Protein 5CFL (pdb70)

GO terms:
  GO:0061507 2',3'-cyclic GMP-AMP binding (F, IDA)
  GO:0035438 cyclic-di-GMP binding (F, IDA)
  GO:0016239 positive regulation of macroautophagy (P, IDA)

Organism: Nematostella vectensis (NCBI:txid45351)

Nearest PDB structures (foldseek):
  5cfl-assembly1_A  TM=1.005E+00  e=2.309E-37  Nematostella vectensis
  5cfp-assembly1_B  TM=9.878E-01  e=6.152E-33  Nematostella vectensis
  5cfr-assembly1_B  TM=9.444E-01  e=1.349E-27  Nematostella vectensis
  7shp-assembly1_B  TM=8.966E-01  e=2.056E-15  Homo sapiens
  6uku-assembly1_A-2  TM=8.909E-01  e=1.123E-14  Saccharomyces cerevisiae S288C

Radius of gyration: 22.63 Å; Cα contacts (8 Å, |Δi|>4): 635; chains: 2; bounding box: 58×49×66 Å

Foldseek 3Di:
DLLVLLVLLVCLCVVPVVPCLLCQVVQQCVDPVSVPDWQEQRAEEEEQALQLDFDPDDQCGLLAVVRQKAWDDKTDWDWDDDVVPGIDIDIWTWIWGDDPPDHTHIYTYDYSVSSVVLNCCCVVPVVSADSVNSSVSSVVNVVSNCVVQVVDPSNPLRYDYHYDYSNHRVSVSVVVVSVVRPDDTVD/DLLCLLVLLVCLCVVPVVPCLLCQVVQQCVDPVSVPDWQEQRAEEAEQALQLDFDPDDQCGLLAVVRQKAWDDKTDWDWDDDVVPGIDIDIWTWMWGDDDPDHTHIYTYDYSVSSVVLNCCCVVPVVSADSVNSSVSSVVNVVSNCVVQVVDPSNPLRYDYHYDYSNHRVSVSVVVVSVVRPDDTVD

Sequence (374 aa):
GSNVADGLAWSYYFGYLKFVLPELEKQIEKTSKFRSKEKFVKKMFILIPSNCFWDDKIPGSDYDPQNRITFEGNTEPLEKTRGGVFLRHYKHSVYEIKDGENEPWFCIMEYATPLLTLYDMSVAQPGELSREERDAQVVVFLRKLQDILEGDRACQGKYELVTFSPDRDLADVMLRKLKDSELEIGGGSNVADGLAWSYYFGYLKFVLPELEKQIEKTSKFRSKEKFVKKMFILIPSNCFWDDKIPGSDYDPQNRITFEGNTEPLEKTRGGVFLRHYKHSVYEIKDGENEPWFCIMEYATPLLTLYDMSVAQPGELSREERDAQVVVFLRKLQDILEGDRACQGKYELVTFSPDRDLADVMLRKLKDSELEIGG

CATH classification: 1.20.5.5200 (+1 more: 3.40.50.12100)

B-factor: mean 38.81, std 14.1, range [19.46, 110.3]

Secondary structure (DSSP, 8-state):
---HHHHHHHHHIIIIIHHHTTTHHHHHTTSHHHHH-SSEEEEEEEEEETTS---S--TTSTT-TT--EEEEEEPPPEEEEETTTEEEEE--EEEEE--TTSPPEEEEEEE-TTHHHHHHHHHH-TTTS-HHHHHHHHHHHHHHHHHHHHT-GGGTTSEEEEEE-TTS-HHHHHHHHHHTSS--TT-/---HHHHHHHHHIIIIIHHHTTTHHHHHTTSHHHHH-SSEEEEEEEEEETTS---S--TTSTT-TT--EEEEEEPPPEEEEETTTEEEEE--EEEEE--TTSPPEEEEEEE-TTHHHHHHHHHH-TTTS-HHHHHHHHHHHHHHHHHHHHT-GGGTTSEEEEEE-TTS-HHHHHHHHHHTSS--TT-

Structure (mmCIF, N/CA/C/O backbone):
data_5CFL
#
_entry.id   5CFL
#
_cell.length_a   81.109
_cell.length_b   81.109
_cell.length_c   97.067
_cell.angle_alpha   90.00
_cell.angle_beta   90.00
_cell.angle_gamma   120.00
#
_symmetry.space_group_name_H-M   'P 31'
#
loop_
_entity.id
_entity.type
_entity.pdbx_description
1 polymer 'Stimulator of Interferon Genes'
2 non-polymer "9,9'-[(2R,3R,3aS,5S,7aR,9R,10R,10aS,12S,14aR)-3,5,10,12-tetrahydroxy-5,12-dioxidooctahydro-2H,7H-difuro[3,2-d:3',2'-j][1,3,7,9,2,8]tetraoxadiphosphacyclododecine-2,9-diyl]bis(2-amino-1,9-dihydro-6H-purin-6-one)"
3 non-polymer 'CITRATE ANION'
4 water water
#
loop_
_atom_site.group_PDB
_atom_site.id
_atom_site.type_symbol
_atom_site.label_atom_id
_atom_site.label_alt_id
_atom_site.label_comp_id
_atom_site.label_asym_id
_atom_site.label_entity_id
_atom_site.label_seq_id
_atom_site.pdbx_PDB_ins_code
_atom_site.Cartn_x
_atom_site.Cartn_y
_atom_site.Cartn_z
_atom_site.occupancy
_atom_site.B_iso_or_equiv
_atom_site.auth_seq_id
_atom_site.auth_comp_id
_atom_site.auth_asym_id
_atom_site.auth_atom_id
_atom_site.pdbx_PDB_model_num
ATOM 1 N N . GLY A 1 1 ? 7.000 13.053 -1.065 1.00 80.78 191 GLY A N 1
ATOM 2 C CA . GLY A 1 1 ? 7.869 12.233 -1.887 1.00 86.54 191 GLY A CA 1
ATOM 3 C C . GLY A 1 1 ? 9.331 12.601 -1.724 1.00 87.12 191 GLY A C 1
ATOM 4 O O . GLY A 1 1 ? 9.668 13.530 -0.990 1.00 85.79 191 GLY A O 1
ATOM 5 N N . SER A 1 2 ? 10.203 11.869 -2.410 1.00 87.44 192 SER A N 1
ATOM 6 C CA . SER A 1 2 ? 11.639 12.102 -2.312 1.00 82.59 192 SER A CA 1
ATOM 7 C C . SER A 1 2 ? 12.248 12.492 -3.658 1.00 69.03 192 SER A C 1
ATOM 8 O O . SER A 1 2 ? 13.466 12.640 -3.778 1.00 52.51 192 SER A O 1
ATOM 11 N N . ASN A 1 3 ? 11.398 12.659 -4.668 1.00 67.48 193 ASN A N 1
ATOM 12 C CA . ASN A 1 3 ? 11.867 13.010 -6.005 1.00 58.36 193 ASN A CA 1
ATOM 13 C C . ASN A 1 3 ? 12.106 14.511 -6.141 1.00 47.75 193 ASN A C 1
ATOM 14 O O . ASN A 1 3 ? 11.377 15.214 -6.844 1.00 50.42 193 ASN A O 1
ATOM 19 N N . VAL A 1 4 ? 13.142 14.985 -5.460 1.00 31.53 194 VAL A N 1
ATOM 20 C CA . VAL A 1 4 ? 13.494 16.400 -5.426 1.00 26.37 194 VAL A CA 1
ATOM 21 C C . VAL A 1 4 ? 13.918 16.954 -6.797 1.00 29.36 194 VAL A C 1
ATOM 22 O O . VAL A 1 4 ? 13.737 18.141 -7.077 1.00 27.41 194 VAL A O 1
ATOM 26 N N . ALA A 1 5 ? 14.445 16.087 -7.659 1.00 26.78 195 ALA A N 1
ATOM 27 C CA . ALA A 1 5 ? 15.004 16.509 -8.949 1.00 26.14 195 ALA A CA 1
ATOM 28 C C . ALA A 1 5 ? 14.004 17.216 -9.872 1.00 27.16 195 ALA A C 1
ATOM 29 O O . ALA A 1 5 ? 14.384 18.114 -10.623 1.00 26.41 195 ALA A O 1
ATOM 31 N N . ASP A 1 6 ? 12.741 16.801 -9.836 1.00 31.75 196 ASP A N 1
ATOM 32 C CA . ASP A 1 6 ? 11.717 17.417 -10.680 1.00 35.32 196 ASP A CA 1
ATOM 33 C C . ASP A 1 6 ? 11.574 18.910 -10.396 1.00 34.68 196 ASP A C 1
ATOM 34 O O . ASP A 1 6 ? 11.598 19.732 -11.314 1.00 30.22 196 ASP A O 1
ATOM 39 N N . GLY A 1 7 ? 11.426 19.252 -9.120 1.00 28.51 197 GLY A N 1
ATOM 40 C CA . GLY A 1 7 ? 11.324 20.639 -8.705 1.00 29.44 197 GLY A CA 1
ATOM 41 C C . GLY A 1 7 ? 12.579 21.435 -9.006 1.00 26.17 197 GLY A C 1
ATOM 42 O O . GLY A 1 7 ? 12.509 22.602 -9.389 1.00 25.95 197 GLY A O 1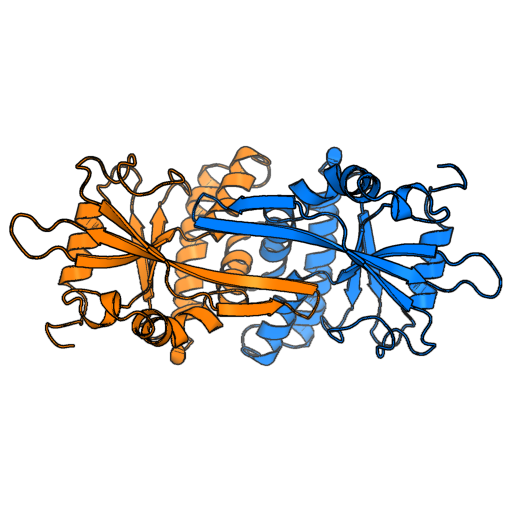
ATOM 43 N N . LEU A 1 8 ? 13.733 20.797 -8.832 1.00 22.87 198 LEU A N 1
ATOM 44 C CA . LEU A 1 8 ? 15.013 21.439 -9.104 1.00 21.62 198 LEU A CA 1
ATOM 45 C C . LEU A 1 8 ? 15.133 21.832 -10.574 1.00 24.19 198 LEU A C 1
ATOM 46 O O . LEU A 1 8 ? 15.645 22.902 -10.898 1.00 22.89 198 LEU A O 1
ATOM 51 N N . ALA A 1 9 ? 14.655 20.965 -11.460 1.00 26.22 199 ALA A N 1
ATOM 52 C CA . ALA A 1 9 ? 14.753 21.216 -12.894 1.00 22.52 199 ALA A CA 1
ATOM 53 C C . ALA A 1 9 ? 13.813 22.333 -13.344 1.00 23.63 199 ALA A C 1
ATOM 54 O O . ALA A 1 9 ? 14.206 23.204 -14.121 1.00 23.47 199 ALA A O 1
ATOM 56 N N . TRP A 1 10 ? 12.572 22.304 -12.865 1.00 24.16 200 TRP A N 1
ATOM 57 C CA . TRP A 1 10 ? 11.588 23.316 -13.243 1.00 24.72 200 TRP A CA 1
ATOM 58 C C . TRP A 1 10 ? 11.965 24.716 -12.752 1.00 23.53 200 TRP A C 1
ATOM 59 O O . TRP A 1 10 ? 11.756 25.700 -13.462 1.00 24.00 200 TRP A O 1
ATOM 70 N N . SER A 1 11 ? 12.516 24.811 -11.546 1.00 24.69 201 SER A N 1
ATOM 71 C CA . SER A 1 11 ? 12.898 26.114 -11.007 1.00 22.37 201 SER A CA 1
ATOM 72 C C . SER A 1 11 ? 14.182 26.621 -11.663 1.00 23.70 201 SER A C 1
ATOM 73 O O . SER A 1 11 ? 14.356 27.824 -11.853 1.00 25.18 201 SER A O 1
ATOM 76 N N . TYR A 1 12 ? 15.071 25.695 -12.012 1.00 23.27 202 TYR A N 1
ATOM 77 C CA . TYR A 1 12 ? 16.285 26.018 -12.761 1.00 20.08 202 TYR A CA 1
ATOM 78 C C . TYR A 1 12 ? 15.914 26.677 -14.084 1.00 23.89 202 TYR A C 1
ATOM 79 O O . TYR A 1 12 ? 16.584 27.599 -14.549 1.00 21.17 202 TYR A O 1
ATOM 88 N N . TYR A 1 13 ? 14.821 26.204 -14.672 1.00 21.30 203 TYR A N 1
ATOM 89 C CA . TYR A 1 13 ? 14.318 26.741 -15.928 1.00 21.96 203 TYR A CA 1
ATOM 90 C C . TYR A 1 13 ? 13.623 28.087 -15.732 1.00 22.21 203 TYR A C 1
ATOM 91 O O . TYR A 1 13 ? 14.075 29.105 -16.250 1.00 24.81 203 TYR A O 1
ATOM 100 N N . PHE A 1 14 ? 12.528 28.094 -14.977 1.00 22.91 204 PHE A N 1
ATOM 101 C CA . PHE A 1 14 ? 11.725 29.305 -14.828 1.00 28.34 204 PHE A CA 1
ATOM 102 C C . PHE A 1 14 ? 12.451 30.415 -14.072 1.00 25.28 204 PHE A C 1
ATOM 103 O O . PHE A 1 14 ? 12.191 31.596 -14.296 1.00 27.01 204 PHE A O 1
ATOM 111 N N . GLY A 1 15 ? 13.373 30.039 -13.194 1.00 21.64 205 GLY A N 1
ATOM 112 C CA . GLY A 1 15 ? 14.094 31.019 -12.403 1.00 24.01 205 GLY A CA 1
ATOM 113 C C . GLY A 1 15 ? 15.426 31.452 -12.986 1.00 22.89 205 GLY A C 1
ATOM 114 O O . GLY A 1 15 ? 16.110 32.294 -12.401 1.00 25.30 205 GLY A O 1
ATOM 115 N N . TYR A 1 16 ? 15.801 30.898 -14.136 1.00 19.46 206 TYR A N 1
ATOM 116 C CA . TYR A 1 16 ? 17.118 31.187 -14.703 1.00 20.00 206 TYR A CA 1
ATOM 117 C C . TYR A 1 16 ? 17.201 30.944 -16.212 1.00 24.48 206 TYR A C 1
ATOM 118 O O . TYR A 1 16 ? 17.210 31.894 -16.996 1.00 23.02 206 TYR A O 1
ATOM 127 N N . LEU A 1 17 ? 17.261 29.677 -16.611 1.00 21.59 207 LEU A N 1
ATOM 128 C CA . LEU A 1 17 ? 17.513 29.320 -18.010 1.00 24.11 207 LEU A CA 1
ATOM 129 C C . LEU A 1 17 ? 16.504 29.905 -18.999 1.00 26.70 207 LEU A C 1
ATOM 130 O O . LEU A 1 17 ? 16.878 30.288 -20.109 1.00 24.79 207 LEU A O 1
ATOM 135 N N . LYS A 1 18 ? 15.233 29.964 -18.609 1.00 26.00 208 LYS A N 1
ATOM 136 C CA . LYS A 1 18 ? 14.190 30.419 -19.527 1.00 24.48 208 LYS A CA 1
ATOM 137 C C . LYS A 1 18 ? 14.466 31.812 -20.086 1.00 33.05 208 LYS A C 1
ATOM 138 O O . LYS A 1 18 ? 14.176 32.081 -21.252 1.00 31.19 208 LYS A O 1
ATOM 144 N N . PHE A 1 19 ? 15.031 32.699 -19.272 1.00 28.23 209 PHE A N 1
ATOM 145 C CA . PHE A 1 19 ? 15.281 34.052 -19.757 1.00 38.99 209 PHE A CA 1
ATOM 146 C C . PHE A 1 19 ? 16.748 34.363 -20.077 1.00 32.66 209 PHE A C 1
ATOM 147 O O . PHE A 1 19 ? 17.017 35.321 -20.796 1.00 32.62 209 PHE A O 1
ATOM 155 N N . VAL A 1 20 ? 17.697 33.576 -19.572 1.00 23.70 210 VAL A N 1
ATOM 156 C CA . VAL A 1 20 ? 19.097 33.839 -19.919 1.00 23.54 210 VAL A CA 1
ATOM 157 C C . VAL A 1 20 ? 19.511 33.192 -21.247 1.00 27.73 210 VAL A C 1
ATOM 158 O O . VAL A 1 20 ? 20.300 33.768 -21.994 1.00 26.84 210 VAL A O 1
ATOM 162 N N . LEU A 1 21 ? 18.978 32.010 -21.547 1.00 23.43 211 LEU A N 1
ATOM 163 C CA . LEU A 1 21 ? 19.382 31.279 -22.752 1.00 26.24 211 LEU A CA 1
ATOM 164 C C . LEU A 1 21 ? 19.012 31.973 -24.074 1.00 27.72 211 LEU A C 1
ATOM 165 O O . LEU A 1 21 ? 19.846 32.037 -24.978 1.00 28.66 211 LEU A O 1
ATOM 170 N N . PRO A 1 22 ? 17.771 32.484 -24.208 1.00 27.28 212 PRO A N 1
ATOM 171 C CA . PRO A 1 22 ? 17.466 33.135 -25.490 1.00 29.93 212 PRO A CA 1
ATOM 172 C C . PRO A 1 22 ? 18.281 34.409 -25.733 1.00 28.92 212 PRO A C 1
ATOM 173 O O . PRO A 1 22 ? 18.480 34.801 -26.883 1.00 35.23 212 PRO A O 1
ATOM 177 N N . GLU A 1 23 ? 18.748 35.036 -24.657 1.00 32.41 213 GLU A N 1
ATOM 178 C CA . GLU A 1 23 ? 19.441 36.318 -24.747 1.00 37.84 213 GLU A CA 1
ATOM 179 C C . GLU A 1 23 ? 20.964 36.201 -24.731 1.00 32.79 213 GLU A C 1
ATOM 180 O O . GLU A 1 23 ? 21.664 37.193 -24.933 1.00 32.14 213 GLU A O 1
ATOM 186 N N . LEU A 1 24 ? 21.464 34.994 -24.481 1.00 29.18 214 LEU A N 1
ATOM 187 C CA . LEU A 1 24 ? 22.893 34.765 -24.267 1.00 27.56 214 LEU A CA 1
ATOM 188 C C . LEU A 1 24 ? 23.782 35.294 -25.394 1.00 27.70 214 LEU A C 1
ATOM 189 O O . LEU A 1 24 ? 24.719 36.052 -25.142 1.00 27.54 214 LEU A O 1
ATOM 194 N N . GLU A 1 25 ? 23.495 34.889 -26.627 1.00 29.41 215 GLU A N 1
ATOM 195 C CA . GLU A 1 25 ? 24.295 35.319 -27.772 1.00 31.42 215 GLU A CA 1
ATOM 196 C C . GLU A 1 25 ? 24.348 36.843 -27.890 1.00 31.32 215 GLU A C 1
ATOM 197 O O . GLU A 1 25 ? 25.416 37.418 -28.095 1.00 29.25 215 GLU A O 1
ATOM 203 N N . LYS A 1 26 ? 23.193 37.486 -27.749 1.00 31.00 216 LYS A N 1
ATOM 204 C CA . LYS A 1 26 ? 23.105 38.943 -27.799 1.00 38.06 216 LYS A CA 1
ATOM 205 C C . LYS A 1 26 ? 23.920 39.592 -26.677 1.00 34.32 216 LYS A C 1
ATOM 206 O O . LYS A 1 26 ? 24.582 40.607 -26.892 1.00 32.98 216 LYS A O 1
ATOM 212 N N . GLN A 1 27 ? 23.856 39.015 -25.478 1.00 29.29 217 GLN A N 1
ATOM 213 C CA . GLN A 1 27 ? 24.628 39.522 -24.343 1.00 30.66 217 GLN A CA 1
ATOM 214 C C . GLN A 1 27 ? 26.130 39.443 -24.611 1.00 31.38 217 GLN A C 1
ATOM 215 O O . GLN A 1 27 ? 26.868 40.391 -24.342 1.00 32.22 217 GLN A O 1
ATOM 221 N N . ILE A 1 28 ? 26.571 38.303 -25.135 1.00 29.18 218 ILE A N 1
ATOM 222 C CA . ILE A 1 28 ? 27.974 38.095 -25.481 1.00 26.87 218 ILE A CA 1
ATOM 223 C C . ILE A 1 28 ? 28.445 39.133 -26.497 1.00 31.76 218 ILE A C 1
ATOM 224 O O . ILE A 1 28 ? 29.527 39.705 -26.358 1.00 32.32 218 ILE A O 1
ATOM 229 N N . GLU A 1 29 ? 27.614 39.385 -27.504 1.00 28.78 219 GLU A N 1
ATOM 230 C CA . GLU A 1 29 ? 27.953 40.301 -28.594 1.00 33.24 219 GLU A CA 1
ATOM 231 C C . GLU A 1 29 ? 28.092 41.758 -28.148 1.00 34.17 219 GLU A C 1
ATOM 232 O O . GLU A 1 29 ? 28.535 42.605 -28.919 1.00 36.30 219 GLU A O 1
ATOM 238 N N . LYS A 1 30 ? 27.712 42.054 -26.911 1.00 32.39 220 LYS A N 1
ATOM 239 C CA . LYS A 1 30 ? 27.817 43.416 -26.401 1.00 34.92 220 LYS A CA 1
ATOM 240 C C . LYS A 1 30 ? 29.264 43.778 -26.064 1.00 37.06 220 LYS A C 1
ATOM 241 O O . LYS A 1 30 ? 29.586 44.945 -25.844 1.00 38.84 220 LYS A O 1
ATOM 247 N N . THR A 1 31 ? 30.131 42.770 -26.032 1.00 29.94 221 THR A N 1
ATOM 248 C CA . THR A 1 31 ? 31.550 42.978 -25.755 1.00 29.97 221 THR A CA 1
ATOM 249 C C . THR A 1 31 ? 32.371 42.830 -27.036 1.00 30.16 221 THR A C 1
ATOM 250 O O . THR A 1 31 ? 32.346 41.778 -27.675 1.00 29.10 221 THR A O 1
ATOM 254 N N . SER A 1 32 ? 33.088 43.890 -27.404 1.00 30.02 222 SER A N 1
ATOM 255 C CA . SER A 1 32 ? 33.869 43.919 -28.641 1.00 32.90 222 SER A CA 1
ATOM 256 C C . SER A 1 32 ? 34.859 42.764 -28.742 1.00 32.52 222 SER A C 1
ATOM 257 O O . SER A 1 32 ? 34.990 42.137 -29.795 1.00 28.01 222 SER A O 1
ATOM 260 N N . LYS A 1 33 ? 35.561 42.503 -27.644 1.00 27.04 223 LYS A N 1
ATOM 261 C CA . LYS A 1 33 ? 36.495 41.386 -27.556 1.00 28.94 223 LYS A CA 1
ATOM 262 C C . LYS A 1 33 ? 35.831 40.069 -27.958 1.00 31.78 223 LYS A C 1
ATOM 263 O O . LYS A 1 33 ? 36.447 39.226 -28.610 1.00 28.26 223 LYS A O 1
ATOM 269 N N . PHE A 1 34 ? 34.567 39.908 -27.578 1.00 29.69 224 PHE A N 1
ATOM 270 C CA . PHE A 1 34 ? 33.829 38.683 -27.869 1.00 25.86 224 PHE A CA 1
ATOM 271 C C . PHE A 1 34 ? 33.299 38.670 -29.303 1.00 29.59 224 PHE A C 1
ATOM 272 O O . PHE A 1 34 ? 33.163 37.606 -29.908 1.00 34.85 224 PHE A O 1
ATOM 280 N N . ARG A 1 35 ? 32.993 39.848 -29.840 1.00 31.69 225 ARG A N 1
ATOM 281 C CA . ARG A 1 35 ? 32.602 39.966 -31.244 1.00 34.32 225 ARG A CA 1
ATOM 282 C C . ARG A 1 35 ? 33.769 39.646 -32.168 1.00 32.60 225 ARG A C 1
ATOM 283 O O . ARG A 1 35 ? 33.588 39.077 -33.245 1.00 35.53 225 ARG A O 1
ATOM 291 N N . SER A 1 36 ? 34.968 40.023 -31.738 1.00 30.90 226 SER A N 1
ATOM 292 C CA . SER A 1 36 ? 36.164 39.874 -32.558 1.00 27.90 226 SER A CA 1
ATOM 293 C C . SER A 1 36 ? 36.675 38.440 -32.575 1.00 28.92 226 SER A C 1
ATOM 294 O O . SER A 1 36 ? 37.326 38.014 -33.530 1.00 30.06 226 SER A O 1
ATOM 297 N N . LYS A 1 37 ? 36.379 37.702 -31.512 1.00 27.90 227 LYS A N 1
ATOM 298 C CA . LYS A 1 37 ? 36.907 36.355 -31.344 1.00 30.47 227 LYS A CA 1
ATOM 299 C C . LYS A 1 37 ? 36.228 35.337 -32.258 1.00 30.72 227 LYS A C 1
ATOM 300 O O . LYS A 1 37 ? 35.001 35.260 -32.319 1.00 31.20 227 LYS A O 1
ATOM 306 N N . GLU A 1 38 ? 37.039 34.558 -32.967 1.00 29.34 228 GLU A N 1
ATOM 307 C CA . GLU A 1 38 ? 36.545 33.413 -33.722 1.00 33.86 228 GLU A CA 1
ATOM 308 C C . GLU A 1 38 ? 36.680 32.158 -32.867 1.00 32.64 228 GLU A C 1
ATOM 309 O O . GLU A 1 38 ? 37.380 32.171 -31.854 1.00 30.33 228 GLU A O 1
ATOM 315 N N . LYS A 1 39 ? 36.011 31.083 -33.279 1.00 33.70 229 LYS A N 1
ATOM 316 C CA . LYS A 1 39 ? 35.980 29.833 -32.517 1.00 32.68 229 LYS A CA 1
ATOM 317 C C . LYS A 1 39 ? 35.387 30.063 -31.128 1.00 31.03 229 LYS A C 1
ATOM 318 O O . LYS A 1 39 ? 35.812 29.451 -30.149 1.00 36.18 229 LYS A O 1
ATOM 324 N N . PHE A 1 40 ? 34.406 30.958 -31.057 1.00 26.91 230 PHE A N 1
ATOM 325 C CA . PHE A 1 40 ? 33.681 31.236 -29.820 1.00 28.43 230 PHE A CA 1
ATOM 326 C C . PHE A 1 40 ? 32.266 30.683 -29.967 1.00 29.86 230 PHE A C 1
ATOM 327 O O . PHE A 1 40 ? 31.384 31.351 -30.503 1.00 30.62 230 PHE A O 1
ATOM 335 N N . VAL A 1 41 ? 32.057 29.458 -29.495 1.00 26.22 231 VAL A N 1
ATOM 336 C CA . VAL A 1 41 ? 30.727 28.863 -29.494 1.00 27.36 231 VAL A CA 1
ATOM 337 C C . VAL A 1 41 ? 29.857 29.591 -28.473 1.00 26.19 231 VAL A C 1
ATOM 338 O O . VAL A 1 41 ? 30.274 29.809 -27.336 1.00 25.28 231 VAL A O 1
ATOM 342 N N . LYS A 1 42 ? 28.652 29.975 -28.885 1.00 28.03 232 LYS A N 1
ATOM 343 C CA . LYS A 1 42 ? 27.815 30.852 -28.072 1.00 26.82 232 LYS A CA 1
ATOM 344 C C . LYS A 1 42 ? 26.798 30.103 -27.209 1.00 30.85 232 LYS A C 1
ATOM 345 O O . LYS A 1 42 ? 26.024 30.723 -26.480 1.00 32.49 232 LYS A O 1
ATOM 351 N N . LYS A 1 43 ? 26.795 28.776 -27.292 1.00 30.93 233 LYS A N 1
ATOM 352 C CA . LYS A 1 43 ? 25.902 27.971 -26.4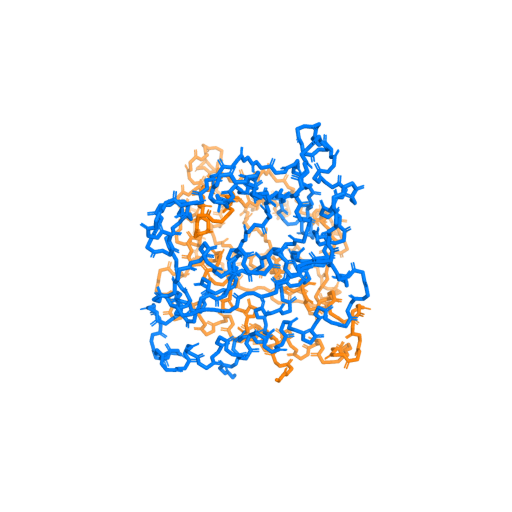62 1.00 30.05 233 LYS A CA 1
ATOM 353 C C . LYS A 1 43 ? 26.356 27.980 -25.006 1.00 27.19 233 LYS A C 1
ATOM 354 O O . LYS A 1 43 ? 27.550 28.088 -24.726 1.00 27.09 233 LYS A O 1
ATOM 360 N N . MET A 1 44 ? 25.414 27.855 -24.076 1.00 25.60 234 MET A N 1
ATOM 361 C CA . MET A 1 44 ? 25.798 27.623 -22.690 1.00 22.27 234 MET A CA 1
ATOM 362 C C . MET A 1 44 ? 26.037 26.137 -22.486 1.00 23.50 234 MET A C 1
ATOM 363 O O . MET A 1 44 ? 25.125 25.325 -22.645 1.00 24.97 234 MET A O 1
ATOM 368 N N . PHE A 1 45 ? 27.269 25.780 -22.144 1.00 21.55 235 PHE A N 1
ATOM 369 C CA . PHE A 1 45 ? 27.569 24.402 -21.792 1.00 24.72 235 PHE A CA 1
ATOM 370 C C . PHE A 1 45 ? 27.288 24.190 -20.311 1.00 27.92 235 PHE A C 1
ATOM 371 O O . PHE A 1 45 ? 28.001 24.705 -19.449 1.00 25.00 235 PHE A O 1
ATOM 379 N N . ILE A 1 46 ? 26.225 23.446 -20.027 1.00 22.62 236 ILE A N 1
ATOM 380 C CA . ILE A 1 46 ? 25.809 23.182 -18.657 1.00 23.02 236 ILE A CA 1
ATOM 381 C C . ILE A 1 46 ? 26.449 21.888 -18.167 1.00 27.62 236 ILE A C 1
ATOM 382 O O . ILE A 1 46 ? 26.160 20.809 -18.682 1.00 26.63 236 ILE A O 1
ATOM 387 N N . LEU A 1 47 ? 27.327 22.009 -17.176 1.00 26.16 237 LEU A N 1
ATOM 388 C CA . LEU A 1 47 ? 28.135 20.882 -16.722 1.00 26.00 237 LEU A CA 1
ATOM 389 C C . LEU A 1 47 ? 27.435 20.091 -15.624 1.00 27.39 237 LEU A C 1
ATOM 390 O O . LEU A 1 47 ? 27.013 20.651 -14.612 1.00 24.58 237 LEU A O 1
ATOM 395 N N . ILE A 1 48 ? 27.310 18.784 -15.833 1.00 26.68 238 ILE A N 1
ATOM 396 C CA . ILE A 1 48 ? 26.622 17.921 -14.883 1.00 25.64 238 ILE A CA 1
ATOM 397 C C . ILE A 1 48 ? 27.514 16.752 -14.470 1.00 30.56 238 ILE A C 1
ATOM 398 O O . ILE A 1 48 ? 27.405 15.654 -15.017 1.00 29.11 238 ILE A O 1
ATOM 403 N N . PRO A 1 49 ? 28.416 16.993 -13.506 1.00 29.88 239 PRO A N 1
ATOM 404 C CA . PRO A 1 49 ? 29.258 15.917 -12.975 1.00 29.11 239 PRO A CA 1
ATOM 405 C C . PRO A 1 49 ? 28.419 14.902 -12.207 1.00 29.64 239 PRO A C 1
ATOM 406 O O . PRO A 1 49 ? 27.545 15.293 -11.435 1.00 28.71 239 PRO A O 1
ATOM 410 N N . SER A 1 50 ? 28.680 13.617 -12.425 1.00 27.41 240 SER A N 1
ATOM 411 C CA . SER A 1 50 ? 27.862 12.554 -11.849 1.00 29.39 240 SER A CA 1
ATOM 412 C C . SER A 1 50 ? 27.873 12.542 -10.318 1.00 30.36 240 SER A C 1
ATOM 413 O O . SER A 1 50 ? 26.972 11.983 -9.696 1.00 34.30 240 SER A O 1
ATOM 416 N N . ASN A 1 51 ? 28.885 13.163 -9.718 1.00 30.73 241 ASN A N 1
ATOM 417 C CA . ASN A 1 51 ? 29.015 13.191 -8.262 1.00 33.63 241 ASN A CA 1
ATOM 418 C C . ASN A 1 51 ? 28.443 14.451 -7.602 1.00 34.19 241 ASN A C 1
ATOM 419 O O . ASN A 1 51 ? 28.620 14.653 -6.399 1.00 32.53 241 ASN A O 1
ATOM 424 N N . CYS A 1 52 ? 27.775 15.292 -8.392 1.00 27.63 242 CYS A N 1
ATOM 425 C CA . CYS A 1 52 ? 27.153 16.527 -7.898 1.00 28.17 242 CYS A CA 1
ATOM 426 C C . CYS A 1 52 ? 28.138 17.496 -7.259 1.00 29.30 242 CYS A C 1
ATOM 427 O O . CYS A 1 52 ? 27.751 18.303 -6.413 1.00 34.31 242 CYS A O 1
ATOM 430 N N . PHE A 1 53 ? 29.404 17.429 -7.652 1.00 27.36 243 PHE A N 1
ATOM 431 C CA . PHE A 1 53 ? 30.420 18.221 -6.970 1.00 29.79 243 PHE A CA 1
ATOM 432 C C . PHE A 1 53 ? 31.492 18.735 -7.919 1.00 30.19 243 PHE A C 1
ATOM 433 O O . PHE A 1 53 ? 31.760 18.133 -8.958 1.00 31.42 243 PHE A O 1
ATOM 441 N N . TRP A 1 54 ? 32.098 19.859 -7.547 1.00 29.29 244 TRP A N 1
ATOM 442 C CA . TRP A 1 54 ? 33.163 20.464 -8.333 1.00 35.41 244 TRP A CA 1
ATOM 443 C C . TRP A 1 54 ? 33.998 21.435 -7.503 1.00 38.52 244 TRP A C 1
ATOM 444 O O . TRP A 1 54 ? 33.535 21.950 -6.486 1.00 35.40 244 TRP A O 1
ATOM 455 N N . ASP A 1 55 ? 35.233 21.673 -7.938 1.00 41.72 245 ASP A N 1
ATOM 456 C CA . ASP A 1 55 ? 36.029 22.768 -7.399 1.00 45.57 245 ASP A CA 1
ATOM 457 C C . ASP A 1 55 ? 35.380 24.083 -7.811 1.00 44.15 245 ASP A C 1
ATOM 458 O O . ASP A 1 55 ? 34.918 24.214 -8.946 1.00 41.34 245 ASP A O 1
ATOM 463 N N . ASP A 1 56 ? 35.336 25.043 -6.892 1.00 41.55 246 ASP A N 1
ATOM 464 C CA . ASP A 1 56 ? 34.748 26.354 -7.165 1.00 46.63 246 ASP A CA 1
ATOM 465 C C . ASP A 1 56 ? 35.316 26.985 -8.437 1.00 41.26 246 ASP A C 1
ATOM 466 O O . ASP A 1 56 ? 34.595 27.627 -9.202 1.00 45.67 246 ASP A O 1
ATOM 471 N N . LYS A 1 57 ? 36.612 26.794 -8.653 1.00 38.29 247 LYS A N 1
ATOM 472 C CA . LYS A 1 57 ? 37.290 27.331 -9.827 1.00 40.98 247 LYS A CA 1
ATOM 473 C C . LYS A 1 57 ? 37.580 26.221 -10.838 1.00 37.44 247 LYS A C 1
ATOM 474 O O . LYS A 1 57 ? 38.213 25.222 -10.504 1.00 39.76 247 LYS A O 1
ATOM 480 N N . ILE A 1 58 ? 37.112 26.395 -12.072 1.00 34.98 248 ILE A N 1
ATOM 481 C CA . ILE A 1 58 ? 37.316 25.384 -13.111 1.00 26.22 248 ILE A CA 1
ATOM 482 C C . ILE A 1 58 ? 38.765 25.324 -13.631 1.00 33.63 248 ILE A C 1
ATOM 483 O O . ILE A 1 58 ? 39.318 24.230 -13.749 1.00 32.79 248 ILE A O 1
ATOM 488 N N . PRO A 1 59 ? 39.386 26.483 -13.947 1.00 33.65 249 PRO A N 1
ATOM 489 C CA . PRO A 1 59 ? 40.777 26.399 -14.415 1.00 35.40 249 PRO A CA 1
ATOM 490 C C . PRO A 1 59 ? 41.734 25.752 -13.415 1.00 37.16 249 PRO A C 1
ATOM 491 O O . PRO A 1 59 ? 41.784 26.158 -12.254 1.00 41.78 249 PRO A O 1
ATOM 495 N N . GLY A 1 60 ? 42.481 24.750 -13.869 1.00 43.00 250 GLY A N 1
ATOM 496 C CA . GLY A 1 60 ? 43.479 24.097 -13.040 1.00 40.40 250 GLY A CA 1
ATOM 497 C C . GLY A 1 60 ? 42.907 23.130 -12.020 1.00 41.19 250 GLY A C 1
ATOM 498 O O . GLY A 1 60 ? 43.647 22.539 -11.233 1.00 43.67 250 GLY A O 1
ATOM 499 N N . SER A 1 61 ? 41.589 22.968 -12.036 1.00 36.72 251 SER A N 1
ATOM 500 C CA . SER A 1 61 ? 40.906 22.073 -11.106 1.00 42.95 251 SER A CA 1
ATOM 501 C C . SER A 1 61 ? 41.224 20.608 -11.389 1.00 40.54 251 SER A C 1
ATOM 502 O O . SER A 1 61 ? 41.916 20.291 -12.356 1.00 40.46 251 SER A O 1
ATOM 505 N N . ASP A 1 62 ? 40.729 19.720 -10.531 1.00 37.31 252 ASP A N 1
ATOM 506 C CA . ASP A 1 62 ? 40.887 18.281 -10.734 1.00 41.57 252 ASP A CA 1
ATOM 507 C C . ASP A 1 62 ? 40.257 17.812 -12.048 1.00 36.72 252 ASP A C 1
ATOM 508 O O . ASP A 1 62 ? 40.618 16.759 -12.574 1.00 37.02 252 ASP A O 1
ATOM 513 N N . TYR A 1 63 ? 39.319 18.594 -12.574 1.00 35.66 253 TYR A N 1
ATOM 514 C CA . TYR A 1 63 ? 38.676 18.269 -13.843 1.00 36.28 253 TYR A CA 1
ATOM 515 C C . TYR A 1 63 ? 39.483 18.826 -15.012 1.00 35.20 253 TYR A C 1
ATOM 516 O O . TYR A 1 63 ? 39.182 18.551 -16.173 1.00 35.79 253 TYR A O 1
ATOM 525 N N . ASP A 1 64 ? 40.507 19.611 -14.694 1.00 35.23 254 ASP A N 1
ATOM 526 C CA . ASP A 1 64 ? 41.393 20.188 -15.702 1.00 36.99 254 ASP A CA 1
ATOM 527 C C . ASP A 1 64 ? 42.850 19.849 -15.384 1.00 39.15 254 ASP A C 1
ATOM 528 O O . ASP A 1 64 ? 43.637 20.733 -15.045 1.00 37.86 254 ASP A O 1
ATOM 533 N N . PRO A 1 65 ? 43.211 18.558 -15.488 1.00 41.32 255 PRO A N 1
ATOM 534 C CA . PRO A 1 65 ? 44.534 18.085 -15.062 1.00 44.78 255 PRO A CA 1
ATOM 535 C C . PRO A 1 65 ? 45.683 18.646 -15.896 1.00 47.83 255 PRO A C 1
ATOM 536 O O . PRO A 1 65 ? 46.799 18.761 -15.391 1.00 48.59 255 PRO A O 1
ATOM 540 N N . GLN A 1 66 ? 45.416 18.986 -17.153 1.00 43.15 256 GLN A N 1
ATOM 541 C CA . GLN A 1 66 ? 46.461 19.490 -18.036 1.00 47.21 256 GLN A CA 1
ATOM 542 C C . GLN A 1 66 ? 46.515 21.015 -18.057 1.00 43.65 256 GLN A C 1
ATOM 543 O O . GLN A 1 66 ? 47.311 21.599 -18.794 1.00 42.43 256 GLN A O 1
ATOM 549 N N . ASN A 1 67 ? 45.670 21.645 -17.243 1.00 39.38 257 ASN A N 1
ATOM 550 C CA . ASN A 1 67 ? 45.595 23.102 -17.157 1.00 45.65 257 ASN A CA 1
ATOM 551 C C . ASN A 1 67 ? 45.388 23.760 -18.517 1.00 43.53 257 ASN A C 1
ATOM 552 O O . ASN A 1 67 ? 46.122 24.673 -18.893 1.00 42.36 257 ASN A O 1
ATOM 557 N N . ARG A 1 68 ? 44.385 23.288 -19.249 1.00 37.98 258 ARG A N 1
ATOM 558 C CA . ARG A 1 68 ? 44.103 23.798 -20.586 1.00 39.15 258 ARG A CA 1
ATOM 559 C C . ARG A 1 68 ? 42.909 24.745 -20.597 1.00 38.20 258 ARG A C 1
ATOM 560 O O . ARG A 1 68 ? 42.539 25.274 -21.645 1.00 36.33 258 ARG A O 1
ATOM 568 N N . ILE A 1 69 ? 42.310 24.957 -19.429 1.00 33.29 259 ILE A N 1
ATOM 569 C CA . ILE A 1 69 ? 41.163 25.850 -19.311 1.00 31.38 259 ILE A CA 1
ATOM 570 C C . ILE A 1 69 ? 41.552 27.118 -18.555 1.00 35.37 259 ILE A C 1
ATOM 571 O O . ILE A 1 69 ? 42.181 27.052 -17.502 1.00 38.40 259 ILE A O 1
ATOM 576 N N . THR A 1 70 ? 41.180 28.270 -19.103 1.00 33.15 260 THR A N 1
ATOM 577 C CA . THR A 1 70 ? 41.514 29.551 -18.490 1.00 34.62 260 THR A CA 1
ATOM 578 C C . THR A 1 70 ? 40.308 30.484 -18.469 1.00 31.59 260 THR A C 1
ATOM 579 O O . THR A 1 70 ? 39.597 30.607 -19.465 1.00 33.49 260 THR A O 1
ATOM 583 N N . PHE A 1 71 ? 40.080 31.137 -17.333 1.00 30.47 261 PHE A N 1
ATOM 584 C CA . PHE A 1 71 ? 39.007 32.121 -17.223 1.00 32.61 261 PHE A CA 1
ATOM 585 C C . PHE A 1 71 ? 39.340 33.367 -18.032 1.00 35.04 261 PHE A C 1
ATOM 586 O O . PHE A 1 71 ? 40.407 33.957 -17.870 1.00 38.20 261 PHE A O 1
ATOM 594 N N . GLU A 1 72 ? 38.420 33.765 -18.903 1.00 32.11 262 GLU A N 1
ATOM 595 C CA . GLU A 1 72 ? 38.661 34.896 -19.791 1.00 38.99 262 GLU A CA 1
ATOM 596 C C . GLU A 1 72 ? 37.972 36.170 -19.315 1.00 40.92 262 GLU A C 1
ATOM 597 O O . GLU A 1 72 ? 38.544 37.257 -19.379 1.00 44.41 262 GLU A O 1
ATOM 603 N N . GLY A 1 73 ? 36.740 36.029 -18.839 1.00 36.59 263 GLY A N 1
ATOM 604 C CA . GLY A 1 73 ? 35.972 37.167 -18.373 1.00 34.18 263 GLY A CA 1
ATOM 605 C C . GLY A 1 73 ? 34.495 36.846 -18.281 1.00 30.28 263 GLY A C 1
ATOM 606 O O . GLY A 1 73 ? 34.073 35.732 -18.592 1.00 31.23 263 GLY A O 1
ATOM 607 N N . ASN A 1 74 ? 33.707 37.827 -17.855 1.00 30.75 264 ASN A N 1
ATOM 608 C CA . ASN A 1 74 ? 32.268 37.647 -17.722 1.00 29.64 264 ASN A CA 1
ATOM 609 C C . ASN A 1 74 ? 31.491 38.397 -18.795 1.00 29.76 264 ASN A C 1
ATOM 610 O O . ASN A 1 74 ? 31.968 39.392 -19.340 1.00 31.48 264 ASN A O 1
ATOM 615 N N . THR A 1 75 ? 30.291 37.911 -19.095 1.00 26.59 265 THR A N 1
ATOM 616 C CA . THR A 1 75 ? 29.394 38.606 -20.007 1.00 27.81 265 THR A CA 1
ATOM 617 C C . THR A 1 75 ? 28.760 39.795 -19.296 1.00 30.56 265 THR A C 1
ATOM 618 O O . THR A 1 75 ? 28.748 39.852 -18.065 1.00 32.52 265 THR A O 1
ATOM 622 N N . GLU A 1 76 ? 28.241 40.742 -20.070 1.00 31.23 266 GLU A N 1
ATOM 623 C CA . GLU A 1 76 ? 27.542 41.890 -19.504 1.00 34.33 266 GLU A CA 1
ATOM 624 C C . GLU A 1 76 ? 26.298 41.430 -18.749 1.00 33.47 266 GLU A C 1
ATOM 625 O O . GLU A 1 76 ? 25.506 40.646 -19.271 1.00 31.05 266 GLU A O 1
ATOM 631 N N . PRO A 1 77 ? 26.129 41.918 -17.511 1.00 38.36 267 PRO A N 1
ATOM 632 C CA . PRO A 1 77 ? 25.074 41.450 -16.603 1.00 37.16 267 PRO A CA 1
ATOM 633 C C . PRO A 1 77 ? 23.656 41.759 -17.074 1.00 37.36 267 PRO A C 1
ATOM 634 O O . PRO A 1 77 ? 23.399 42.808 -17.665 1.00 35.31 267 PRO A O 1
ATOM 638 N N . LEU A 1 78 ? 22.746 40.832 -16.797 1.00 37.42 268 LEU A N 1
ATOM 639 C CA . LEU A 1 78 ? 21.323 41.022 -17.042 1.00 41.70 268 LEU A CA 1
ATOM 640 C C . LEU A 1 78 ? 20.644 41.283 -15.702 1.00 36.33 268 LEU A C 1
ATOM 641 O O . LEU A 1 78 ? 20.865 40.544 -14.745 1.00 36.20 268 LEU A O 1
ATOM 646 N N . GLU A 1 79 ? 19.830 42.331 -15.625 1.00 38.36 269 GLU A N 1
ATOM 647 C CA . GLU A 1 79 ? 19.166 42.679 -14.370 1.00 40.51 269 GLU A CA 1
ATOM 648 C C . GLU A 1 79 ? 17.699 42.259 -14.362 1.00 44.14 269 GLU A C 1
ATOM 649 O O . GLU A 1 79 ? 16.976 42.466 -15.337 1.00 45.81 269 GLU A O 1
ATOM 655 N N . LYS A 1 80 ? 17.266 41.675 -13.249 1.00 36.20 270 LYS A N 1
ATOM 656 C CA . LYS A 1 80 ? 15.894 41.204 -13.106 1.00 38.90 270 LYS A CA 1
ATOM 657 C C . LYS A 1 80 ? 15.477 41.120 -11.642 1.00 38.30 270 LYS A C 1
ATOM 658 O O . LYS A 1 80 ? 16.200 40.572 -10.811 1.00 36.85 270 LYS A O 1
ATOM 664 N N . THR A 1 81 ? 14.307 41.664 -11.329 1.00 35.90 271 THR A N 1
ATOM 665 C CA . THR A 1 81 ? 13.759 41.547 -9.986 1.00 44.44 271 THR A CA 1
ATOM 666 C C . THR A 1 81 ? 12.805 40.356 -9.954 1.00 49.26 271 THR A C 1
ATOM 667 O O . THR A 1 81 ? 12.013 40.166 -10.878 1.00 49.23 271 THR A O 1
ATOM 671 N N . ARG A 1 82 ? 12.893 39.551 -8.900 1.00 37.17 272 ARG A N 1
ATOM 672 C CA . ARG A 1 82 ? 12.071 38.353 -8.784 1.00 35.60 272 ARG A CA 1
ATOM 673 C C . ARG A 1 82 ? 10.826 38.607 -7.938 1.00 36.98 272 ARG A C 1
ATOM 674 O O . ARG A 1 82 ? 10.885 38.573 -6.708 1.00 36.72 272 ARG A O 1
ATOM 682 N N . GLY A 1 83 ? 9.703 38.858 -8.606 1.00 33.38 273 GLY A N 1
ATOM 683 C CA . GLY A 1 83 ? 8.436 39.104 -7.937 1.00 34.48 273 GLY A CA 1
ATOM 684 C C . GLY A 1 83 ? 8.471 40.250 -6.944 1.00 38.26 273 GLY A C 1
ATOM 685 O O . GLY A 1 83 ? 7.729 40.255 -5.962 1.00 39.32 273 GLY A O 1
ATOM 686 N N . GLY A 1 84 ? 9.342 41.223 -7.195 1.00 39.09 274 GLY A N 1
ATOM 687 C CA . GLY A 1 84 ? 9.477 42.367 -6.313 1.00 40.39 274 GLY A CA 1
ATOM 688 C C . GLY A 1 84 ? 10.099 42.025 -4.973 1.00 40.45 274 GLY A C 1
ATOM 689 O O . GLY A 1 84 ? 10.189 42.878 -4.091 1.00 42.93 274 GLY A O 1
ATOM 690 N N . VAL A 1 85 ? 10.534 40.778 -4.818 1.00 31.72 275 VAL A N 1
ATOM 691 C CA . VAL A 1 85 ? 11.062 40.310 -3.542 1.00 32.22 275 VAL A CA 1
ATOM 692 C C . VAL A 1 85 ? 12.557 40.587 -3.414 1.00 35.55 275 VAL A C 1
ATOM 693 O O . VAL A 1 85 ? 13.002 41.171 -2.427 1.00 34.20 275 VAL A O 1
ATOM 697 N N . PHE A 1 86 ? 13.331 40.171 -4.411 1.00 31.15 276 PHE A N 1
ATOM 698 C CA . PHE A 1 86 ? 14.767 40.430 -4.399 1.00 33.16 276 PHE A CA 1
ATOM 699 C C . PHE A 1 86 ? 15.301 40.695 -5.801 1.00 36.38 276 PHE A C 1
ATOM 700 O O . PHE A 1 86 ? 14.771 40.190 -6.789 1.00 32.30 276 PHE A O 1
ATOM 708 N N . LEU A 1 87 ? 16.353 41.504 -5.872 1.00 34.62 277 LEU A N 1
ATOM 709 C CA . LEU A 1 87 ? 16.945 41.889 -7.145 1.00 34.66 277 LEU A CA 1
ATOM 710 C C . LEU A 1 87 ? 18.067 40.936 -7.531 1.00 34.12 277 LEU A C 1
ATOM 711 O O . LEU A 1 87 ? 18.873 40.538 -6.691 1.00 34.54 277 LEU A O 1
ATOM 716 N N . ARG A 1 88 ? 18.110 40.564 -8.806 1.00 30.12 278 ARG A N 1
ATOM 717 C CA . ARG A 1 88 ? 19.150 39.670 -9.293 1.00 27.44 278 ARG A CA 1
ATOM 718 C C . ARG A 1 88 ? 19.896 40.244 -10.487 1.00 33.55 278 ARG A C 1
ATOM 719 O O . ARG A 1 88 ? 19.332 40.977 -11.300 1.00 32.12 278 ARG A O 1
ATOM 727 N N . HIS A 1 89 ? 21.176 39.902 -10.574 1.00 28.21 279 HIS A N 1
ATOM 728 C CA . HIS A 1 89 ? 21.973 40.188 -11.754 1.00 29.47 279 HIS A CA 1
ATOM 729 C C . HIS A 1 89 ? 22.530 38.877 -12.284 1.00 35.16 279 HIS A C 1
ATOM 730 O O . HIS A 1 89 ? 23.097 38.085 -11.531 1.00 36.26 279 HIS A O 1
ATOM 737 N N . TYR A 1 90 ? 22.352 38.644 -13.579 1.00 25.45 280 TYR A N 1
ATOM 738 C CA . TYR A 1 90 ? 22.787 37.397 -14.192 1.00 23.36 280 TYR A CA 1
ATOM 739 C C . TYR A 1 90 ? 23.915 37.644 -15.184 1.00 28.02 280 TYR A C 1
ATOM 740 O O . TYR A 1 90 ? 23.790 38.472 -16.084 1.00 29.10 280 TYR A O 1
ATOM 749 N N . LYS A 1 91 ? 25.016 36.922 -15.012 1.00 25.59 281 LYS A N 1
ATOM 750 C CA . LYS A 1 91 ? 26.131 36.993 -15.947 1.00 29.43 281 LYS A CA 1
ATOM 751 C C . LYS A 1 91 ? 26.798 35.630 -16.041 1.00 30.41 281 LYS A C 1
ATOM 752 O O . LYS A 1 91 ? 26.590 34.764 -15.189 1.00 28.57 281 LYS A O 1
ATOM 758 N N . HIS A 1 92 ? 27.594 35.438 -17.086 1.00 24.74 282 HIS A N 1
ATOM 759 C CA . HIS A 1 92 ? 28.164 34.130 -17.367 1.00 26.45 282 HIS A CA 1
ATOM 760 C C . HIS A 1 92 ? 29.662 34.219 -17.618 1.00 28.08 282 HIS A C 1
ATOM 761 O O . HIS A 1 92 ? 30.156 35.224 -18.123 1.00 31.35 282 HIS A O 1
ATOM 768 N N . SER A 1 93 ? 30.380 33.160 -17.265 1.00 27.02 283 SER A N 1
ATOM 769 C CA . SER A 1 93 ? 31.829 33.153 -17.401 1.00 26.66 283 SER A CA 1
ATOM 770 C C . SER A 1 93 ? 32.269 32.594 -18.747 1.00 29.84 283 SER A C 1
ATOM 771 O O . SER A 1 93 ? 31.782 31.556 -19.197 1.00 26.04 283 SER A O 1
ATOM 774 N N . VAL A 1 94 ? 33.189 33.306 -19.387 1.00 26.15 284 VAL A N 1
ATOM 775 C CA . VAL A 1 94 ? 33.786 32.863 -20.638 1.00 25.92 284 VAL A CA 1
ATOM 776 C C . VAL A 1 94 ? 35.128 32.208 -20.345 1.00 28.90 284 VAL A C 1
ATOM 777 O O . VAL A 1 94 ? 35.929 32.740 -19.576 1.00 30.48 284 VAL A O 1
ATOM 781 N N . TYR A 1 95 ? 35.370 31.050 -20.949 1.00 26.37 285 TYR A N 1
ATOM 782 C CA . TYR A 1 95 ? 36.634 30.353 -20.755 1.00 28.82 285 TYR A CA 1
ATOM 783 C C . TYR A 1 95 ? 37.366 30.123 -22.065 1.00 28.79 285 TYR A C 1
ATOM 784 O O . TYR A 1 95 ? 36.746 29.950 -23.114 1.00 29.82 285 TYR A O 1
ATOM 793 N N . GLU A 1 96 ? 38.692 30.123 -21.987 1.00 28.82 286 GLU A N 1
ATOM 794 C CA . GLU A 1 96 ? 39.532 29.735 -23.107 1.00 31.08 286 GLU A CA 1
ATOM 795 C C . GLU A 1 96 ? 39.961 28.287 -22.936 1.00 35.34 286 GLU A C 1
ATOM 796 O O . GLU A 1 96 ? 40.407 27.890 -21.860 1.00 36.92 286 GLU A O 1
ATOM 802 N N . ILE A 1 97 ? 39.816 27.495 -23.992 1.00 31.97 287 ILE A N 1
ATOM 803 C CA . ILE A 1 97 ? 40.245 26.104 -23.949 1.00 31.52 287 ILE A CA 1
ATOM 804 C C . ILE A 1 97 ? 41.293 25.831 -25.022 1.00 37.26 287 ILE A C 1
ATOM 805 O O . ILE A 1 97 ? 41.014 25.934 -26.217 1.00 36.76 287 ILE A O 1
ATOM 810 N N . LYS A 1 98 ? 42.503 25.497 -24.581 1.00 36.28 288 LYS A N 1
ATOM 811 C CA . LYS A 1 98 ? 43.623 25.256 -25.488 1.00 41.01 288 LYS A CA 1
ATOM 812 C C . LYS A 1 98 ? 43.361 24.114 -26.462 1.00 43.67 288 LYS A C 1
ATOM 813 O O . LYS A 1 98 ? 42.763 23.097 -26.108 1.00 39.31 288 LYS A O 1
ATOM 819 N N . ASP A 1 99 ? 43.813 24.303 -27.697 1.00 40.83 289 ASP A N 1
ATOM 820 C CA . ASP A 1 99 ? 43.685 23.296 -28.739 1.00 44.29 289 ASP A CA 1
ATOM 821 C C . ASP A 1 99 ? 45.030 23.116 -29.437 1.00 46.17 289 ASP A C 1
ATOM 822 O O . ASP A 1 99 ? 45.154 23.354 -30.638 1.00 48.31 289 ASP A O 1
ATOM 827 N N . GLY A 1 100 ? 46.033 22.695 -28.672 1.00 42.70 290 GLY A N 1
ATOM 828 C CA . GLY A 1 100 ? 47.378 22.531 -29.191 1.00 48.06 290 GLY A CA 1
ATOM 829 C C . GLY A 1 100 ? 47.967 23.831 -29.705 1.00 51.59 290 GLY A C 1
ATOM 830 O O . GLY A 1 100 ? 47.935 24.853 -29.019 1.00 52.46 290 GLY A O 1
ATOM 831 N N . GLU A 1 101 ? 48.504 23.792 -30.920 1.00 48.41 291 GLU A N 1
ATOM 832 C CA . GLU A 1 101 ? 49.109 24.970 -31.530 1.00 60.63 291 GLU A CA 1
ATOM 833 C C . GLU A 1 101 ? 48.075 25.803 -32.278 1.00 56.96 291 GLU A C 1
ATOM 834 O O . GLU A 1 101 ? 48.349 26.934 -32.682 1.00 50.47 291 GLU A O 1
ATOM 840 N N . ASN A 1 102 ? 46.889 25.235 -32.469 1.00 52.97 292 ASN A N 1
ATOM 841 C CA . ASN A 1 102 ? 45.807 25.931 -33.156 1.00 51.15 292 ASN A CA 1
ATOM 842 C C . ASN A 1 102 ? 45.255 27.077 -32.321 1.00 47.82 292 ASN A C 1
ATOM 843 O O . ASN A 1 102 ? 45.638 27.257 -31.165 1.00 42.53 292 ASN A O 1
ATOM 848 N N . GLU A 1 103 ? 44.347 27.848 -32.912 1.00 44.78 293 GLU A N 1
ATOM 849 C CA . GLU A 1 103 ? 43.638 28.880 -32.170 1.00 39.15 293 GLU A CA 1
ATOM 850 C C . GLU A 1 103 ? 42.808 28.229 -31.071 1.00 36.38 293 GLU A C 1
ATOM 851 O O . GLU A 1 103 ? 42.073 27.275 -31.328 1.00 36.22 293 GLU A O 1
ATOM 857 N N . PRO A 1 104 ? 42.934 28.732 -29.835 1.00 38.65 294 PRO A N 1
ATOM 858 C CA . PRO A 1 104 ? 42.130 28.197 -28.734 1.00 39.02 294 PRO A CA 1
ATOM 859 C C . PRO A 1 104 ? 40.662 28.580 -28.874 1.00 40.24 294 PRO A C 1
ATOM 860 O O . PRO A 1 104 ? 40.347 29.571 -29.531 1.00 41.84 294 PRO A O 1
ATOM 864 N N . TRP A 1 105 ? 39.779 27.798 -28.264 1.00 32.01 295 TRP A N 1
ATOM 865 C CA . TRP A 1 105 ? 38.352 28.087 -28.301 1.00 32.87 295 TRP A CA 1
ATOM 866 C C . TRP A 1 105 ? 37.952 29.014 -27.160 1.00 35.82 295 TRP A C 1
ATOM 867 O O . TRP A 1 105 ? 38.598 29.033 -26.113 1.00 35.69 295 TRP A O 1
ATOM 878 N N . PHE A 1 106 ? 36.888 29.780 -27.374 1.00 30.38 296 PHE A N 1
ATOM 879 C CA . PHE A 1 106 ? 36.184 30.439 -26.282 1.00 30.52 296 PHE A CA 1
ATOM 880 C C . PHE A 1 106 ? 34.845 29.742 -26.115 1.00 31.27 296 PHE A C 1
ATOM 881 O O . PHE A 1 106 ? 34.253 29.285 -27.093 1.00 29.82 296 PHE A O 1
ATOM 889 N N . CYS A 1 107 ? 34.361 29.653 -24.883 1.00 26.42 297 CYS A N 1
ATOM 890 C CA . CYS A 1 107 ? 33.062 29.045 -24.646 1.00 26.47 297 CYS A CA 1
ATOM 891 C C . CYS A 1 107 ? 32.455 29.512 -23.335 1.00 26.16 297 CYS A C 1
ATOM 892 O O . CYS A 1 107 ? 33.137 30.086 -22.486 1.00 27.28 297 CYS A O 1
ATOM 895 N N . ILE A 1 108 ? 31.160 29.261 -23.190 1.00 24.25 298 ILE A N 1
ATOM 896 C CA . ILE A 1 108 ? 30.448 29.517 -21.948 1.00 25.42 298 ILE A CA 1
ATOM 897 C C . ILE A 1 108 ? 30.268 28.203 -21.208 1.00 27.73 298 ILE A C 1
ATOM 898 O O . ILE A 1 108 ? 29.659 27.272 -21.733 1.00 26.96 298 ILE A O 1
ATOM 903 N N . MET A 1 109 ? 30.802 28.128 -19.993 1.00 24.55 299 MET A N 1
ATOM 904 C CA . MET A 1 109 ? 30.665 26.932 -19.173 1.00 24.99 299 MET A CA 1
ATOM 905 C C . MET A 1 109 ? 30.084 27.278 -17.808 1.00 25.41 299 MET A C 1
ATOM 906 O O . MET A 1 109 ? 30.446 28.288 -17.205 1.00 26.51 299 MET A O 1
ATOM 911 N N . GLU A 1 110 ? 29.196 26.415 -17.326 1.00 22.37 300 GLU A N 1
ATOM 912 C CA . GLU A 1 110 ? 28.584 26.567 -16.013 1.00 25.73 300 GLU A CA 1
ATOM 913 C C . GLU A 1 110 ? 28.166 25.225 -15.454 1.00 23.49 300 GLU A C 1
ATOM 914 O O . GLU A 1 110 ? 27.511 24.444 -16.141 1.00 25.31 300 GLU A O 1
ATOM 920 N N . TYR A 1 111 ? 28.518 24.961 -14.201 1.00 23.53 301 TYR A N 1
ATOM 921 C CA . TYR A 1 111 ? 27.991 23.786 -13.530 1.00 22.76 301 TYR A CA 1
ATOM 922 C C . TYR A 1 111 ? 26.496 23.967 -13.338 1.00 24.34 301 TYR A C 1
ATOM 923 O O . TYR A 1 111 ? 26.020 25.088 -13.150 1.00 26.75 301 TYR A O 1
ATOM 932 N N . ALA A 1 112 ? 25.755 22.867 -13.389 1.00 25.95 302 ALA A N 1
ATOM 933 C CA . ALA A 1 112 ? 24.329 22.921 -13.125 1.00 23.80 302 ALA A CA 1
ATOM 934 C C . ALA A 1 112 ? 24.133 23.165 -11.637 1.00 22.96 302 ALA A C 1
ATOM 935 O O . ALA A 1 112 ? 24.263 22.254 -10.826 1.00 23.67 302 ALA A O 1
ATOM 937 N N . THR A 1 113 ? 23.817 24.406 -11.290 1.00 21.29 303 THR A N 1
ATOM 938 C CA . THR A 1 113 ? 23.754 24.825 -9.893 1.00 20.94 303 THR A CA 1
ATOM 939 C C . THR A 1 113 ? 22.725 24.101 -9.004 1.00 21.15 303 THR A C 1
ATOM 940 O O . THR A 1 113 ? 22.942 24.004 -7.798 1.00 22.42 303 THR A O 1
ATOM 944 N N . PRO A 1 114 ? 21.610 23.592 -9.572 1.00 22.83 304 PRO A N 1
ATOM 945 C CA . PRO A 1 114 ? 20.745 22.785 -8.698 1.00 23.74 304 PRO A CA 1
ATOM 946 C C . PRO A 1 114 ? 21.428 21.557 -8.086 1.00 25.19 304 PRO A C 1
ATOM 947 O O . PRO A 1 114 ? 20.940 21.040 -7.081 1.00 24.50 304 PRO A O 1
ATOM 951 N N . LEU A 1 115 ? 22.526 21.097 -8.681 1.00 20.08 305 LEU A N 1
ATOM 952 C CA . LEU A 1 115 ? 23.273 19.967 -8.134 1.00 26.11 305 LEU A CA 1
ATOM 953 C C . LEU A 1 115 ? 23.834 20.284 -6.747 1.00 25.67 305 LEU A C 1
ATOM 954 O O . LEU A 1 115 ? 24.095 19.376 -5.956 1.00 22.74 305 LEU A O 1
ATOM 959 N N . LEU A 1 116 ? 24.026 21.569 -6.462 1.00 22.15 306 LEU A N 1
ATOM 960 C CA . LEU A 1 116 ? 24.468 22.004 -5.138 1.00 25.21 306 LEU A CA 1
ATOM 961 C C . LEU A 1 116 ? 23.491 21.556 -4.056 1.00 25.28 306 LEU A C 1
ATOM 962 O O . LEU A 1 116 ? 23.898 21.178 -2.957 1.00 24.68 306 LEU A O 1
ATOM 967 N N . THR A 1 117 ? 22.202 21.605 -4.373 1.00 23.21 307 THR A N 1
ATOM 968 C CA . THR A 1 117 ? 21.171 21.205 -3.421 1.00 25.67 307 THR A CA 1
ATOM 969 C C . THR A 1 117 ? 21.193 19.692 -3.206 1.00 25.56 307 THR A C 1
ATOM 970 O O . THR A 1 117 ? 21.057 19.218 -2.078 1.00 26.02 307 THR A O 1
ATOM 974 N N . LEU A 1 118 ? 21.369 18.938 -4.288 1.00 23.65 308 LEU A N 1
ATOM 975 C CA . LEU A 1 118 ? 21.491 17.486 -4.188 1.00 24.33 308 LEU A CA 1
ATOM 976 C C . LEU A 1 118 ? 22.689 17.099 -3.327 1.00 24.13 308 LEU A C 1
ATOM 977 O O . LEU A 1 118 ? 22.587 16.226 -2.464 1.00 25.85 308 LEU A O 1
ATOM 982 N N . TYR A 1 119 ? 23.823 17.749 -3.570 1.00 24.65 309 TYR A N 1
ATOM 983 C CA . TYR A 1 119 ? 25.027 17.488 -2.791 1.00 25.04 309 TYR A CA 1
ATOM 984 C C . TYR A 1 119 ? 24.830 17.851 -1.321 1.00 25.72 309 TYR A C 1
ATOM 985 O O . TYR A 1 119 ? 25.130 17.051 -0.435 1.00 23.51 309 TYR A O 1
ATOM 994 N N . ASP A 1 120 ? 24.338 19.062 -1.073 1.00 26.02 310 ASP A N 1
ATOM 995 C CA . ASP A 1 120 ? 24.110 19.544 0.288 1.00 26.25 310 ASP A CA 1
ATOM 996 C C . ASP A 1 120 ? 23.172 18.629 1.069 1.00 27.89 310 ASP A C 1
ATOM 997 O O . ASP A 1 120 ? 23.408 18.340 2.242 1.00 28.03 310 ASP A O 1
ATOM 1002 N N . MET A 1 121 ? 22.111 18.177 0.409 1.00 26.28 311 MET A N 1
ATOM 1003 C CA . MET A 1 121 ? 21.149 17.267 1.022 1.00 29.04 311 MET A CA 1
ATOM 1004 C C . MET A 1 121 ? 21.806 15.951 1.438 1.00 28.90 311 MET A C 1
ATOM 1005 O O . MET A 1 121 ? 21.559 15.446 2.533 1.00 30.90 311 MET A O 1
ATOM 1010 N N . SER A 1 122 ? 22.635 15.398 0.557 1.00 26.85 312 SER A N 1
ATOM 1011 C CA . SER A 1 122 ? 23.275 14.109 0.805 1.00 28.39 312 SER A CA 1
ATOM 1012 C C . SER A 1 122 ? 24.259 14.174 1.973 1.00 27.37 312 SER A C 1
ATOM 1013 O O . SER A 1 122 ? 24.495 13.174 2.651 1.00 28.96 312 SER A O 1
ATOM 1016 N N . VAL A 1 123 ? 24.835 15.350 2.197 1.00 25.96 313 VAL A N 1
ATOM 1017 C CA . VAL A 1 123 ? 25.822 15.526 3.259 1.00 29.41 313 VAL A CA 1
ATOM 1018 C C . VAL A 1 123 ? 25.170 15.943 4.579 1.00 29.97 313 VAL A C 1
ATOM 1019 O O . VAL A 1 123 ? 25.548 15.459 5.646 1.00 31.24 313 VAL A O 1
ATOM 1023 N N . ALA A 1 124 ? 24.174 16.820 4.505 1.00 28.60 314 ALA A N 1
ATOM 1024 C CA . ALA A 1 124 ? 23.546 17.356 5.710 1.00 29.19 314 ALA A CA 1
ATOM 1025 C C . ALA A 1 124 ? 22.364 16.512 6.182 1.00 32.54 314 ALA A C 1
ATOM 1026 O O . ALA A 1 124 ? 22.086 16.439 7.379 1.00 30.51 314 ALA A O 1
ATOM 1028 N N . GLN A 1 125 ? 21.667 15.877 5.244 1.00 30.99 315 GLN A N 1
ATOM 1029 C CA . GLN A 1 125 ? 20.510 15.051 5.582 1.00 35.11 315 GLN A CA 1
ATOM 1030 C C . GLN A 1 125 ? 20.560 13.690 4.888 1.00 33.60 315 GLN A C 1
ATOM 1031 O O . GLN A 1 125 ? 19.729 13.405 4.027 1.00 30.51 315 GLN A O 1
ATOM 1037 N N . PRO A 1 126 ? 21.529 12.841 5.272 1.00 34.84 316 PRO A N 1
ATOM 1038 C CA . PRO A 1 126 ? 21.725 11.539 4.620 1.00 32.84 316 PRO A CA 1
ATOM 1039 C C . PRO A 1 126 ? 20.509 10.622 4.731 1.00 36.09 316 PRO A C 1
ATOM 1040 O O . PRO A 1 126 ? 20.320 9.750 3.882 1.00 37.55 316 PRO A O 1
ATOM 1044 N N . GLY A 1 127 ? 19.699 10.819 5.766 1.00 36.45 317 GLY A N 1
ATOM 1045 C CA . GLY A 1 127 ? 18.486 10.043 5.945 1.00 35.90 317 GLY A CA 1
ATOM 1046 C C . GLY A 1 127 ? 17.443 10.344 4.885 1.00 38.72 317 GLY A C 1
ATOM 1047 O O . GLY A 1 127 ? 16.597 9.505 4.577 1.00 42.68 317 GLY A O 1
ATOM 1048 N N . GLU A 1 128 ? 17.502 11.550 4.328 1.00 32.62 318 GLU A N 1
ATOM 1049 C CA . GLU A 1 128 ? 16.572 11.961 3.283 1.00 36.36 318 GLU A CA 1
ATOM 1050 C C . GLU A 1 128 ? 17.102 11.602 1.900 1.00 36.64 318 GLU A C 1
ATOM 1051 O O . GLU A 1 128 ? 16.334 11.291 0.990 1.00 37.82 318 GLU A O 1
ATOM 1057 N N . LEU A 1 129 ? 18.420 11.655 1.747 1.00 33.06 319 LEU A N 1
ATOM 1058 C CA . LEU A 1 129 ? 19.047 11.388 0.460 1.00 27.35 319 LEU A CA 1
ATOM 1059 C C . LEU A 1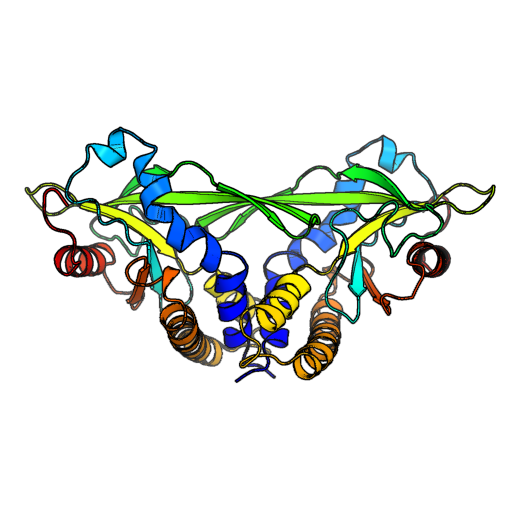 129 ? 20.388 10.684 0.632 1.00 29.05 319 LEU A C 1
ATOM 1060 O O . LEU A 1 129 ? 21.394 11.317 0.952 1.00 29.12 319 LEU A O 1
ATOM 1065 N N . SER A 1 130 ? 20.395 9.372 0.423 1.00 28.87 320 SER A N 1
ATOM 1066 C CA . SER A 1 130 ? 21.629 8.600 0.494 1.00 29.48 320 SER A CA 1
ATOM 1067 C C . SER A 1 130 ? 22.507 8.906 -0.712 1.00 30.21 320 SER A C 1
ATOM 1068 O O . SER A 1 130 ? 22.051 9.521 -1.677 1.00 29.39 320 SER A O 1
ATOM 1071 N N . ARG A 1 131 ? 23.768 8.491 -0.648 1.00 30.00 321 ARG A N 1
ATOM 1072 C CA . ARG A 1 131 ? 24.689 8.672 -1.765 1.00 28.70 321 ARG A CA 1
ATOM 1073 C C . ARG A 1 131 ? 24.133 8.037 -3.034 1.00 32.54 321 ARG A C 1
ATOM 1074 O O . ARG A 1 131 ? 24.201 8.617 -4.120 1.00 31.05 321 ARG A O 1
ATOM 1082 N N . GLU A 1 132 ? 23.566 6.847 -2.880 1.00 30.31 322 GLU A N 1
ATOM 1083 C CA . GLU A 1 132 ? 23.032 6.098 -4.009 1.00 33.17 322 GLU A CA 1
ATOM 1084 C C . GLU A 1 132 ? 21.755 6.748 -4.535 1.00 31.40 322 GLU A C 1
ATOM 1085 O O . GLU A 1 132 ? 21.495 6.742 -5.738 1.00 31.19 322 GLU A O 1
ATOM 1091 N N . GLU A 1 133 ? 20.963 7.317 -3.632 1.00 30.99 323 GLU A N 1
ATOM 1092 C CA . GLU A 1 133 ? 19.756 8.033 -4.030 1.00 29.12 323 GLU A CA 1
ATOM 1093 C C . GLU A 1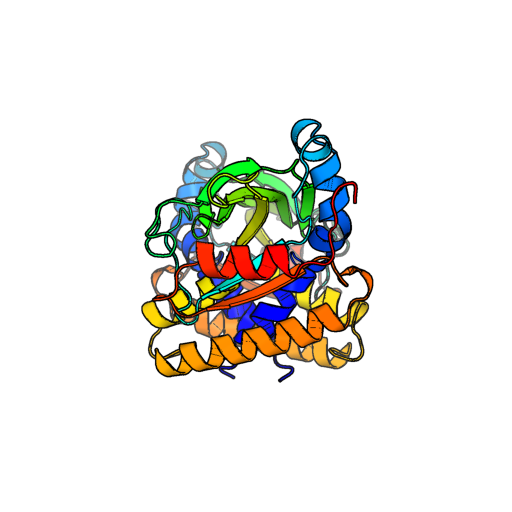 133 ? 20.114 9.331 -4.748 1.00 30.96 323 GLU A C 1
ATOM 1094 O O . GLU A 1 133 ? 19.408 9.759 -5.663 1.00 29.33 323 GLU A O 1
ATOM 1100 N N . ARG A 1 134 ? 21.210 9.954 -4.326 1.00 31.45 324 ARG A N 1
ATOM 1101 C CA . ARG A 1 134 ? 21.699 11.163 -4.978 1.00 27.32 324 ARG A CA 1
ATOM 1102 C C . ARG A 1 134 ? 22.118 10.856 -6.410 1.00 30.08 324 ARG A C 1
ATOM 1103 O O . ARG A 1 134 ? 21.798 11.608 -7.329 1.00 26.40 324 ARG A O 1
ATOM 1111 N N . ASP A 1 135 ? 22.837 9.749 -6.586 1.00 29.39 325 ASP A N 1
ATOM 1112 C CA . ASP A 1 135 ? 23.267 9.294 -7.906 1.00 30.73 325 ASP A CA 1
ATOM 1113 C C . ASP A 1 135 ? 22.086 9.175 -8.865 1.00 34.06 325 ASP A C 1
ATOM 1114 O O . ASP A 1 135 ? 22.158 9.609 -10.014 1.00 33.11 325 ASP A O 1
ATOM 1119 N N . ALA A 1 136 ? 20.998 8.589 -8.376 1.00 33.82 326 ALA A N 1
ATOM 1120 C CA . ALA A 1 136 ? 19.797 8.393 -9.178 1.00 33.38 326 ALA A CA 1
ATOM 1121 C C . ALA A 1 136 ? 19.100 9.716 -9.486 1.00 30.30 326 ALA A C 1
ATOM 1122 O O . ALA A 1 136 ? 18.554 9.897 -10.574 1.00 32.21 326 ALA A O 1
ATOM 1124 N N . GLN A 1 137 ? 19.115 10.635 -8.524 1.00 26.83 327 GLN A N 1
ATOM 1125 C CA . GLN A 1 137 ? 18.467 11.933 -8.697 1.00 28.84 327 GLN A CA 1
ATOM 1126 C C . GLN A 1 137 ? 19.167 12.796 -9.747 1.00 28.57 327 GLN A C 1
ATOM 1127 O O . GLN A 1 137 ? 18.534 13.644 -10.378 1.00 28.08 327 GLN A O 1
ATOM 1133 N N . VAL A 1 138 ? 20.469 12.587 -9.924 1.00 27.05 328 VAL A N 1
ATOM 1134 C CA . VAL A 1 138 ? 21.211 13.271 -10.981 1.00 30.57 328 VAL A CA 1
ATOM 1135 C C . VAL A 1 138 ? 20.633 12.909 -12.343 1.00 31.30 328 VAL A C 1
ATOM 1136 O O . VAL A 1 138 ? 20.472 13.766 -13.215 1.00 32.77 328 VAL A O 1
ATOM 1140 N N . VAL A 1 139 ? 20.329 11.626 -12.513 1.00 30.32 329 VAL A N 1
ATOM 1141 C CA . VAL A 1 139 ? 19.777 11.117 -13.761 1.00 32.51 329 VAL A CA 1
ATOM 1142 C C . VAL A 1 139 ? 18.363 11.646 -13.979 1.00 31.96 329 VAL A C 1
ATOM 1143 O O . VAL A 1 139 ? 18.008 12.055 -15.085 1.00 32.81 329 VAL A O 1
ATOM 1147 N N . VAL A 1 140 ? 17.559 11.636 -12.919 1.00 30.11 330 VAL A N 1
ATOM 1148 C CA . VAL A 1 140 ? 16.206 12.181 -12.978 1.00 31.57 330 VAL A CA 1
ATOM 1149 C C . VAL A 1 140 ? 16.242 13.658 -13.359 1.00 32.44 330 VAL A C 1
ATOM 1150 O O . VAL A 1 140 ? 15.481 14.107 -14.218 1.00 28.79 330 VAL A O 1
ATOM 1154 N N . PHE A 1 141 ? 17.139 14.401 -12.716 1.00 27.50 331 PHE A N 1
ATOM 1155 C CA . PHE A 1 141 ? 17.324 15.821 -12.998 1.00 28.70 331 PHE A CA 1
ATOM 1156 C C . PHE A 1 141 ? 17.677 16.053 -14.464 1.00 29.11 331 PHE A C 1
ATOM 1157 O O . PHE A 1 141 ? 17.096 16.918 -15.121 1.00 28.69 331 PHE A O 1
ATOM 1165 N N . LEU A 1 142 ? 18.634 15.277 -14.963 1.00 29.20 332 LEU A N 1
ATOM 1166 C CA . LEU A 1 142 ? 19.067 15.374 -16.355 1.00 30.04 332 LEU A CA 1
ATOM 1167 C C . LEU A 1 142 ? 17.918 15.146 -17.336 1.00 29.51 332 LEU A C 1
ATOM 1168 O O . LEU A 1 142 ? 17.710 15.939 -18.254 1.00 31.30 332 LEU A O 1
ATOM 1173 N N . ARG A 1 143 ? 17.177 14.061 -17.138 1.00 27.48 333 ARG A N 1
ATOM 1174 C CA . ARG A 1 143 ? 16.108 13.691 -18.060 1.00 30.96 333 ARG A CA 1
ATOM 1175 C C . ARG A 1 143 ? 14.966 14.705 -18.051 1.00 30.28 333 ARG A C 1
ATOM 1176 O O . ARG A 1 143 ? 14.391 15.006 -19.096 1.00 31.62 333 ARG A O 1
ATOM 1184 N N . LYS A 1 144 ? 14.642 15.234 -16.875 1.00 28.37 334 LYS A N 1
ATOM 1185 C CA . LYS A 1 144 ? 13.584 16.233 -16.771 1.00 28.34 334 LYS A CA 1
ATOM 1186 C C . LYS A 1 144 ? 14.009 17.561 -17.391 1.00 28.60 334 LYS A C 1
ATOM 1187 O O . LYS A 1 144 ? 13.229 18.201 -18.097 1.00 28.01 334 LYS A O 1
ATOM 1193 N N . LEU A 1 145 ? 15.248 17.967 -17.131 1.00 25.63 335 LEU A N 1
ATOM 1194 C CA . LEU A 1 145 ? 15.785 19.200 -17.701 1.00 28.44 335 LEU A CA 1
ATOM 1195 C C . LEU A 1 145 ? 15.795 19.125 -19.224 1.00 30.16 335 LEU A C 1
ATOM 1196 O O . LEU A 1 145 ? 15.478 20.103 -19.904 1.00 27.37 335 LEU A O 1
ATOM 1201 N N . GLN A 1 146 ? 16.159 17.960 -19.751 1.00 28.35 336 GLN A N 1
ATOM 1202 C CA . GLN A 1 146 ? 16.126 17.726 -21.192 1.00 29.38 336 GLN A CA 1
ATOM 1203 C C . GLN A 1 146 ? 14.721 17.934 -21.745 1.00 29.62 336 GLN A C 1
ATOM 1204 O O . GLN A 1 146 ? 14.538 18.642 -22.733 1.00 34.15 336 GLN A O 1
ATOM 1210 N N . ASP A 1 147 ? 13.733 17.322 -21.097 1.00 32.57 337 ASP A N 1
ATOM 1211 C CA . ASP A 1 147 ? 12.340 17.442 -21.519 1.00 31.48 337 ASP A CA 1
ATOM 1212 C C . ASP A 1 147 ? 11.872 18.893 -21.517 1.00 33.41 337 ASP A C 1
ATOM 1213 O O . ASP A 1 147 ? 11.223 19.346 -22.461 1.00 33.00 337 ASP A O 1
ATOM 1218 N N . ILE A 1 148 ? 12.202 19.615 -20.452 1.00 28.59 338 ILE A N 1
ATOM 1219 C CA . ILE A 1 148 ? 11.806 21.012 -20.317 1.00 30.49 338 ILE A CA 1
ATOM 1220 C C . ILE A 1 148 ? 12.414 21.890 -21.412 1.00 31.51 338 ILE A C 1
ATOM 1221 O O . ILE A 1 148 ? 11.698 22.600 -22.117 1.00 32.44 338 ILE A O 1
ATOM 1226 N N . LEU A 1 149 ? 13.736 21.835 -21.549 1.00 29.09 339 LEU A N 1
ATOM 1227 C CA . LEU A 1 149 ? 14.443 22.676 -22.512 1.00 30.37 339 LEU A CA 1
ATOM 1228 C C . LEU A 1 149 ? 14.076 22.340 -23.955 1.00 34.18 339 LEU A C 1
ATOM 1229 O O . LEU A 1 149 ? 13.964 23.230 -24.798 1.00 33.12 339 LEU A O 1
ATOM 1234 N N . GLU A 1 150 ? 13.892 21.054 -24.235 1.00 32.62 340 GLU A N 1
ATOM 1235 C CA . GLU A 1 150 ? 13.512 20.611 -25.573 1.00 34.90 340 GLU A CA 1
ATOM 1236 C C . GLU A 1 150 ? 12.087 21.039 -25.923 1.00 37.46 340 GLU A C 1
ATOM 1237 O O . GLU A 1 150 ? 11.702 21.042 -27.093 1.00 37.91 340 GLU A O 1
ATOM 1243 N N . GLY A 1 151 ? 11.308 21.396 -24.908 1.00 32.52 341 GLY A N 1
ATOM 1244 C CA . GLY A 1 151 ? 9.944 21.847 -25.118 1.00 39.44 341 GLY A CA 1
ATOM 1245 C C . GLY A 1 151 ? 9.837 23.345 -25.343 1.00 41.71 341 GLY A C 1
ATOM 1246 O O . GLY A 1 151 ? 8.753 23.864 -25.608 1.00 45.79 341 GLY A O 1
ATOM 1247 N N . ASP A 1 152 ? 10.965 24.040 -25.241 1.00 35.20 342 ASP A N 1
ATOM 1248 C CA . ASP A 1 152 ? 10.994 25.488 -25.428 1.00 30.54 342 ASP A CA 1
ATOM 1249 C C . ASP A 1 152 ? 11.789 25.835 -26.682 1.00 34.69 342 ASP A C 1
ATOM 1250 O O . ASP A 1 152 ? 13.018 25.759 -26.692 1.00 36.20 342 ASP A O 1
ATOM 1255 N N . ARG A 1 153 ? 11.070 26.222 -27.732 1.00 33.47 343 ARG A N 1
ATOM 1256 C CA . ARG A 1 153 ? 11.664 26.551 -29.023 1.00 32.44 343 ARG A CA 1
ATOM 1257 C C . ARG A 1 153 ? 12.686 27.683 -28.919 1.00 35.25 343 ARG A C 1
ATOM 1258 O O . ARG A 1 153 ? 13.661 27.722 -29.670 1.00 35.59 343 ARG A O 1
ATOM 1266 N N . ALA A 1 154 ? 12.460 28.600 -27.982 1.00 33.93 344 ALA A N 1
ATOM 1267 C CA . ALA A 1 154 ? 13.353 29.740 -27.793 1.00 37.91 344 ALA A CA 1
ATOM 1268 C C . ALA A 1 154 ? 14.718 29.325 -27.241 1.00 37.48 344 ALA A C 1
ATOM 1269 O O . ALA A 1 154 ? 15.691 30.072 -27.349 1.00 33.99 344 ALA A O 1
ATOM 1271 N N . CYS A 1 155 ? 14.788 28.134 -26.654 1.00 30.87 345 CYS A N 1
ATOM 1272 C CA . CYS A 1 155 ? 16.037 27.633 -26.086 1.00 27.05 345 CYS A CA 1
ATOM 1273 C C . CYS A 1 155 ? 16.782 26.710 -27.043 1.00 27.90 345 CYS A C 1
ATOM 1274 O O . CYS A 1 155 ? 17.908 26.298 -26.765 1.00 32.64 345 CYS A O 1
ATOM 1277 N N . GLN A 1 156 ? 16.147 26.379 -28.162 1.00 31.30 346 GLN A N 1
ATOM 1278 C CA . GLN A 1 156 ? 16.752 25.486 -29.141 1.00 35.28 346 GLN A CA 1
ATOM 1279 C C . GLN A 1 156 ? 18.073 26.036 -29.671 1.00 34.75 346 GLN A C 1
ATOM 1280 O O . GLN A 1 156 ? 18.145 27.174 -30.136 1.00 35.70 346 GLN A O 1
ATOM 1286 N N . GLY A 1 157 ? 19.116 25.213 -29.591 1.00 36.03 347 GLY A N 1
ATOM 1287 C CA . GLY A 1 157 ? 20.435 25.584 -30.070 1.00 40.86 347 GLY A CA 1
ATOM 1288 C C . GLY A 1 157 ? 21.193 26.556 -29.183 1.00 34.23 347 GLY A C 1
ATOM 1289 O O . GLY A 1 157 ? 22.250 27.055 -29.569 1.00 33.63 347 GLY A O 1
ATOM 1290 N N . LYS A 1 158 ? 20.666 26.823 -27.992 1.00 27.77 348 LYS A N 1
ATOM 1291 C CA . LYS A 1 158 ? 21.267 27.819 -27.111 1.00 26.62 348 LYS A CA 1
ATOM 1292 C C . LYS A 1 158 ? 22.031 27.185 -25.952 1.00 27.06 348 LYS A C 1
ATOM 1293 O O . LYS A 1 158 ? 22.640 27.886 -25.145 1.00 27.34 348 LYS A O 1
ATOM 1299 N N . TYR A 1 159 ? 21.997 25.861 -25.873 1.00 27.97 349 TYR A N 1
ATOM 1300 C CA . TYR A 1 159 ? 22.605 25.156 -24.751 1.00 25.69 349 TYR A CA 1
ATOM 1301 C C . TYR A 1 159 ? 23.134 23.791 -25.164 1.00 26.59 349 TYR A C 1
ATOM 1302 O O . TYR A 1 159 ? 22.804 23.276 -26.230 1.00 27.65 349 TYR A O 1
ATOM 1311 N N . GLU A 1 160 ? 23.946 23.204 -24.294 1.00 27.10 350 GLU A N 1
ATOM 1312 C CA . GLU A 1 160 ? 24.349 21.813 -24.430 1.00 28.97 350 GLU A CA 1
ATOM 1313 C C . GLU A 1 160 ? 24.608 21.251 -23.041 1.00 26.54 350 GLU A C 1
ATOM 1314 O O . GLU A 1 160 ? 25.375 21.822 -22.266 1.00 30.20 350 GLU A O 1
ATOM 1320 N N . LEU A 1 161 ? 23.945 20.146 -22.715 1.00 27.00 351 LEU A N 1
ATOM 1321 C CA . LEU A 1 161 ? 24.147 19.506 -21.422 1.00 27.20 351 LEU A CA 1
ATOM 1322 C C . LEU A 1 161 ? 25.345 18.574 -21.503 1.00 32.21 351 LEU A C 1
ATOM 1323 O O . LEU A 1 161 ? 25.458 17.771 -22.429 1.00 34.58 351 LEU A O 1
ATOM 1328 N N . VAL A 1 162 ? 26.248 18.697 -20.538 1.00 26.91 352 VAL A N 1
ATOM 1329 C CA . VAL A 1 162 ? 27.471 17.907 -20.535 1.00 28.59 352 VAL A CA 1
ATOM 1330 C C . VAL A 1 162 ? 27.563 17.040 -19.284 1.00 31.45 352 VAL A C 1
ATOM 1331 O O . VAL A 1 162 ? 27.834 17.539 -18.192 1.00 27.58 352 VAL A O 1
ATOM 1335 N N . THR A 1 163 ? 27.335 15.740 -19.443 1.00 28.85 353 THR A N 1
ATOM 1336 C CA . THR A 1 163 ? 27.447 14.817 -18.319 1.00 32.01 353 THR A CA 1
ATOM 1337 C C . THR A 1 163 ? 28.783 14.094 -18.370 1.00 30.31 353 THR A C 1
ATOM 1338 O O . THR A 1 163 ? 29.229 13.670 -19.437 1.00 33.78 353 THR A O 1
ATOM 1342 N N . PHE A 1 164 ? 29.421 13.954 -17.215 1.00 30.03 354 PHE A N 1
ATOM 1343 C CA . PHE A 1 164 ? 30.721 13.303 -17.149 1.00 37.29 354 PHE A CA 1
ATOM 1344 C C . PHE A 1 164 ? 31.023 12.790 -15.749 1.00 35.04 354 PHE A C 1
ATOM 1345 O O . PHE A 1 164 ? 30.484 13.287 -14.761 1.00 31.01 354 PHE A O 1
ATOM 1353 N N . SER A 1 165 ? 31.890 11.787 -15.679 1.00 35.96 355 SER A N 1
ATOM 1354 C CA . SER A 1 165 ? 32.366 11.269 -14.405 1.00 34.69 355 SER A CA 1
ATOM 1355 C C . SER A 1 165 ? 33.548 12.113 -13.939 1.00 32.63 355 SER A C 1
ATOM 1356 O O . SER A 1 165 ? 34.279 12.660 -14.764 1.00 35.41 355 SER A O 1
ATOM 1359 N N . PRO A 1 166 ? 33.736 12.231 -12.615 1.00 38.30 356 PRO A N 1
ATOM 1360 C CA . PRO A 1 166 ? 34.786 13.098 -12.065 1.00 43.46 356 PRO A CA 1
ATOM 1361 C C . PRO A 1 166 ? 36.212 12.687 -12.445 1.00 41.87 356 PRO A C 1
ATOM 1362 O O . PRO A 1 166 ? 37.137 13.471 -12.234 1.00 41.98 356 PRO A O 1
ATOM 1366 N N . ASP A 1 167 ? 36.390 11.491 -12.997 1.00 38.80 357 ASP A N 1
ATOM 1367 C CA . ASP A 1 167 ? 37.717 11.047 -13.412 1.00 41.99 357 ASP A CA 1
ATOM 1368 C C . ASP A 1 167 ? 38.063 11.543 -14.816 1.00 41.40 357 ASP A C 1
ATOM 1369 O O . ASP A 1 167 ? 39.208 11.437 -15.256 1.00 40.75 357 ASP A O 1
ATOM 1374 N N . ARG A 1 168 ? 37.069 12.080 -15.516 1.00 38.81 358 ARG A N 1
ATOM 1375 C CA . ARG A 1 168 ? 37.262 12.537 -16.890 1.00 40.21 358 ARG A CA 1
ATOM 1376 C C . ARG A 1 168 ? 38.024 13.856 -16.957 1.00 39.60 358 ARG A C 1
ATOM 1377 O O . ARG A 1 168 ? 38.070 14.613 -15.987 1.00 43.19 358 ARG A O 1
ATOM 1385 N N . ASP A 1 169 ? 38.616 14.122 -18.116 1.00 42.97 359 ASP A N 1
ATOM 1386 C CA . ASP A 1 169 ? 39.287 15.389 -18.376 1.00 39.46 359 ASP A CA 1
ATOM 1387 C C . ASP A 1 169 ? 38.296 16.316 -19.069 1.00 33.53 359 ASP A C 1
ATOM 1388 O O . ASP A 1 169 ? 37.953 16.107 -20.232 1.00 36.40 359 ASP A O 1
ATOM 1393 N N . LEU A 1 170 ? 37.830 17.328 -18.343 1.00 29.94 360 LEU A N 1
ATOM 1394 C CA . LEU A 1 170 ? 36.834 18.265 -18.860 1.00 29.25 360 LEU A CA 1
ATOM 1395 C C . LEU A 1 170 ? 37.306 18.975 -20.128 1.00 35.04 360 LEU A C 1
ATOM 1396 O O . LEU A 1 170 ? 36.508 19.248 -21.023 1.00 38.17 360 LEU A O 1
ATOM 1401 N N . ALA A 1 171 ? 38.599 19.276 -20.197 1.00 38.69 361 ALA A N 1
ATOM 1402 C CA . ALA A 1 171 ? 39.167 19.927 -21.374 1.00 40.53 361 ALA A CA 1
ATOM 1403 C C . ALA A 1 171 ? 39.016 19.054 -22.618 1.00 42.52 361 ALA A C 1
ATOM 1404 O O . ALA A 1 171 ? 38.698 19.552 -23.698 1.00 37.89 361 ALA A O 1
ATOM 1406 N N . ASP A 1 172 ? 39.235 17.751 -22.458 1.00 38.52 362 ASP A N 1
ATOM 1407 C CA . ASP A 1 172 ? 39.065 16.801 -23.554 1.00 43.89 362 ASP A CA 1
ATOM 1408 C C . ASP A 1 172 ? 37.599 16.678 -23.951 1.00 37.44 362 ASP A C 1
ATOM 1409 O O . ASP A 1 172 ? 37.265 16.652 -25.137 1.00 38.97 362 ASP A O 1
ATOM 1414 N N . VAL A 1 173 ? 36.732 16.595 -22.947 1.00 35.66 363 VAL A N 1
ATOM 1415 C CA . VAL A 1 173 ? 35.295 16.498 -23.167 1.00 41.37 363 VAL A CA 1
ATOM 1416 C C . VAL A 1 173 ? 34.779 17.729 -23.906 1.00 40.16 363 VAL A C 1
ATOM 1417 O O . VAL A 1 173 ? 34.004 17.618 -24.856 1.00 42.21 363 VAL A O 1
ATOM 1421 N N . MET A 1 174 ? 35.226 18.901 -23.466 1.00 34.66 364 MET A N 1
ATOM 1422 C CA . MET A 1 174 ? 34.782 20.165 -24.042 1.00 33.06 364 MET A CA 1
ATOM 1423 C C . MET A 1 174 ? 35.314 20.383 -25.455 1.00 36.73 364 MET A C 1
ATOM 1424 O O . MET A 1 174 ? 34.579 20.837 -26.334 1.00 32.99 364 MET A O 1
ATOM 1429 N N . LEU A 1 175 ? 36.588 20.062 -25.668 1.00 33.55 365 LEU A N 1
ATOM 1430 C CA . LEU A 1 175 ? 37.205 20.204 -26.986 1.00 35.19 365 LEU A CA 1
ATOM 1431 C C . LEU A 1 175 ? 36.436 19.424 -28.048 1.00 39.14 365 LEU A C 1
ATOM 1432 O O . LEU A 1 175 ? 36.218 19.913 -29.154 1.00 39.84 365 LEU A O 1
ATOM 1437 N N . ARG A 1 176 ? 36.017 18.214 -27.693 1.00 40.39 366 ARG A N 1
ATOM 1438 C CA . ARG A 1 176 ? 35.264 17.352 -28.599 1.00 43.74 366 ARG A CA 1
ATOM 1439 C C . ARG A 1 176 ? 33.881 17.921 -28.902 1.00 39.32 366 ARG A C 1
ATOM 1440 O O . ARG A 1 176 ? 33.417 17.864 -30.040 1.00 48.71 366 ARG A O 1
ATOM 1448 N N . LYS A 1 177 ? 33.225 18.465 -27.883 1.00 37.12 367 LYS A N 1
ATOM 1449 C CA . LYS A 1 177 ? 31.893 19.037 -28.058 1.00 36.33 367 LYS A CA 1
ATOM 1450 C C . LYS A 1 177 ? 31.935 20.363 -28.811 1.00 35.73 367 LYS A C 1
ATOM 1451 O O . LYS A 1 177 ? 30.998 20.699 -29.534 1.00 36.12 367 LYS A O 1
ATOM 1457 N N . LEU A 1 178 ? 33.017 21.114 -28.636 1.00 34.84 368 LEU A N 1
ATOM 1458 C CA . LEU A 1 178 ? 33.188 22.381 -29.342 1.00 35.46 368 LEU A CA 1
ATOM 1459 C C . LEU A 1 178 ? 33.405 22.144 -30.834 1.00 39.17 368 LEU A C 1
ATOM 1460 O O . LEU A 1 178 ? 32.869 22.868 -31.673 1.00 36.72 368 LEU A O 1
ATOM 1465 N N . LYS A 1 179 ? 34.193 21.124 -31.157 1.00 38.42 369 LYS A N 1
ATOM 1466 C CA . LYS A 1 179 ? 34.446 20.761 -32.545 1.00 40.83 369 LYS A CA 1
ATOM 1467 C C . LYS A 1 179 ? 33.178 20.243 -33.215 1.00 42.77 369 LYS A C 1
ATOM 1468 O O . LYS A 1 179 ? 32.972 20.442 -34.412 1.00 45.99 369 LYS A O 1
ATOM 1474 N N . ASP A 1 180 ? 32.331 19.577 -32.436 1.00 41.72 370 ASP A N 1
ATOM 1475 C CA . ASP A 1 180 ? 31.096 19.001 -32.958 1.00 50.07 370 ASP A CA 1
ATOM 1476 C C . ASP A 1 180 ? 29.954 20.014 -33.008 1.00 48.26 370 ASP A C 1
ATOM 1477 O O . ASP A 1 180 ? 28.884 19.724 -33.543 1.00 47.68 370 ASP A O 1
ATOM 1482 N N . SER A 1 181 ? 30.182 21.199 -32.449 1.00 39.43 371 SER A N 1
ATOM 1483 C CA . SER A 1 181 ? 29.177 22.257 -32.475 1.00 38.12 371 SER A CA 1
ATOM 1484 C C . SER A 1 181 ? 28.970 22.776 -33.896 1.00 39.54 371 SER A C 1
ATOM 1485 O O . SER A 1 181 ? 29.855 22.658 -34.745 1.00 43.11 371 SER A O 1
ATOM 1488 N N . GLU A 1 182 ? 27.795 23.346 -34.146 1.00 39.82 372 GLU A N 1
ATOM 1489 C CA . GLU A 1 182 ? 27.419 23.801 -35.483 1.00 49.12 372 GLU A CA 1
ATOM 1490 C C . GLU A 1 182 ? 28.261 24.974 -35.973 1.00 47.31 372 GLU A C 1
ATOM 1491 O O . GLU A 1 182 ? 28.460 25.140 -37.177 1.00 52.06 372 GLU A O 1
ATOM 1497 N N . LEU A 1 183 ? 28.737 25.790 -35.036 1.00 45.27 373 LEU A N 1
ATOM 1498 C CA . LEU A 1 183 ? 29.489 27.000 -35.360 1.00 44.44 373 LEU A CA 1
ATOM 1499 C C . LEU A 1 183 ? 30.657 26.766 -36.312 1.00 51.38 373 LEU A C 1
ATOM 1500 O O . LEU A 1 183 ? 31.517 25.920 -36.069 1.00 46.88 373 LEU A O 1
ATOM 1505 N N . GLU A 1 184 ? 30.673 27.533 -37.397 1.00 51.46 374 GLU A N 1
ATOM 1506 C CA . GLU A 1 184 ? 31.779 27.519 -38.342 1.00 57.55 374 GLU A CA 1
ATOM 1507 C C . GLU A 1 184 ? 32.468 28.879 -38.317 1.00 52.56 374 GLU A C 1
ATOM 1508 O O . GLU A 1 184 ? 31.887 29.862 -37.854 1.00 48.07 374 GLU A O 1
ATOM 1514 N N . ILE A 1 185 ? 33.712 28.926 -38.784 1.00 51.93 375 ILE A N 1
ATOM 1515 C CA . ILE A 1 185 ? 34.466 30.175 -38.840 1.00 47.96 375 ILE A CA 1
ATOM 1516 C C . ILE A 1 185 ? 33.699 31.258 -39.595 1.00 49.57 375 ILE A C 1
ATOM 1517 O O . ILE A 1 185 ? 33.228 31.036 -40.710 1.00 49.81 375 ILE A O 1
ATOM 1522 N N . GLY A 1 186 ? 33.571 32.427 -38.973 1.00 44.89 376 GLY A N 1
ATOM 1523 C CA . GLY A 1 186 ? 32.829 33.526 -39.559 1.00 47.83 376 GLY A CA 1
ATOM 1524 C C . GLY A 1 186 ? 31.359 33.480 -39.196 1.00 52.31 376 GLY A C 1
ATOM 1525 O O . GLY A 1 186 ? 30.589 34.368 -39.566 1.00 56.86 376 GLY A O 1
ATOM 1526 N N . GLY A 1 187 ? 30.968 32.438 -38.469 1.00 49.01 377 GLY A N 1
ATOM 1527 C CA . GLY A 1 187 ? 29.591 32.275 -38.040 1.00 48.24 377 GLY A CA 1
ATOM 1528 C C . GLY A 1 187 ? 29.283 33.037 -36.766 1.00 58.53 377 GLY A C 1
ATOM 1529 O O . GLY A 1 187 ? 28.136 33.089 -36.321 1.00 64.68 377 GLY A O 1
ATOM 1531 N N . GLY B 1 1 ? 7.962 12.501 -12.461 1.00 77.05 191 GLY B N 1
ATOM 1532 C CA . GLY B 1 1 ? 6.790 12.861 -11.686 1.00 83.60 191 GLY B CA 1
ATOM 1533 C C . GLY B 1 1 ? 6.400 14.317 -11.864 1.00 85.67 191 GLY B C 1
ATOM 1534 O O . GLY B 1 1 ? 7.073 15.067 -12.571 1.00 85.63 191 GLY B O 1
ATOM 1535 N N . SER B 1 2 ? 5.308 14.717 -11.219 1.00 84.69 192 SER B N 1
ATOM 1536 C CA . SER B 1 2 ? 4.806 16.082 -11.333 1.00 79.85 192 SER B CA 1
ATOM 1537 C C . SER B 1 2 ? 4.794 16.808 -9.988 1.00 68.67 192 SER B C 1
ATOM 1538 O O . SER B 1 2 ? 4.307 17.936 -9.889 1.00 52.00 192 SER B O 1
ATOM 1541 N N . ASN B 1 3 ? 5.328 16.160 -8.955 1.00 67.22 193 ASN B N 1
ATOM 1542 C CA . ASN B 1 3 ? 5.350 16.747 -7.618 1.00 57.20 193 ASN B CA 1
ATOM 1543 C C . ASN B 1 3 ? 6.521 17.713 -7.448 1.00 47.03 193 ASN B C 1
ATOM 1544 O O . ASN B 1 3 ? 7.474 17.442 -6.715 1.00 48.56 193 ASN B O 1
ATOM 1549 N N . VAL B 1 4 ? 6.421 18.847 -8.132 1.00 30.55 194 VAL B N 1
ATOM 1550 C CA . VAL B 1 4 ? 7.460 19.871 -8.153 1.00 26.58 194 VAL B CA 1
ATOM 1551 C C . VAL B 1 4 ? 7.719 20.515 -6.781 1.00 28.97 194 VAL B C 1
ATOM 1552 O O . VAL B 1 4 ? 8.829 20.970 -6.502 1.00 28.36 194 VAL B O 1
ATOM 1556 N N . ALA B 1 5 ? 6.705 20.526 -5.918 1.00 26.28 195 ALA B N 1
ATOM 1557 C CA . ALA B 1 5 ? 6.788 21.221 -4.629 1.00 24.84 195 ALA B CA 1
ATOM 1558 C C . ALA B 1 5 ? 7.907 20.717 -3.712 1.00 25.58 195 ALA B C 1
ATOM 1559 O O . ALA B 1 5 ? 8.503 21.501 -2.973 1.00 26.23 195 ALA B O 1
ATOM 1561 N N . ASP B 1 6 ? 8.182 19.416 -3.747 1.00 29.99 196 ASP B N 1
ATOM 1562 C CA . ASP B 1 6 ? 9.229 18.838 -2.905 1.00 32.39 196 ASP B CA 1
ATOM 1563 C C . ASP B 1 6 ? 10.591 19.463 -3.194 1.00 32.35 196 ASP B C 1
ATOM 1564 O O . ASP B 1 6 ? 11.296 19.892 -2.279 1.00 30.11 196 ASP B O 1
ATOM 1569 N N . GLY B 1 7 ? 10.954 19.509 -4.471 1.00 28.26 197 GLY B N 1
ATOM 1570 C CA . GLY B 1 7 ? 12.202 20.117 -4.893 1.00 29.01 197 GLY B CA 1
ATOM 1571 C C . GLY B 1 7 ? 12.264 21.602 -4.591 1.00 26.63 197 GLY B C 1
ATOM 1572 O O . GLY B 1 7 ? 13.314 22.126 -4.219 1.00 25.99 197 GLY B O 1
ATOM 1573 N N . LEU B 1 8 ? 11.134 22.281 -4.756 1.00 24.29 198 LEU B N 1
ATOM 1574 C CA . LEU B 1 8 ? 11.049 23.712 -4.482 1.00 22.18 198 LEU B CA 1
ATOM 1575 C C . LEU B 1 8 ? 11.332 24.018 -3.015 1.00 25.13 198 LEU B C 1
ATOM 1576 O O . LEU B 1 8 ? 11.997 25.002 -2.697 1.00 21.75 198 LEU B O 1
ATOM 1581 N N . ALA B 1 9 ? 10.825 23.170 -2.125 1.00 25.52 199 ALA B N 1
ATOM 1582 C CA . ALA B 1 9 ? 10.992 23.377 -0.691 1.00 24.85 199 ALA B CA 1
ATOM 1583 C C . ALA B 1 9 ? 12.430 23.122 -0.240 1.00 24.08 199 ALA B C 1
ATOM 1584 O O . ALA B 1 9 ? 12.987 23.894 0.540 1.00 24.05 199 ALA B O 1
ATOM 1586 N N . TRP B 1 10 ? 13.022 22.035 -0.724 1.00 23.59 200 TRP B N 1
ATOM 1587 C CA . TRP B 1 10 ? 14.390 21.686 -0.353 1.00 26.63 200 TRP B CA 1
ATOM 1588 C C . TRP B 1 10 ? 15.413 22.710 -0.846 1.00 25.02 200 TRP B C 1
ATOM 1589 O O . TRP B 1 10 ? 16.371 23.017 -0.139 1.00 23.82 200 TRP B O 1
ATOM 1600 N N . SER B 1 11 ? 15.221 23.240 -2.052 1.00 25.47 201 SER B N 1
ATOM 1601 C CA . SER B 1 11 ? 16.170 24.218 -2.579 1.00 23.64 201 SER B CA 1
ATOM 1602 C C . SER B 1 11 ? 15.972 25.582 -1.915 1.00 22.91 201 SER B C 1
ATOM 1603 O O . SER B 1 11 ? 16.934 26.320 -1.705 1.00 22.31 201 SER B O 1
ATOM 1606 N N . TYR B 1 12 ? 14.725 25.901 -1.574 1.00 25.37 202 TYR B N 1
ATOM 1607 C CA . TYR B 1 12 ? 14.397 27.114 -0.822 1.00 22.73 202 TYR B CA 1
ATOM 1608 C C . TYR B 1 12 ? 15.144 27.117 0.505 1.00 24.17 202 TYR B C 1
ATOM 1609 O O . TYR B 1 12 ? 15.595 28.157 0.982 1.00 20.02 202 TYR B O 1
ATOM 1618 N N . TYR B 1 13 ? 15.276 25.931 1.087 1.00 20.35 203 TYR B N 1
ATOM 1619 C CA . TYR B 1 13 ? 15.987 25.758 2.344 1.00 20.76 203 TYR B CA 1
ATOM 1620 C C . TYR B 1 13 ? 17.500 25.830 2.150 1.00 21.45 203 TYR B C 1
ATOM 1621 O O . TYR B 1 13 ? 18.155 26.730 2.673 1.00 21.53 203 TYR B O 1
ATOM 1630 N N . PHE B 1 14 ? 18.053 24.888 1.391 1.00 23.88 204 PHE B N 1
ATOM 1631 C CA . PHE B 1 14 ? 19.504 24.794 1.243 1.00 26.34 204 PHE B CA 1
ATOM 1632 C C . PHE B 1 14 ? 20.105 25.982 0.497 1.00 23.57 2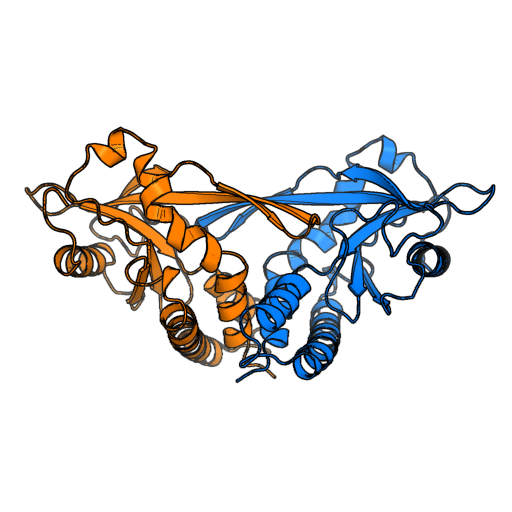04 PHE B C 1
ATOM 1633 O O . PHE B 1 14 ? 21.256 26.348 0.730 1.00 26.88 204 PHE B O 1
ATOM 1641 N N . GLY B 1 15 ? 19.322 26.594 -0.384 1.00 21.04 205 GLY B N 1
ATOM 1642 C CA . GLY B 1 15 ? 19.810 27.707 -1.176 1.00 25.50 205 GLY B CA 1
ATOM 1643 C C . GLY B 1 15 ? 19.516 29.081 -0.603 1.00 25.84 205 GLY B C 1
ATOM 1644 O O . GLY B 1 15 ? 19.895 30.092 -1.195 1.00 24.22 205 GLY B O 1
ATOM 1645 N N . TYR B 1 16 ? 18.849 29.131 0.547 1.00 19.47 206 TYR B N 1
ATOM 1646 C CA . TYR B 1 16 ? 18.439 30.417 1.108 1.00 21.48 206 TYR B CA 1
ATOM 1647 C C . TYR B 1 16 ? 18.188 30.366 2.615 1.00 21.72 206 TYR B C 1
ATOM 1648 O O . TYR B 1 16 ? 18.997 30.864 3.399 1.00 22.20 206 TYR B O 1
ATOM 1657 N N . LEU B 1 17 ? 17.067 29.770 3.014 1.00 23.06 207 LEU B N 1
ATOM 1658 C CA . LEU B 1 17 ? 16.629 29.805 4.410 1.00 23.75 207 LEU B CA 1
ATOM 1659 C C . LEU B 1 17 ? 17.644 29.235 5.401 1.00 25.17 207 LEU B C 1
ATOM 1660 O O . LEU B 1 17 ? 17.788 29.759 6.505 1.00 24.26 207 LEU B O 1
ATOM 1665 N N . LYS B 1 18 ? 18.338 28.166 5.016 1.00 24.16 208 LYS B N 1
ATOM 1666 C CA . LYS B 1 18 ? 19.256 27.495 5.935 1.00 25.69 208 LYS B CA 1
ATOM 1667 C C . LYS B 1 18 ? 20.324 28.430 6.498 1.00 31.76 208 LYS B C 1
ATOM 1668 O O . LYS B 1 18 ? 20.701 28.309 7.663 1.00 31.06 208 LYS B O 1
ATOM 1674 N N . PHE B 1 19 ? 20.811 29.365 5.686 1.00 26.28 209 PHE B N 1
ATOM 1675 C CA . PHE B 1 19 ? 21.857 30.257 6.174 1.00 39.33 209 PHE B CA 1
ATOM 1676 C C . PHE B 1 19 ? 21.395 31.684 6.497 1.00 33.52 209 PHE B C 1
ATOM 1677 O O . PHE B 1 19 ? 22.087 32.392 7.225 1.00 32.84 209 PHE B O 1
ATOM 1685 N N . VAL B 1 20 ? 20.243 32.117 5.989 1.00 23.46 210 VAL B N 1
ATOM 1686 C CA . VAL B 1 20 ? 19.772 33.461 6.336 1.00 22.95 210 VAL B CA 1
ATOM 1687 C C . VAL B 1 20 ? 18.998 33.496 7.661 1.00 26.19 210 VAL B C 1
ATOM 1688 O O . VAL B 1 20 ? 19.100 34.466 8.411 1.00 26.90 210 VAL B O 1
ATOM 1692 N N . LEU B 1 21 ? 18.239 32.444 7.956 1.00 23.76 211 LEU B N 1
ATOM 1693 C CA . LEU B 1 21 ? 17.399 32.427 9.157 1.00 25.88 211 LEU B CA 1
ATOM 1694 C C . LEU B 1 21 ? 18.186 32.452 10.479 1.00 25.61 211 LEU B C 1
ATOM 1695 O O . LEU B 1 21 ? 17.827 33.210 11.383 1.00 26.68 211 LEU B O 1
ATOM 1700 N N . PRO B 1 22 ? 19.250 31.632 10.612 1.00 26.24 212 PRO B N 1
ATOM 1701 C CA . PRO B 1 22 ? 19.968 31.695 11.893 1.00 28.80 212 PRO B CA 1
ATOM 1702 C C . PRO B 1 22 ? 20.664 33.037 12.140 1.00 31.42 212 PRO B C 1
ATOM 1703 O O . PRO B 1 22 ? 20.911 33.396 13.292 1.00 34.41 212 PRO B O 1
ATOM 1707 N N . GLU B 1 23 ? 20.975 33.761 11.069 1.00 32.11 213 GLU B N 1
ATOM 1708 C CA . GLU B 1 23 ? 21.734 35.005 11.171 1.00 39.55 213 GLU B CA 1
ATOM 1709 C C . GLU B 1 23 ? 20.864 36.261 11.157 1.00 32.44 213 GLU B C 1
ATOM 1710 O O . GLU B 1 23 ? 21.366 37.364 11.374 1.00 31.12 213 GLU B O 1
ATOM 1716 N N . LEU B 1 24 ? 19.570 36.087 10.901 1.00 27.65 214 LEU B N 1
ATOM 1717 C CA . LEU B 1 24 ? 18.650 37.207 10.688 1.00 31.79 214 LEU B CA 1
ATOM 1718 C C . LEU B 1 24 ? 18.659 38.243 11.813 1.00 27.78 214 LEU B C 1
ATOM 1719 O O . LEU B 1 24 ? 18.829 39.436 11.559 1.00 28.16 214 LEU B O 1
ATOM 1724 N N . GLU B 1 25 ? 18.458 37.788 13.045 1.00 28.35 215 GLU B N 1
ATOM 1725 C CA . GLU B 1 25 ? 18.430 38.686 14.199 1.00 30.06 215 GLU B CA 1
ATOM 1726 C C . GLU B 1 25 ? 19.721 39.496 14.311 1.00 33.01 215 GLU B C 1
ATOM 1727 O O . GLU B 1 25 ? 19.689 40.706 14.543 1.00 30.06 215 GLU B O 1
ATOM 1733 N N . LYS B 1 26 ? 20.853 38.817 14.143 1.00 31.98 216 LYS B N 1
ATOM 1734 C CA . LYS B 1 26 ? 22.164 39.460 14.176 1.00 39.43 216 LYS B CA 1
ATOM 1735 C C . LYS B 1 26 ? 22.322 40.506 13.074 1.00 37.19 216 LYS B C 1
ATOM 1736 O O . LYS B 1 26 ? 22.864 41.589 13.307 1.00 32.90 216 LYS B O 1
ATOM 1742 N N . GLN B 1 27 ? 21.856 40.175 11.873 1.00 30.07 217 GLN B N 1
ATOM 1743 C CA . GLN B 1 27 ? 21.911 41.100 10.745 1.00 32.50 217 GLN B CA 1
ATOM 1744 C C . GLN B 1 27 ? 21.088 42.355 11.017 1.00 31.24 217 GLN B C 1
ATOM 1745 O O . GLN B 1 27 ? 21.536 43.471 10.753 1.00 33.72 217 GLN B O 1
ATOM 1751 N N . ILE B 1 28 ? 19.881 42.162 11.540 1.00 26.17 218 ILE B N 1
ATOM 1752 C CA . ILE B 1 28 ? 19.000 43.273 11.885 1.00 24.59 218 ILE B CA 1
ATOM 1753 C C . ILE B 1 28 ? 19.668 44.198 12.898 1.00 34.13 218 ILE B C 1
ATOM 1754 O O . ILE B 1 28 ? 19.633 45.421 12.755 1.00 31.80 218 ILE B O 1
ATOM 1759 N N . GLU B 1 29 ? 20.300 43.600 13.903 1.00 31.45 219 GLU B N 1
ATOM 1760 C CA . GLU B 1 29 ? 20.926 44.348 14.992 1.00 33.64 219 GLU B CA 1
ATOM 1761 C C . GLU B 1 29 ? 22.126 45.193 14.555 1.00 32.26 219 GLU B C 1
ATOM 1762 O O . GLU B 1 29 ? 22.636 45.995 15.332 1.00 35.92 219 GLU B O 1
ATOM 1768 N N . LYS B 1 30 ? 22.581 45.015 13.319 1.00 31.20 220 LYS B N 1
ATOM 1769 C CA . LYS B 1 30 ? 23.710 45.797 12.822 1.00 34.22 220 LYS B CA 1
ATOM 1770 C C . LYS B 1 30 ? 23.296 47.228 12.494 1.00 36.56 220 LYS B C 1
ATOM 1771 O O . LYS B 1 30 ? 24.143 48.097 12.290 1.00 38.74 220 LYS B O 1
ATOM 1777 N N . THR B 1 31 ? 21.990 47.467 12.455 1.00 29.75 221 THR B N 1
ATOM 1778 C CA . THR B 1 31 ? 21.457 48.797 12.178 1.00 31.35 221 THR B CA 1
ATOM 1779 C C . THR B 1 31 ? 20.917 49.432 13.458 1.00 29.24 221 THR B C 1
ATOM 1780 O O . THR B 1 31 ? 20.018 48.883 14.096 1.00 28.88 221 THR B O 1
ATOM 1784 N N . SER B 1 32 ? 21.475 50.584 13.826 1.00 31.30 222 SER B N 1
ATOM 1785 C CA . SER B 1 32 ? 21.108 51.274 15.064 1.00 32.46 222 SER B CA 1
ATOM 1786 C C . SER B 1 32 ? 19.613 51.554 15.163 1.00 34.56 222 SER B C 1
ATOM 1787 O O . SER B 1 32 ? 19.004 51.347 16.214 1.00 29.97 222 SER B O 1
ATOM 1790 N N . LYS B 1 33 ? 19.038 52.036 14.066 1.00 27.04 223 LYS B N 1
ATOM 1791 C CA . LYS B 1 33 ? 17.604 52.292 13.973 1.00 30.47 223 LYS B CA 1
ATOM 1792 C C . LYS B 1 33 ? 16.784 51.065 14.370 1.00 30.39 223 LYS B C 1
ATOM 1793 O O . LYS B 1 33 ? 15.736 51.185 15.005 1.00 28.71 223 LYS B O 1
ATOM 1799 N N . PHE B 1 34 ? 17.274 49.887 13.996 1.00 29.96 224 PHE B N 1
ATOM 1800 C CA . PHE B 1 34 ? 16.577 48.638 14.287 1.00 27.95 224 PHE B CA 1
ATOM 1801 C C . PHE B 1 34 ? 16.830 48.174 15.722 1.00 32.94 224 PHE B C 1
ATOM 1802 O O . PHE B 1 34 ? 15.975 47.529 16.329 1.00 34.81 224 PHE B O 1
ATOM 1810 N N . ARG B 1 35 ? 18.007 48.494 16.257 1.00 31.71 225 ARG B N 1
ATOM 1811 C CA . ARG B 1 35 ? 18.307 48.213 17.661 1.00 33.84 225 ARG B CA 1
ATOM 1812 C C . ARG B 1 35 ? 17.450 49.067 18.586 1.00 32.68 225 ARG B C 1
ATOM 1813 O O . ARG B 1 35 ? 17.051 48.628 19.664 1.00 36.38 225 ARG B O 1
ATOM 1821 N N . SER B 1 36 ? 17.179 50.295 18.156 1.00 32.73 226 SER B N 1
ATOM 1822 C CA . SER B 1 36 ? 16.453 51.256 18.977 1.00 31.23 226 SER B CA 1
ATOM 1823 C C . SER B 1 36 ? 14.955 50.982 18.988 1.00 29.94 226 SER B C 1
ATOM 1824 O O . SER B 1 36 ? 14.259 51.326 19.944 1.00 30.48 226 SER B O 1
ATOM 1827 N N . LYS B 1 37 ? 14.465 50.361 17.922 1.00 27.85 227 LYS B N 1
ATOM 1828 C CA . LYS B 1 37 ? 13.034 50.151 17.755 1.00 29.86 227 LYS B CA 1
ATOM 1829 C C . LYS B 1 37 ? 12.491 49.053 18.667 1.00 30.59 227 LYS B C 1
ATOM 1830 O O . LYS B 1 37 ? 13.033 47.950 18.721 1.00 33.15 227 LYS B O 1
ATOM 1836 N N . GLU B 1 38 ? 11.415 49.366 19.383 1.00 30.51 228 GLU B N 1
ATOM 1837 C CA . GLU B 1 38 ? 10.677 48.361 20.140 1.00 33.30 228 GLU B CA 1
ATOM 1838 C C . GLU B 1 38 ? 9.520 47.849 19.289 1.00 31.13 228 GLU B C 1
ATOM 1839 O O . GLU B 1 38 ? 9.180 48.459 18.276 1.00 32.06 228 GLU B O 1
ATOM 1845 N N . LYS B 1 39 ? 8.926 46.732 19.704 1.00 31.94 229 LYS B N 1
ATOM 1846 C CA . LYS B 1 39 ? 7.855 46.078 18.949 1.00 30.06 229 LYS B CA 1
ATOM 1847 C C . LYS B 1 39 ? 8.341 45.674 17.557 1.00 31.87 229 LYS B C 1
ATOM 1848 O O . LYS B 1 39 ? 7.590 45.727 16.584 1.00 37.93 229 LYS B O 1
ATOM 1854 N N . PHE B 1 40 ? 9.607 45.272 17.479 1.00 26.70 230 PHE B N 1
ATOM 1855 C CA . PHE B 1 40 ? 10.205 44.782 16.240 1.00 28.01 230 PHE B CA 1
ATOM 1856 C C . PHE B 1 40 ? 10.437 43.281 16.386 1.00 29.55 230 PHE B C 1
ATOM 1857 O O . PHE B 1 40 ? 11.461 42.854 16.917 1.00 31.33 230 PHE B O 1
ATOM 1865 N N . VAL B 1 41 ? 9.480 42.485 15.918 1.00 25.10 231 VAL B N 1
ATOM 1866 C CA . VAL B 1 41 ? 9.631 41.035 15.919 1.00 25.84 231 VAL B CA 1
ATOM 1867 C C . VAL B 1 41 ? 10.697 40.645 14.897 1.00 27.75 231 VAL B C 1
ATOM 1868 O O . VAL B 1 41 ? 10.677 41.115 13.761 1.00 25.28 231 VAL B O 1
ATOM 1872 N N . LYS B 1 42 ? 11.632 39.792 15.307 1.00 27.85 232 LYS B N 1
ATOM 1873 C CA . LYS B 1 42 ? 12.810 39.508 14.492 1.00 27.54 232 LYS B CA 1
ATOM 1874 C C . LYS B 1 42 ? 12.669 38.256 13.626 1.00 30.82 232 LYS B C 1
ATOM 1875 O O . LYS B 1 42 ? 13.590 37.901 12.891 1.00 32.86 232 LYS B O 1
ATOM 1881 N N . LYS B 1 43 ? 11.522 37.590 13.709 1.00 29.25 233 LYS B N 1
ATOM 1882 C CA . LYS B 1 43 ? 11.269 36.413 12.882 1.00 26.98 233 LYS B CA 1
ATOM 1883 C C . LYS B 1 43 ? 11.053 36.807 11.425 1.00 25.90 233 LYS B C 1
ATOM 1884 O O . LYS B 1 43 ? 10.561 37.897 11.140 1.00 27.78 233 LYS B O 1
ATOM 1890 N N . MET B 1 44 ? 11.413 35.925 10.498 1.00 24.88 234 MET B N 1
ATOM 1891 C CA . MET B 1 44 ? 11.027 36.141 9.111 1.00 22.36 234 MET B CA 1
ATOM 1892 C C . MET B 1 44 ? 9.619 35.612 8.898 1.00 25.00 234 MET B C 1
ATOM 1893 O O . MET B 1 44 ? 9.366 34.418 9.055 1.00 25.31 234 MET B O 1
ATOM 1898 N N . PHE B 1 45 ? 8.699 36.504 8.553 1.00 21.05 235 PHE B N 1
ATOM 1899 C CA . PHE B 1 45 ? 7.356 36.079 8.195 1.00 23.42 235 PHE B CA 1
ATOM 1900 C C . PHE B 1 45 ? 7.311 35.736 6.714 1.00 27.57 235 PHE B C 1
ATOM 1901 O O . PHE B 1 45 ? 7.389 36.613 5.855 1.00 24.34 235 PHE B O 1
ATOM 1909 N N . ILE B 1 46 ? 7.202 34.444 6.429 1.00 23.27 236 ILE B N 1
ATOM 1910 C CA . ILE B 1 46 ? 7.182 33.950 5.060 1.00 23.21 236 ILE B CA 1
ATOM 1911 C C . ILE B 1 46 ? 5.741 33.858 4.574 1.00 27.09 236 ILE B C 1
ATOM 1912 O O . ILE B 1 46 ? 4.951 33.072 5.097 1.00 25.57 236 ILE B O 1
ATOM 1917 N N . LEU B 1 47 ? 5.403 34.676 3.582 1.00 24.84 237 LEU B N 1
ATOM 1918 C CA . LEU B 1 47 ? 4.022 34.811 3.135 1.00 27.81 237 LEU B CA 1
ATOM 1919 C C . LEU B 1 47 ? 3.683 33.808 2.041 1.00 29.92 237 LEU B C 1
ATOM 1920 O O . LEU B 1 47 ? 4.369 33.728 1.023 1.00 24.08 237 LEU B O 1
ATOM 1925 N N . ILE B 1 48 ? 2.618 33.043 2.258 1.00 27.36 238 ILE B N 1
ATOM 1926 C CA . ILE B 1 48 ? 2.214 32.012 1.312 1.00 25.09 238 ILE B CA 1
ATOM 1927 C C . ILE B 1 48 ? 0.754 32.194 0.903 1.00 31.99 238 ILE B C 1
ATOM 1928 O O . ILE B 1 48 ? -0.140 31.552 1.457 1.00 28.77 238 ILE B O 1
ATOM 1933 N N . PRO B 1 49 ? 0.507 33.092 -0.064 1.00 30.25 239 PRO B N 1
ATOM 1934 C CA . PRO B 1 49 ? -0.847 33.282 -0.595 1.00 27.05 239 PRO B CA 1
ATOM 1935 C C . PRO B 1 49 ? -1.306 32.046 -1.359 1.00 29.84 239 PRO B C 1
ATOM 1936 O O . PRO B 1 49 ? -0.529 31.479 -2.126 1.00 29.50 239 PRO B O 1
ATOM 1940 N N . SER B 1 50 ? -2.551 31.634 -1.141 1.00 26.97 240 SER B N 1
ATOM 1941 C CA . SER B 1 50 ? -3.063 30.394 -1.716 1.00 30.83 240 SER B CA 1
ATOM 1942 C C . SER B 1 50 ? -3.075 30.400 -3.246 1.00 32.89 240 SER B C 1
ATOM 1943 O O . SER B 1 50 ? -3.108 29.341 -3.871 1.00 32.93 240 SER B O 1
ATOM 1946 N N . ASN B 1 51 ? -3.041 31.588 -3.845 1.00 30.86 241 ASN B N 1
ATOM 1947 C CA . ASN B 1 51 ? -3.085 31.712 -5.301 1.00 32.42 241 ASN B CA 1
ATOM 1948 C C . ASN B 1 51 ? -1.711 31.843 -5.968 1.00 31.92 241 ASN B C 1
ATOM 1949 O O . ASN B 1 51 ? -1.631 32.100 -7.171 1.00 32.98 241 ASN B O 1
ATOM 1954 N N . CYS B 1 52 ? -0.643 31.683 -5.186 1.00 25.66 242 CYS B N 1
ATOM 1955 C CA . CYS B 1 52 ? 0.735 31.759 -5.690 1.00 26.11 242 CYS B CA 1
ATOM 1956 C C . CYS B 1 52 ? 1.086 33.094 -6.331 1.00 31.70 242 CYS B C 1
ATOM 1957 O O . CYS B 1 52 ? 1.974 33.155 -7.182 1.00 32.49 242 CYS B O 1
ATOM 1960 N N . PHE B 1 53 ? 0.402 34.160 -5.935 1.00 28.33 243 PHE B N 1
ATOM 1961 C CA . PHE B 1 53 ? 0.584 35.435 -6.616 1.00 29.74 243 PHE B CA 1
ATOM 1962 C C . PHE B 1 53 ? 0.492 36.624 -5.670 1.00 30.32 243 PHE B C 1
ATOM 1963 O O . PHE B 1 53 ? -0.173 36.562 -4.637 1.00 32.16 243 PHE B O 1
ATOM 1971 N N . TRP B 1 54 ? 1.164 37.710 -6.043 1.00 29.02 244 TRP B N 1
ATOM 1972 C CA . TRP B 1 54 ? 1.151 38.937 -5.261 1.00 32.71 244 TRP B CA 1
ATOM 1973 C C . TRP B 1 54 ? 1.575 40.143 -6.093 1.00 38.30 244 TRP B C 1
ATOM 1974 O O . TRP B 1 54 ? 2.263 39.998 -7.103 1.00 35.52 244 TRP B O 1
ATOM 1985 N N . ASP B 1 55 ? 1.156 41.332 -5.667 1.00 41.56 245 ASP B N 1
ATOM 1986 C CA . ASP B 1 55 ? 1.705 42.569 -6.210 1.00 45.90 245 ASP B CA 1
ATOM 1987 C C . ASP B 1 55 ? 3.165 42.676 -5.791 1.00 44.39 245 ASP B C 1
ATOM 1988 O O . ASP B 1 55 ? 3.508 42.350 -4.653 1.00 41.91 245 ASP B O 1
ATOM 1993 N N . ASP B 1 56 ? 4.017 43.121 -6.710 1.00 40.00 246 ASP B N 1
ATOM 1994 C CA . ASP B 1 56 ? 5.445 43.277 -6.437 1.00 45.80 246 ASP B CA 1
ATOM 1995 C C . ASP B 1 56 ? 5.703 44.090 -5.168 1.00 43.03 246 ASP B C 1
ATOM 1996 O O . ASP B 1 56 ? 6.623 43.796 -4.406 1.00 44.04 246 ASP B O 1
ATOM 2001 N N . LYS B 1 57 ? 4.883 45.111 -4.951 1.00 38.49 247 LYS B N 1
ATOM 2002 C CA . LYS B 1 57 ? 5.009 45.967 -3.779 1.00 42.45 247 LYS B CA 1
ATOM 2003 C C . LYS B 1 57 ? 3.909 45.657 -2.764 1.00 36.60 247 LYS B C 1
ATOM 2004 O O . LYS B 1 57 ? 2.724 45.703 -3.092 1.00 39.24 247 LYS B O 1
ATOM 2010 N N . ILE B 1 58 ? 4.300 45.340 -1.533 1.00 31.92 248 ILE B N 1
ATOM 2011 C CA . ILE B 1 58 ? 3.330 45.005 -0.490 1.00 28.81 248 ILE B CA 1
ATOM 2012 C C . ILE B 1 58 ? 2.548 46.226 0.032 1.00 35.59 248 ILE B C 1
ATOM 2013 O O . ILE B 1 58 ? 1.325 46.149 0.162 1.00 32.25 248 ILE B O 1
ATOM 2018 N N . PRO B 1 59 ? 3.236 47.348 0.342 1.00 33.67 249 PRO B N 1
ATOM 2019 C CA . PRO B 1 59 ? 2.463 48.508 0.810 1.00 36.84 249 PRO B CA 1
ATOM 2020 C C . PRO B 1 59 ? 1.422 49.007 -0.193 1.00 34.95 249 PRO B C 1
ATOM 2021 O O . PRO B 1 59 ? 1.751 49.253 -1.353 1.00 39.70 249 PRO B O 1
ATOM 2025 N N . GLY B 1 60 ? 0.179 49.150 0.260 1.00 41.72 250 GLY B N 1
ATOM 2026 C CA . GLY B 1 60 ? -0.885 49.681 -0.574 1.00 39.50 250 GLY B CA 1
ATOM 2027 C C . GLY B 1 60 ? -1.428 48.692 -1.587 1.00 41.63 250 GLY B C 1
ATOM 2028 O O . GLY B 1 60 ? -2.309 49.024 -2.380 1.00 43.14 250 GLY B O 1
ATOM 2029 N N . SER B 1 61 ? -0.905 47.470 -1.558 1.00 39.61 251 SER B N 1
ATOM 2030 C CA . SER B 1 61 ? -1.334 46.424 -2.481 1.00 43.13 251 SER B CA 1
ATOM 2031 C C . SER B 1 61 ? -2.763 45.971 -2.195 1.00 42.14 251 SER B C 1
ATOM 2032 O O . SER B 1 61 ? -3.382 46.419 -1.230 1.00 39.86 251 SER B O 1
ATOM 2035 N N . ASP B 1 62 ? -3.289 45.095 -3.048 1.00 38.65 252 ASP B N 1
ATOM 2036 C CA . ASP B 1 62 ? -4.618 44.521 -2.842 1.00 42.50 252 ASP B CA 1
ATOM 2037 C C . ASP B 1 62 ? -4.711 43.750 -1.524 1.00 37.19 252 ASP B C 1
ATOM 2038 O O . ASP B 1 62 ? -5.803 43.541 -0.996 1.00 37.88 252 ASP B O 1
ATOM 2043 N N . TYR B 1 63 ? -3.563 43.331 -0.999 1.00 36.31 253 TYR B N 1
ATOM 2044 C CA . TYR B 1 63 ? -3.518 42.615 0.271 1.00 35.89 253 TYR B CA 1
ATOM 2045 C C . TYR B 1 63 ? -3.437 43.598 1.437 1.00 35.42 253 TYR B C 1
ATOM 2046 O O . TYR B 1 63 ? -3.521 43.205 2.600 1.00 37.21 253 TYR B O 1
ATOM 2055 N N . ASP B 1 64 ? -3.271 44.877 1.114 1.00 34.37 254 ASP B N 1
ATOM 2056 C CA . ASP B 1 64 ? -3.216 45.934 2.120 1.00 36.98 254 ASP B CA 1
ATOM 2057 C C . ASP B 1 64 ? -4.241 47.024 1.801 1.00 39.51 254 ASP B C 1
ATOM 2058 O O . ASP B 1 64 ? -3.872 48.150 1.464 1.00 39.39 254 ASP B O 1
ATOM 2063 N N . PRO B 1 65 ? -5.538 46.689 1.903 1.00 40.22 255 PRO B N 1
ATOM 2064 C CA . PRO B 1 65 ? -6.613 47.594 1.479 1.00 42.86 255 PRO B CA 1
ATOM 2065 C C . PRO B 1 65 ? -6.709 48.866 2.320 1.00 46.41 255 PRO B C 1
ATOM 2066 O O . PRO B 1 65 ? -7.170 49.890 1.818 1.00 49.86 255 PRO B O 1
ATOM 2070 N N . GLN B 1 66 ? -6.281 48.799 3.576 1.00 45.70 256 GLN B N 1
ATOM 2071 C CA . GLN B 1 66 ? -6.376 49.946 4.472 1.00 49.30 256 GLN B CA 1
ATOM 2072 C C . GLN B 1 66 ? -5.092 50.770 4.495 1.00 44.13 256 GLN B C 1
ATOM 2073 O O . GLN B 1 66 ? -4.990 51.743 5.244 1.00 44.82 256 GLN B O 1
ATOM 2079 N N . ASN B 1 67 ? -4.125 50.375 3.669 1.00 39.84 257 ASN B N 1
ATOM 2080 C CA . ASN B 1 67 ? -2.834 51.056 3.577 1.00 45.18 257 ASN B CA 1
ATOM 2081 C C . ASN B 1 67 ? -2.149 51.199 4.933 1.00 42.38 257 ASN B C 1
ATOM 2082 O O . ASN B 1 67 ? -1.732 52.292 5.315 1.00 40.11 257 ASN B O 1
ATOM 2087 N N . ARG B 1 68 ? -2.040 50.090 5.656 1.00 38.94 258 ARG B N 1
ATOM 2088 C CA . ARG B 1 68 ? -1.444 50.097 6.987 1.00 41.36 258 ARG B CA 1
ATOM 2089 C C . ARG B 1 68 ? -0.025 49.541 6.997 1.00 37.23 258 ARG B C 1
ATOM 2090 O O . ARG B 1 68 ? 0.617 49.484 8.044 1.00 39.09 258 ARG B O 1
ATOM 2098 N N . ILE B 1 69 ? 0.460 49.130 5.829 1.00 31.93 259 ILE B N 1
ATOM 2099 C CA . ILE B 1 69 ? 1.809 48.587 5.717 1.00 30.69 259 ILE B CA 1
ATOM 2100 C C . ILE B 1 69 ? 2.716 49.558 4.966 1.00 39.02 259 ILE B C 1
ATOM 2101 O O . ILE B 1 69 ? 2.347 50.075 3.912 1.00 39.95 259 ILE B O 1
ATOM 2106 N N . THR B 1 70 ? 3.898 49.809 5.519 1.00 32.55 260 THR B N 1
ATOM 2107 C CA . THR B 1 70 ? 4.844 50.736 4.912 1.00 32.48 260 THR B CA 1
ATOM 2108 C C . THR B 1 70 ? 6.253 50.152 4.890 1.00 31.92 260 THR B C 1
ATOM 2109 O O . THR B 1 70 ? 6.716 49.596 5.885 1.00 33.77 260 THR B O 1
ATOM 2113 N N . PHE B 1 71 ? 6.932 50.278 3.752 1.00 31.37 261 PHE B N 1
ATOM 2114 C CA . PHE B 1 71 ? 8.319 49.838 3.642 1.00 30.00 261 PHE B CA 1
ATOM 2115 C C . PHE B 1 71 ? 9.230 50.755 4.447 1.00 35.43 261 PHE B C 1
ATOM 2116 O O . PHE B 1 71 ? 9.204 51.974 4.279 1.00 37.76 261 PHE B O 1
ATOM 2124 N N . GLU B 1 72 ? 10.036 50.164 5.322 1.00 35.93 262 GLU B N 1
ATOM 2125 C CA . GLU B 1 72 ? 10.896 50.942 6.204 1.00 41.00 262 GLU B CA 1
ATOM 2126 C C . GLU B 1 72 ? 12.344 50.976 5.727 1.00 43.14 262 GLU B C 1
ATOM 2127 O O . GLU B 1 72 ? 13.003 52.014 5.787 1.00 47.14 262 GLU B O 1
ATOM 2133 N N . GLY B 1 73 ? 12.835 49.836 5.255 1.00 37.47 263 GLY B N 1
ATOM 2134 C CA . GLY B 1 73 ? 14.204 49.734 4.786 1.00 34.86 263 GLY B CA 1
ATOM 2135 C C . GLY B 1 73 ? 14.666 48.294 4.698 1.00 33.82 263 GLY B C 1
ATOM 2136 O O . GLY B 1 73 ? 13.916 47.370 5.014 1.00 34.50 263 GLY B O 1
ATOM 2137 N N . ASN B 1 74 ? 15.909 48.101 4.269 1.00 29.85 264 ASN B N 1
ATOM 2138 C CA . ASN B 1 74 ? 16.470 46.762 4.139 1.00 30.24 264 ASN B CA 1
ATOM 2139 C C . ASN B 1 74 ? 17.515 46.471 5.208 1.00 30.79 264 ASN B C 1
ATOM 2140 O O . ASN B 1 74 ? 18.144 47.384 5.741 1.00 31.55 264 ASN B O 1
ATOM 2145 N N . THR B 1 75 ? 17.697 45.191 5.515 1.00 26.35 265 THR B N 1
ATOM 2146 C CA . THR B 1 75 ? 18.749 44.771 6.429 1.00 29.89 265 THR B CA 1
ATOM 2147 C C . THR B 1 75 ? 20.094 44.818 5.716 1.00 32.11 265 THR B C 1
ATOM 2148 O O . THR B 1 75 ? 20.148 44.827 4.485 1.00 30.12 265 THR B O 1
ATOM 2152 N N . GLU B 1 76 ? 21.176 44.852 6.489 1.00 31.79 266 GLU B N 1
ATOM 2153 C CA . GLU B 1 76 ? 22.517 44.824 5.917 1.00 35.17 266 GLU B CA 1
ATOM 2154 C C . GLU B 1 76 ? 22.741 43.515 5.167 1.00 34.64 266 GLU B C 1
ATOM 2155 O O . GLU B 1 76 ? 22.461 42.438 5.693 1.00 31.57 266 GLU B O 1
ATOM 2161 N N . PRO B 1 77 ? 23.244 43.610 3.927 1.00 34.47 267 PRO B N 1
ATOM 2162 C CA . PRO B 1 77 ? 23.365 42.461 3.022 1.00 34.69 267 PRO B CA 1
ATOM 2163 C C . PRO B 1 77 ? 24.347 41.391 3.491 1.00 37.60 267 PRO B C 1
ATOM 2164 O O . PRO B 1 77 ? 25.386 41.695 4.078 1.00 36.94 267 PRO B O 1
ATOM 2168 N N . LEU B 1 78 ? 23.997 40.140 3.218 1.00 34.24 268 LEU B N 1
ATOM 2169 C CA . LEU B 1 78 ? 24.874 39.003 3.457 1.00 41.52 268 LEU B CA 1
ATOM 2170 C C . LEU B 1 78 ? 25.433 38.541 2.116 1.00 39.32 268 LEU B C 1
ATOM 2171 O O . LEU B 1 78 ? 24.678 38.360 1.163 1.00 36.59 268 LEU B O 1
ATOM 2176 N N . GLU B 1 79 ? 26.747 38.361 2.035 1.00 39.60 269 GLU B N 1
ATOM 2177 C CA . GLU B 1 79 ? 27.378 37.949 0.783 1.00 42.01 269 GLU B CA 1
ATOM 2178 C C . GLU B 1 79 ? 27.745 36.470 0.801 1.00 42.37 269 GLU B C 1
ATOM 2179 O O . GLU B 1 79 ? 28.289 35.968 1.783 1.00 44.41 269 GLU B O 1
ATOM 2185 N N . LYS B 1 80 ? 27.451 35.778 -0.296 1.00 38.17 270 LYS B N 1
ATOM 2186 C CA . LYS B 1 80 ? 27.739 34.353 -0.395 1.00 40.62 270 LYS B CA 1
ATOM 2187 C C . LYS B 1 80 ? 27.858 33.924 -1.854 1.00 39.16 270 LYS B C 1
ATOM 2188 O O . LYS B 1 80 ? 27.008 34.257 -2.679 1.00 37.24 270 LYS B O 1
ATOM 2194 N N . THR B 1 81 ? 28.914 33.184 -2.172 1.00 39.77 271 THR B N 1
ATOM 2195 C CA . THR B 1 81 ? 29.073 32.647 -3.517 1.00 43.10 271 THR B CA 1
ATOM 2196 C C . THR B 1 81 ? 28.523 31.225 -3.561 1.00 47.76 271 THR B C 1
ATOM 2197 O O . THR B 1 81 ? 28.764 30.433 -2.650 1.00 48.49 271 THR B O 1
ATOM 2201 N N . ARG B 1 82 ? 27.781 30.907 -4.617 1.00 39.59 272 ARG B N 1
ATOM 2202 C CA . ARG B 1 82 ? 27.162 29.594 -4.748 1.00 36.78 272 ARG B CA 1
ATOM 2203 C C . ARG B 1 82 ? 28.015 28.658 -5.597 1.00 38.38 272 ARG B C 1
ATOM 2204 O O . ARG B 1 82 ? 27.960 28.700 -6.826 1.00 35.28 272 ARG B O 1
ATOM 2212 N N . GLY B 1 83 ? 28.801 27.817 -4.931 1.00 35.50 273 GLY B N 1
ATOM 2213 C CA . GLY B 1 83 ? 29.654 26.851 -5.602 1.00 40.35 273 GLY B CA 1
ATOM 2214 C C . GLY B 1 83 ? 30.621 27.455 -6.603 1.00 38.73 273 GLY B C 1
ATOM 2215 O O . GLY B 1 83 ? 30.994 26.810 -7.582 1.00 40.62 273 GLY B O 1
ATOM 2216 N N . GLY B 1 84 ? 31.023 28.699 -6.365 1.00 38.21 274 GLY B N 1
ATOM 2217 C CA . GLY B 1 84 ? 31.940 29.386 -7.256 1.00 37.51 274 GLY B CA 1
ATOM 2218 C C . GLY B 1 84 ? 31.339 29.750 -8.601 1.00 39.13 274 GLY B C 1
ATOM 2219 O O . GLY B 1 84 ? 32.038 30.251 -9.482 1.00 41.32 274 GLY B O 1
ATOM 2220 N N . VAL B 1 85 ? 30.042 29.505 -8.762 1.00 34.67 275 VAL B N 1
ATOM 2221 C CA . VAL B 1 85 ? 29.379 29.732 -10.041 1.00 33.48 275 VAL B CA 1
ATOM 2222 C C . VAL B 1 85 ? 28.867 31.164 -10.169 1.00 37.43 275 VAL B C 1
ATOM 2223 O O . VAL B 1 85 ? 29.143 31.843 -11.158 1.00 34.30 275 VAL B O 1
ATOM 2227 N N . PHE B 1 86 ? 28.118 31.621 -9.172 1.00 33.59 276 PHE B N 1
ATOM 2228 C CA . PHE B 1 86 ? 27.618 32.990 -9.184 1.00 34.24 276 PHE B CA 1
ATOM 2229 C C . PHE B 1 86 ? 27.580 33.581 -7.781 1.00 36.15 276 PHE B C 1
ATOM 2230 O O . PHE B 1 86 ? 27.409 32.867 -6.794 1.00 30.71 276 PHE B O 1
ATOM 2238 N N . LEU B 1 87 ? 27.756 34.896 -7.708 1.00 33.53 277 LEU B N 1
ATOM 2239 C CA . LEU B 1 87 ? 27.797 35.602 -6.436 1.00 35.96 277 LEU B CA 1
ATOM 2240 C C . LEU B 1 87 ? 26.413 36.103 -6.050 1.00 32.56 277 LEU B C 1
ATOM 2241 O O . LEU B 1 87 ? 25.666 36.603 -6.891 1.00 35.13 277 LEU B O 1
ATOM 2246 N N . ARG B 1 88 ? 26.071 35.962 -4.775 1.00 29.77 278 ARG B N 1
ATOM 2247 C CA . ARG B 1 88 ? 24.778 36.419 -4.290 1.00 27.44 278 ARG B CA 1
ATOM 2248 C C . ARG B 1 88 ? 24.902 37.359 -3.102 1.00 31.71 278 ARG B C 1
ATOM 2249 O O . ARG B 1 88 ? 25.823 37.247 -2.293 1.00 31.08 278 ARG B O 1
ATOM 2257 N N . HIS B 1 89 ? 23.964 38.294 -3.017 1.00 30.24 279 HIS B N 1
ATOM 2258 C CA . HIS B 1 89 ? 23.814 39.131 -1.840 1.00 31.74 279 HIS B CA 1
ATOM 2259 C C . HIS B 1 89 ? 22.402 38.952 -1.305 1.00 35.92 279 HIS B C 1
ATOM 2260 O O . HIS B 1 89 ? 21.431 39.035 -2.056 1.00 35.64 279 HIS B O 1
ATOM 2267 N N . TYR B 1 90 ? 22.295 38.684 -0.009 1.00 27.09 280 TYR B N 1
ATOM 2268 C CA . TYR B 1 90 ? 21.001 38.436 0.609 1.00 25.84 280 TYR B CA 1
ATOM 2269 C C . TYR B 1 90 ? 20.653 39.538 1.601 1.00 28.77 280 TYR B C 1
ATOM 2270 O O . TYR B 1 90 ? 21.436 39.848 2.497 1.00 31.19 280 TYR B O 1
ATOM 2279 N N . LYS B 1 91 ? 19.475 40.126 1.431 1.00 25.22 281 LYS B N 1
ATOM 2280 C CA . LYS B 1 91 ? 18.975 41.129 2.362 1.00 28.49 281 LYS B CA 1
ATOM 2281 C C . LYS B 1 91 ? 17.461 41.022 2.459 1.00 29.77 281 LYS B C 1
ATOM 2282 O O . LYS B 1 91 ? 16.818 40.403 1.612 1.00 28.55 281 LYS B O 1
ATOM 2288 N N . HIS B 1 92 ? 16.895 41.618 3.501 1.00 24.04 282 HIS B N 1
ATOM 2289 C CA . HIS B 1 92 ? 15.476 41.456 3.783 1.00 27.07 282 HIS B CA 1
ATOM 2290 C C . HIS B 1 92 ? 14.802 42.796 4.030 1.00 30.08 282 HIS B C 1
ATOM 2291 O O . HIS B 1 92 ? 15.425 43.732 4.527 1.00 32.56 282 HIS B O 1
ATOM 2298 N N . SER B 1 93 ? 13.525 42.884 3.680 1.00 25.95 283 SER B N 1
ATOM 2299 C CA . SER B 1 93 ? 12.790 44.133 3.812 1.00 26.30 283 SER B CA 1
ATOM 2300 C C . SER B 1 93 ? 12.089 44.236 5.160 1.00 29.53 283 SER B C 1
ATOM 2301 O O . SER B 1 93 ? 11.431 43.297 5.607 1.00 26.74 283 SER B O 1
ATOM 2304 N N . VAL B 1 94 ? 12.244 45.389 5.800 1.00 25.41 284 VAL B N 1
ATOM 2305 C CA . VAL B 1 94 ? 11.565 45.677 7.054 1.00 24.99 284 VAL B CA 1
ATOM 2306 C C . VAL B 1 94 ? 10.321 46.503 6.762 1.00 28.53 284 VAL B C 1
ATOM 2307 O O . VAL B 1 94 ? 10.372 47.458 5.987 1.00 29.52 284 VAL B O 1
ATOM 2311 N N . TYR B 1 95 ? 9.202 46.129 7.370 1.00 27.46 285 TYR B N 1
ATOM 2312 C CA . TYR B 1 95 ? 7.963 46.870 7.178 1.00 29.46 285 TYR B CA 1
ATOM 2313 C C . TYR B 1 95 ? 7.398 47.393 8.488 1.00 28.83 285 TYR B C 1
ATOM 2314 O O . TYR B 1 95 ? 7.559 46.773 9.539 1.00 31.40 285 TYR B O 1
ATOM 2323 N N . GLU B 1 96 ? 6.734 48.540 8.409 1.00 29.13 286 GLU B N 1
ATOM 2324 C CA . GLU B 1 96 ? 5.980 49.075 9.529 1.00 32.32 286 GLU B CA 1
ATOM 2325 C C . GLU B 1 96 ? 4.512 48.719 9.356 1.00 33.20 286 GLU B C 1
ATOM 2326 O O . GLU B 1 96 ? 3.944 48.907 8.280 1.00 36.47 286 GLU B O 1
ATOM 2332 N N . ILE B 1 97 ? 3.899 48.201 10.413 1.00 30.90 287 ILE B N 1
ATOM 2333 C CA . ILE B 1 97 ? 2.484 47.861 10.370 1.00 31.65 287 ILE B CA 1
ATOM 2334 C C . ILE B 1 97 ? 1.716 48.650 11.422 1.00 36.29 287 ILE B C 1
ATOM 2335 O O . ILE B 1 97 ? 1.949 48.502 12.623 1.00 36.53 287 ILE B O 1
ATOM 2340 N N . LYS B 1 98 ? 0.808 49.498 10.949 1.00 35.38 288 LYS B N 1
ATOM 2341 C CA . LYS B 1 98 ? 0.037 50.388 11.810 1.00 42.32 288 LYS B CA 1
ATOM 2342 C C . LYS B 1 98 ? -0.789 49.615 12.834 1.00 44.11 288 LYS B C 1
ATOM 2343 O O . LYS B 1 98 ? -1.362 48.570 12.524 1.00 41.26 288 LYS B O 1
ATOM 2349 N N . ASP B 1 99 ? -0.842 50.135 14.055 1.00 42.03 289 ASP B N 1
ATOM 2350 C CA . ASP B 1 99 ? -1.631 49.522 15.115 1.00 43.59 289 ASP B CA 1
ATOM 2351 C C . ASP B 1 99 ? -2.469 50.585 15.817 1.00 46.89 289 ASP B C 1
ATOM 2352 O O . ASP B 1 99 ? -2.321 50.813 17.018 1.00 48.34 289 ASP B O 1
ATOM 2357 N N . GLY B 1 100 ? -3.351 51.230 15.059 1.00 44.06 290 GLY B N 1
ATOM 2358 C CA . GLY B 1 100 ? -4.179 52.298 15.589 1.00 47.66 290 GLY B CA 1
ATOM 2359 C C . GLY B 1 100 ? -3.357 53.462 16.110 1.00 53.37 290 GLY B C 1
ATOM 2360 O O . GLY B 1 100 ? -2.461 53.956 15.426 1.00 53.15 290 GLY B O 1
ATOM 2361 N N . GLU B 1 101 ? -3.662 53.894 17.329 1.00 49.60 291 GLU B N 1
ATOM 2362 C CA . GLU B 1 101 ? -2.951 55.007 17.949 1.00 62.81 291 GLU B CA 1
ATOM 2363 C C . GLU B 1 101 ? -1.711 54.527 18.694 1.00 59.45 291 GLU B C 1
ATOM 2364 O O . GLU B 1 101 ? -0.868 55.330 19.095 1.00 53.92 291 GLU B O 1
ATOM 2370 N N . ASN B 1 102 ? -1.609 53.215 18.883 1.00 54.01 292 ASN B N 1
ATOM 2371 C CA . ASN B 1 102 ? -0.465 52.628 19.571 1.00 51.60 292 ASN B CA 1
ATOM 2372 C C . ASN B 1 102 ? 0.806 52.724 18.741 1.00 47.56 292 ASN B C 1
ATOM 2373 O O . ASN B 1 102 ? 0.774 53.150 17.585 1.00 43.12 292 ASN B O 1
ATOM 2378 N N . GLU B 1 103 ? 1.926 52.324 19.335 1.00 44.46 293 GLU B N 1
ATOM 2379 C CA . GLU B 1 103 ? 3.176 52.225 18.597 1.00 38.53 293 GLU B CA 1
ATOM 2380 C C . GLU B 1 103 ? 3.027 51.178 17.501 1.00 37.28 293 GLU B C 1
ATOM 2381 O O . GLU B 1 103 ? 2.564 50.068 17.763 1.00 37.50 293 GLU B O 1
ATOM 2387 N N . PRO B 1 104 ? 3.403 51.534 16.265 1.00 38.70 294 PRO B N 1
ATOM 2388 C CA . PRO B 1 104 ? 3.346 50.569 15.164 1.00 40.52 294 PRO B CA 1
ATOM 2389 C C . PRO B 1 104 ? 4.415 49.490 15.300 1.00 41.48 294 PRO B C 1
ATOM 2390 O O . PRO B 1 104 ? 5.434 49.711 15.954 1.00 41.45 294 PRO B O 1
ATOM 2394 N N . TRP B 1 105 ? 4.179 48.335 14.688 1.00 33.19 295 TRP B N 1
ATOM 2395 C CA . TRP B 1 105 ? 5.145 47.246 14.721 1.00 31.14 295 TRP B CA 1
ATOM 2396 C C . TRP B 1 105 ? 6.145 47.364 13.580 1.00 32.73 295 TRP B C 1
ATOM 2397 O O . TRP B 1 105 ? 5.839 47.929 12.532 1.00 37.14 295 TRP B O 1
ATOM 2408 N N . PHE B 1 106 ? 7.341 46.827 13.795 1.00 31.78 296 PHE B N 1
ATOM 2409 C CA . PHE B 1 106 ? 8.265 46.548 12.703 1.00 29.99 296 PHE B CA 1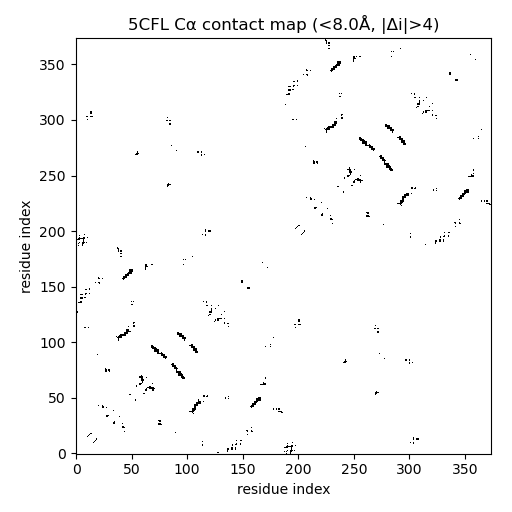
ATOM 2410 C C . PHE B 1 106 ? 8.327 45.040 12.541 1.00 31.25 296 PHE B C 1
ATOM 2411 O O . PHE B 1 106 ? 8.219 44.302 13.521 1.00 28.60 296 PHE B O 1
ATOM 2419 N N . CYS B 1 107 ? 8.494 44.575 11.310 1.00 26.34 297 CYS B N 1
ATOM 2420 C CA . CYS B 1 107 ? 8.613 43.145 11.075 1.00 26.63 297 CYS B CA 1
ATOM 2421 C C . CYS B 1 107 ? 9.326 42.857 9.766 1.00 26.33 297 CYS B C 1
ATOM 2422 O O . CYS B 1 107 ? 9.476 43.737 8.919 1.00 26.15 297 CYS B O 1
ATOM 2425 N N . ILE B 1 108 ? 9.762 41.612 9.614 1.00 24.99 298 ILE B N 1
ATOM 2426 C CA . ILE B 1 108 ? 10.345 41.140 8.368 1.00 25.40 298 ILE B CA 1
ATOM 2427 C C . ILE B 1 108 ? 9.305 40.335 7.612 1.00 28.05 298 ILE B C 1
ATOM 2428 O O . ILE B 1 108 ? 8.804 39.331 8.119 1.00 25.40 298 ILE B O 1
ATOM 2433 N N . MET B 1 109 ? 8.965 40.788 6.411 1.00 25.79 299 MET B N 1
ATOM 2434 C CA . MET B 1 109 ? 8.017 40.072 5.571 1.00 24.19 299 MET B CA 1
ATOM 2435 C C . MET B 1 109 ? 8.575 39.830 4.177 1.00 23.23 299 MET B C 1
ATOM 2436 O O . MET B 1 109 ? 9.216 40.704 3.595 1.00 26.10 299 MET B O 1
ATOM 2441 N N . GLU B 1 110 ? 8.343 38.633 3.657 1.00 21.69 300 GLU B N 1
ATOM 2442 C CA . GLU B 1 110 ? 8.678 38.328 2.274 1.00 23.15 300 GLU B CA 1
ATOM 2443 C C . GLU B 1 110 ? 7.849 37.146 1.796 1.00 26.39 300 GLU B C 1
ATOM 2444 O O . GLU B 1 110 ? 7.654 36.171 2.523 1.00 23.00 300 GLU B O 1
ATOM 2450 N N . TYR B 1 111 ? 7.335 37.255 0.578 1.00 24.59 301 TYR B N 1
ATOM 2451 C CA . TYR B 1 111 ? 6.620 36.153 -0.043 1.00 22.20 301 TYR B CA 1
ATOM 2452 C C . TYR B 1 111 ? 7.546 34.967 -0.248 1.00 22.10 301 TYR B C 1
ATOM 2453 O O . TYR B 1 111 ? 8.748 35.134 -0.470 1.00 25.71 301 TYR B O 1
ATOM 2462 N N . ALA B 1 112 ? 6.983 33.767 -0.167 1.00 23.99 302 ALA B N 1
ATOM 2463 C CA . ALA B 1 112 ? 7.746 32.559 -0.435 1.00 24.10 302 ALA B CA 1
ATOM 2464 C C . ALA B 1 112 ? 8.031 32.496 -1.926 1.00 22.15 302 ALA B C 1
ATOM 2465 O O . ALA B 1 112 ? 7.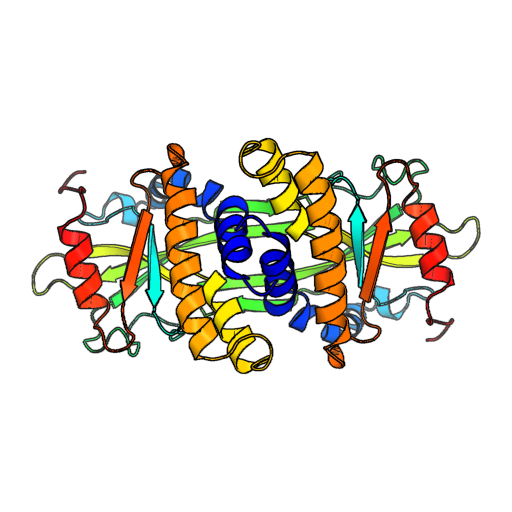169 32.134 -2.722 1.00 22.58 302 ALA B O 1
ATOM 2467 N N . THR B 1 113 ? 9.258 32.845 -2.291 1.00 22.16 303 THR B N 1
ATOM 2468 C CA . THR B 1 113 ? 9.639 32.995 -3.692 1.00 21.63 303 THR B CA 1
ATOM 2469 C C . THR B 1 113 ? 9.517 31.742 -4.583 1.00 21.65 303 THR B C 1
ATOM 2470 O O . THR B 1 113 ? 9.329 31.886 -5.789 1.00 21.37 303 THR B O 1
ATOM 2474 N N . PRO B 1 114 ? 9.630 30.521 -4.017 1.00 21.71 304 PRO B N 1
ATOM 2475 C CA . PRO B 1 114 ? 9.358 29.369 -4.892 1.00 25.17 304 PRO B CA 1
ATOM 2476 C C . PRO B 1 114 ? 7.954 29.347 -5.503 1.00 25.79 304 PRO B C 1
ATOM 2477 O O . PRO B 1 114 ? 7.749 28.671 -6.512 1.00 25.38 304 PRO B O 1
ATOM 2481 N N . LEU B 1 115 ? 7.008 30.068 -4.906 1.00 20.98 305 LEU B N 1
ATOM 2482 C CA . LEU B 1 115 ? 5.655 30.149 -5.448 1.00 26.70 305 LEU B CA 1
ATOM 2483 C C . LEU B 1 115 ? 5.647 30.785 -6.838 1.00 25.51 305 LEU B C 1
ATOM 2484 O O . LEU B 1 115 ? 4.733 30.548 -7.629 1.00 23.73 305 LEU B O 1
ATOM 2489 N N . LEU B 1 116 ? 6.665 31.592 -7.128 1.00 22.53 306 LEU B N 1
ATOM 2490 C CA . LEU B 1 116 ? 6.821 32.189 -8.454 1.00 23.99 306 LEU B CA 1
ATOM 2491 C C . LEU B 1 116 ? 6.917 31.116 -9.533 1.00 25.10 306 LEU B C 1
ATOM 2492 O O . LEU B 1 116 ? 6.374 31.273 -10.627 1.00 25.00 306 LEU B O 1
ATOM 2497 N N . THR B 1 117 ? 7.605 30.023 -9.218 1.00 23.80 307 THR B N 1
ATOM 2498 C CA . THR B 1 117 ? 7.767 28.925 -10.165 1.00 23.11 307 THR B CA 1
ATOM 2499 C C . THR B 1 117 ? 6.448 28.186 -10.377 1.00 26.04 307 THR B C 1
ATOM 2500 O O . THR B 1 117 ? 6.104 27.835 -11.505 1.00 24.88 307 THR B O 1
ATOM 2504 N N . LEU B 1 118 ? 5.709 27.961 -9.295 1.00 22.55 308 LEU B N 1
ATOM 2505 C CA . LEU B 1 118 ? 4.393 27.337 -9.394 1.00 25.15 308 LEU B CA 1
ATOM 2506 C C . LEU B 1 118 ? 3.460 28.179 -10.257 1.00 25.04 308 LEU B C 1
ATOM 2507 O O . LEU B 1 118 ? 2.760 27.656 -11.125 1.00 25.62 308 LEU B O 1
ATOM 2512 N N . TYR B 1 119 ? 3.457 29.486 -10.014 1.00 22.77 309 TYR B N 1
ATOM 2513 C CA . TYR B 1 119 ? 2.632 30.400 -10.793 1.00 24.98 309 TYR B CA 1
ATOM 2514 C C . TYR B 1 119 ? 3.052 30.403 -12.259 1.00 24.62 309 TYR B C 1
ATOM 2515 O O . TYR B 1 119 ? 2.213 30.272 -13.151 1.00 23.06 309 TYR B O 1
ATOM 2524 N N . ASP B 1 120 ? 4.351 30.567 -12.498 1.00 24.87 310 ASP B N 1
ATOM 2525 C CA . ASP B 1 120 ? 4.889 30.597 -13.857 1.00 26.20 310 ASP B CA 1
ATOM 2526 C C . ASP B 1 120 ? 4.546 29.325 -14.630 1.00 27.56 310 ASP B C 1
ATOM 2527 O O . ASP B 1 120 ? 4.186 29.390 -15.805 1.00 26.23 310 ASP B O 1
ATOM 2532 N N . MET B 1 121 ? 4.653 28.176 -13.966 1.00 25.93 311 MET B N 1
ATOM 2533 C CA . MET B 1 121 ? 4.311 26.895 -14.584 1.00 29.81 311 MET B CA 1
ATOM 2534 C C . MET B 1 121 ? 2.855 26.848 -15.023 1.00 28.24 311 MET B C 1
ATOM 2535 O O . MET B 1 121 ? 2.546 26.412 -16.130 1.00 30.81 311 MET B O 1
ATOM 2540 N N . SER B 1 122 ? 1.964 27.298 -14.144 1.00 27.71 312 SER B N 1
ATOM 2541 C CA . SER B 1 122 ? 0.530 27.229 -14.400 1.00 26.96 312 SER B CA 1
ATOM 2542 C C . SER B 1 122 ? 0.109 28.117 -15.568 1.00 26.40 312 SER B C 1
ATOM 2543 O O . SER B 1 122 ? -0.864 27.820 -16.263 1.00 28.59 312 SER B O 1
ATOM 2546 N N . VAL B 1 123 ? 0.846 29.201 -15.785 1.00 25.01 313 VAL B N 1
ATOM 2547 C CA . VAL B 1 123 ? 0.515 30.141 -16.851 1.00 25.58 313 VAL B CA 1
ATOM 2548 C C . VAL B 1 123 ? 1.215 29.779 -18.163 1.00 28.55 313 VAL B C 1
ATOM 2549 O O . VAL B 1 123 ? 0.616 29.860 -19.236 1.00 30.26 313 VAL B O 1
ATOM 2553 N N . ALA B 1 124 ? 2.470 29.350 -18.077 1.00 29.29 314 ALA B N 1
ATOM 2554 C CA . ALA B 1 124 ? 3.255 29.069 -19.278 1.00 32.88 314 ALA B CA 1
ATOM 2555 C C . ALA B 1 124 ? 3.114 27.623 -19.749 1.00 33.20 314 ALA B C 1
ATOM 2556 O O . ALA B 1 124 ? 3.191 27.344 -20.947 1.00 31.90 314 ALA B O 1
ATOM 2558 N N . GLN B 1 125 ? 2.909 26.703 -18.811 1.00 31.00 315 GLN B N 1
ATOM 2559 C CA . GLN B 1 125 ? 2.775 25.288 -19.149 1.00 33.61 315 GLN B CA 1
ATOM 2560 C C . GLN B 1 125 ? 1.569 24.654 -18.458 1.00 32.97 315 GLN B C 1
ATOM 2561 O O . GLN B 1 125 ? 1.735 23.794 -17.593 1.00 30.98 315 GLN B O 1
ATOM 2567 N N . PRO B 1 126 ? 0.350 25.070 -18.845 1.00 34.32 316 PRO B N 1
ATOM 2568 C CA . PRO B 1 126 ? -0.877 24.589 -18.197 1.00 30.56 316 PRO B CA 1
ATOM 2569 C C . PRO B 1 126 ? -1.062 23.078 -18.311 1.00 35.92 316 PRO B C 1
ATOM 2570 O O . PRO B 1 126 ? -1.721 22.475 -17.464 1.00 37.38 316 PRO B O 1
ATOM 2574 N N . GLY B 1 127 ? -0.484 22.479 -19.348 1.00 39.27 317 GLY B N 1
ATOM 2575 C CA . GLY B 1 127 ? -0.547 21.041 -19.532 1.00 38.18 317 GLY B CA 1
ATOM 2576 C C . GLY B 1 127 ? 0.236 20.289 -18.472 1.00 40.09 317 GLY B C 1
ATOM 2577 O O . GLY B 1 127 ? -0.066 19.136 -18.165 1.00 43.94 317 GLY B O 1
ATOM 2578 N N . GLU B 1 128 ? 1.249 20.945 -17.913 1.00 33.23 318 GLU B N 1
ATOM 2579 C CA . GLU B 1 128 ? 2.075 20.343 -16.872 1.00 37.34 318 GLU B CA 1
ATOM 2580 C C . GLU B 1 128 ? 1.499 20.613 -15.486 1.00 39.58 318 GLU B C 1
ATOM 2581 O O . GLU B 1 128 ? 1.613 19.785 -14.582 1.00 39.64 318 GLU B O 1
ATOM 2587 N N . LEU B 1 129 ? 0.882 21.779 -15.324 1.00 32.80 319 LEU B N 1
ATOM 2588 C CA . LEU B 1 129 ? 0.336 22.182 -14.035 1.00 26.85 319 LEU B CA 1
ATOM 2589 C C . LEU B 1 129 ? -0.947 22.988 -14.204 1.00 29.85 319 LEU B C 1
ATOM 2590 O O . LEU B 1 129 ? -0.905 24.178 -14.514 1.00 30.41 319 LEU B O 1
ATOM 2595 N N . SER B 1 130 ? -2.087 22.335 -14.001 1.00 28.01 320 SER B N 1
ATOM 2596 C CA . SER B 1 130 ? -3.372 23.019 -14.075 1.00 28.60 320 SER B CA 1
ATOM 2597 C C . SER B 1 130 ? -3.546 23.932 -12.867 1.00 31.10 320 SER B C 1
ATOM 2598 O O . SER B 1 130 ? -2.789 23.839 -11.899 1.00 31.07 320 SER B O 1
ATOM 2601 N N . ARG B 1 131 ? -4.534 24.818 -12.933 1.00 29.95 321 ARG B N 1
ATOM 2602 C CA . ARG B 1 131 ? -4.839 25.708 -11.818 1.00 32.39 321 ARG B CA 1
ATOM 2603 C C . ARG B 1 131 ? -5.111 24.912 -10.548 1.00 34.75 321 ARG B C 1
ATOM 2604 O O . ARG B 1 131 ? -4.643 25.263 -9.463 1.00 31.42 321 ARG B O 1
ATOM 2612 N N . GLU B 1 132 ? -5.859 23.826 -10.700 1.00 32.09 322 GLU B N 1
ATOM 2613 C CA . GLU B 1 132 ? -6.241 22.989 -9.572 1.00 32.17 322 GLU B CA 1
ATOM 2614 C C . GLU B 1 132 ? -5.039 22.207 -9.049 1.00 30.64 322 GLU B C 1
ATOM 2615 O O . GLU B 1 132 ? -4.911 21.980 -7.846 1.00 30.95 322 GLU B O 1
ATOM 2621 N N . GLU B 1 133 ? -4.154 21.807 -9.955 1.00 28.80 323 GLU B N 1
ATOM 2622 C CA . GLU B 1 133 ? -2.931 21.117 -9.560 1.00 31.15 323 GLU B CA 1
ATOM 2623 C C . GLU B 1 133 ? -1.986 22.074 -8.841 1.00 31.08 323 GLU B C 1
ATOM 2624 O O . GLU B 1 133 ? -1.261 21.675 -7.928 1.00 29.81 323 GLU B O 1
ATOM 2630 N N . ARG B 1 134 ? -1.996 23.336 -9.259 1.00 32.26 324 ARG B N 1
ATOM 2631 C CA . ARG B 1 134 ? -1.190 24.361 -8.605 1.00 27.12 324 ARG B CA 1
ATOM 2632 C C . ARG B 1 134 ? -1.655 24.567 -7.168 1.00 26.59 324 ARG B C 1
ATOM 2633 O O . ARG B 1 134 ? -0.837 24.662 -6.254 1.00 26.82 324 ARG B O 1
ATOM 2641 N N . ASP B 1 135 ? -2.972 24.639 -6.982 1.00 26.98 325 ASP B N 1
ATOM 2642 C CA . ASP B 1 135 ? -3.570 24.785 -5.656 1.00 29.25 325 ASP B CA 1
ATOM 2643 C C . ASP B 1 135 ? -3.079 23.702 -4.699 1.00 35.00 325 ASP B C 1
ATOM 2644 O O . ASP B 1 135 ? -2.736 23.983 -3.550 1.00 31.20 325 ASP B O 1
ATOM 2649 N N . ALA B 1 136 ? -3.045 22.466 -5.186 1.00 34.71 326 ALA B N 1
ATOM 2650 C CA . ALA B 1 136 ? -2.609 21.330 -4.382 1.00 33.83 326 ALA B CA 1
ATOM 2651 C C . ALA B 1 136 ? -1.115 21.394 -4.081 1.00 30.28 326 ALA B C 1
ATOM 2652 O O . ALA B 1 136 ? -0.677 21.013 -2.995 1.00 32.56 326 ALA B O 1
ATOM 2654 N N . GLN B 1 137 ? -0.335 21.870 -5.047 1.00 28.64 327 GLN B N 1
ATOM 2655 C CA . GLN B 1 137 ? 1.114 21.965 -4.883 1.00 30.14 327 GLN B CA 1
ATOM 2656 C C . GLN B 1 137 ? 1.511 23.002 -3.834 1.00 27.84 327 GLN B C 1
ATOM 2657 O O . GLN B 1 137 ? 2.562 22.881 -3.205 1.00 27.31 327 GLN B O 1
ATOM 2663 N N . VAL B 1 138 ? 0.676 24.022 -3.654 1.00 27.37 328 VAL B N 1
ATOM 2664 C CA . VAL B 1 138 ? 0.897 25.006 -2.596 1.00 31.97 328 VAL B CA 1
ATOM 2665 C C . VAL B 1 138 ? 0.871 24.322 -1.236 1.00 32.07 328 VAL B C 1
ATOM 2666 O O . VAL B 1 138 ? 1.700 24.600 -0.367 1.00 33.15 328 VAL B O 1
ATOM 2670 N N . VAL B 1 139 ? -0.092 23.422 -1.068 1.00 31.45 329 VAL B N 1
ATOM 2671 C CA . VAL B 1 139 ? -0.263 22.690 0.180 1.00 33.00 329 VAL B CA 1
ATOM 2672 C C . VAL B 1 139 ? 0.898 21.726 0.407 1.00 32.51 329 VAL B C 1
ATOM 2673 O O . VAL B 1 139 ? 1.418 21.621 1.518 1.00 31.31 329 VAL B O 1
ATOM 2677 N N . VAL B 1 140 ? 1.295 21.022 -0.649 1.00 30.81 330 VAL B N 1
ATOM 2678 C CA . VAL B 1 140 ? 2.442 20.124 -0.581 1.00 32.46 330 VAL B CA 1
ATOM 2679 C C . VAL B 1 140 ? 3.702 20.897 -0.201 1.00 31.03 330 VAL B C 1
ATOM 2680 O O . VAL B 1 140 ? 4.465 20.471 0.668 1.00 28.64 330 VAL B O 1
ATOM 2684 N N . PHE B 1 141 ? 3.901 22.040 -0.851 1.00 28.83 331 PHE B N 1
ATOM 2685 C CA . PHE B 1 141 ? 5.038 22.911 -0.570 1.00 27.12 331 PHE B CA 1
ATOM 2686 C C . PHE B 1 141 ? 5.067 23.348 0.892 1.00 26.94 331 PHE B C 1
ATOM 2687 O O . PHE B 1 141 ? 6.107 23.273 1.547 1.00 27.26 331 PHE B O 1
ATOM 2695 N N . LEU B 1 142 ? 3.923 23.802 1.395 1.00 28.77 332 LEU B N 1
ATOM 2696 C CA . LEU B 1 142 ? 3.806 24.245 2.783 1.00 29.95 332 LEU B CA 1
ATOM 2697 C C . LEU B 1 142 ? 4.189 23.156 3.781 1.00 31.83 332 LEU B C 1
ATOM 2698 O O . LEU B 1 142 ? 5.002 23.376 4.679 1.00 32.45 332 LEU B O 1
ATOM 2703 N N . ARG B 1 143 ? 3.594 21.982 3.619 1.00 27.93 333 ARG B N 1
ATOM 2704 C CA . ARG B 1 143 ? 3.810 20.884 4.553 1.00 32.76 333 ARG B CA 1
ATOM 2705 C C . ARG B 1 143 ? 5.242 20.353 4.501 1.00 31.88 333 ARG B C 1
ATOM 2706 O O . ARG B 1 143 ? 5.804 19.983 5.530 1.00 32.76 333 ARG B O 1
ATOM 2714 N N . LYS B 1 144 ? 5.834 20.319 3.312 1.00 29.48 334 LYS B N 1
ATOM 2715 C CA . LYS B 1 144 ? 7.221 19.880 3.191 1.00 30.55 334 LYS B CA 1
ATOM 2716 C C . LYS B 1 144 ? 8.174 20.910 3.796 1.00 28.89 334 LYS B C 1
ATOM 2717 O O . LYS B 1 144 ? 9.126 20.549 4.486 1.00 28.72 334 LYS B O 1
ATOM 2723 N N . LEU B 1 145 ? 7.914 22.190 3.538 1.00 26.73 335 LEU B N 1
ATOM 2724 C CA . LEU B 1 145 ? 8.726 23.261 4.108 1.00 26.43 335 LEU B CA 1
ATOM 2725 C C . LEU B 1 145 ? 8.661 23.223 5.630 1.00 29.45 335 LEU B C 1
ATOM 2726 O O . LEU B 1 145 ? 9.670 23.425 6.307 1.00 28.08 335 LEU B O 1
ATOM 2731 N N . GLN B 1 146 ? 7.469 22.959 6.159 1.00 29.55 336 GLN B N 1
ATOM 2732 C CA . GLN B 1 146 ? 7.281 22.807 7.598 1.00 31.37 336 GLN B CA 1
ATOM 2733 C C . GLN B 1 146 ? 8.163 21.693 8.150 1.00 30.44 336 GLN B C 1
ATOM 2734 O O . GLN B 1 146 ? 8.855 21.882 9.147 1.00 33.00 336 GLN B O 1
ATOM 2740 N N . ASP B 1 147 ? 8.136 20.536 7.494 1.00 31.04 337 ASP B N 1
ATOM 2741 C CA . ASP B 1 147 ? 8.940 19.392 7.916 1.00 30.16 337 ASP B CA 1
ATOM 2742 C C . ASP B 1 147 ? 10.429 19.720 7.925 1.00 32.25 337 ASP B C 1
ATOM 2743 O O . ASP B 1 147 ? 11.140 19.391 8.876 1.00 30.60 337 ASP B O 1
ATOM 2748 N N . ILE B 1 148 ? 10.892 20.371 6.863 1.00 29.58 338 ILE B N 1
ATOM 2749 C CA . ILE B 1 148 ? 12.300 20.733 6.731 1.00 29.92 338 ILE B CA 1
ATOM 2750 C C . ILE B 1 148 ? 12.757 21.699 7.825 1.00 29.98 338 ILE B C 1
ATOM 2751 O O . ILE B 1 148 ? 13.733 21.435 8.528 1.00 32.14 338 ILE B O 1
ATOM 2756 N N . LEU B 1 149 ? 12.049 22.815 7.964 1.00 29.39 339 LEU B N 1
ATOM 2757 C CA . LEU B 1 149 ? 12.424 23.846 8.928 1.00 27.52 339 LEU B CA 1
ATOM 2758 C C . LEU B 1 149 ? 12.316 23.356 10.371 1.00 32.44 339 LEU B C 1
ATOM 2759 O O . LEU B 1 149 ? 13.145 23.699 11.215 1.00 33.08 339 LEU B O 1
ATOM 2764 N N . GLU B 1 150 ? 11.292 22.556 10.651 1.00 32.26 340 GLU B N 1
ATOM 2765 C CA . GLU B 1 150 ? 11.100 22.006 11.990 1.00 35.89 340 GLU B CA 1
ATOM 2766 C C . GLU B 1 150 ? 12.181 20.984 12.339 1.00 38.45 340 GLU B C 1
ATOM 2767 O O . GLU B 1 150 ? 12.378 20.652 13.509 1.00 38.10 340 GLU B O 1
ATOM 2773 N N . GLY B 1 151 ? 12.877 20.486 11.322 1.00 31.26 341 GLY B N 1
ATOM 2774 C CA . GLY B 1 151 ? 13.948 19.528 11.529 1.00 35.91 341 GLY B CA 1
ATOM 2775 C C . GLY B 1 151 ? 15.300 20.182 11.751 1.00 39.92 341 GLY B C 1
ATOM 2776 O O . GLY B 1 151 ? 16.293 19.502 12.006 1.00 45.52 341 GLY B O 1
ATOM 2777 N N . ASP B 1 152 ? 15.339 21.507 11.653 1.00 33.33 342 ASP B N 1
ATOM 2778 C CA . ASP B 1 152 ? 16.578 22.253 11.844 1.00 32.30 342 ASP B CA 1
ATOM 2779 C C . ASP B 1 152 ? 16.483 23.118 13.098 1.00 33.41 342 ASP B C 1
ATOM 2780 O O . ASP B 1 152 ? 15.797 24.141 13.107 1.00 35.02 342 ASP B O 1
ATOM 2785 N N . ARG B 1 153 ? 17.179 22.696 14.151 1.00 32.86 343 ARG B N 1
ATOM 2786 C CA . ARG B 1 153 ? 17.165 23.391 15.435 1.00 34.28 343 ARG B CA 1
ATOM 2787 C C . ARG B 1 153 ? 17.633 24.841 15.321 1.00 33.90 343 ARG B C 1
ATOM 2788 O O . ARG B 1 153 ? 17.175 25.709 16.065 1.00 35.77 343 ARG B O 1
ATOM 2796 N N . ALA B 1 154 ? 18.539 25.099 14.384 1.00 33.98 344 ALA B N 1
ATOM 2797 C CA . ALA B 1 154 ? 19.082 26.441 14.191 1.00 35.39 344 ALA B CA 1
ATOM 2798 C C . ALA B 1 154 ? 18.041 27.419 13.643 1.00 36.25 344 ALA B C 1
ATOM 2799 O O . ALA B 1 154 ? 18.207 28.635 13.749 1.00 34.62 344 ALA B O 1
ATOM 2801 N N . CYS B 1 155 ? 16.970 26.887 13.062 1.00 30.05 345 CYS B N 1
ATOM 2802 C CA . CYS B 1 155 ? 15.913 27.720 12.494 1.00 26.46 345 CYS B CA 1
ATOM 2803 C C . CYS B 1 155 ? 14.742 27.913 13.453 1.00 27.59 345 CYS B C 1
ATOM 2804 O O . CYS B 1 155 ? 13.827 28.688 13.174 1.00 30.89 345 CYS B O 1
ATOM 2807 N N . GLN B 1 156 ? 14.770 27.198 14.573 1.00 31.03 346 GLN B N 1
ATOM 2808 C CA . GLN B 1 156 ? 13.697 27.278 15.558 1.00 34.79 346 GLN B CA 1
ATOM 2809 C C . GLN B 1 156 ? 13.514 28.695 16.100 1.00 35.66 346 GLN B C 1
ATOM 2810 O O . GLN B 1 156 ? 14.466 29.323 16.567 1.00 36.16 346 GLN B O 1
ATOM 2816 N N . GLY B 1 157 ? 12.278 29.184 16.028 1.00 33.94 347 GLY B N 1
ATOM 2817 C CA . GLY B 1 157 ? 11.928 30.508 16.514 1.00 36.95 347 GLY B CA 1
ATOM 2818 C C . GLY B 1 157 ? 12.378 31.657 15.629 1.00 32.57 347 GLY B C 1
ATOM 2819 O O . GLY B 1 157 ? 12.267 32.820 16.013 1.00 33.79 347 GLY B O 1
ATOM 2820 N N . LYS B 1 158 ? 12.879 31.337 14.440 1.00 30.15 348 LYS B N 1
ATOM 2821 C CA . LYS B 1 158 ? 13.435 32.356 13.557 1.00 27.97 348 LYS B CA 1
ATOM 2822 C C . LYS B 1 158 ? 12.517 32.687 12.384 1.00 29.90 348 LYS B C 1
ATOM 2823 O O . LYS B 1 158 ? 12.830 33.557 11.570 1.00 27.56 348 LYS B O 1
ATOM 2829 N N . TYR B 1 159 ? 11.390 31.990 12.296 1.00 28.22 349 TYR B N 1
ATOM 2830 C CA . TYR B 1 159 ? 10.484 32.156 11.166 1.00 25.55 349 TYR B CA 1
ATOM 2831 C C . TYR B 1 159 ? 9.035 31.929 11.573 1.00 26.29 349 TYR B C 1
ATOM 2832 O O . TYR B 1 159 ? 8.753 31.384 12.639 1.00 27.54 349 TYR B O 1
ATOM 2841 N N . GLU B 1 160 ? 8.121 32.335 10.702 1.00 27.49 350 GLU B N 1
ATOM 2842 C CA . GLU B 1 160 ? 6.715 31.987 10.837 1.00 29.72 350 GLU B CA 1
ATOM 2843 C C . GLU B 1 160 ? 6.092 31.932 9.451 1.00 28.44 350 GLU B C 1
ATOM 2844 O O . GLU B 1 160 ? 6.202 32.882 8.675 1.00 30.77 350 GLU B O 1
ATOM 2850 N N . LEU B 1 161 ? 5.462 30.807 9.129 1.00 27.45 351 LEU B N 1
ATOM 2851 C CA . LEU B 1 161 ? 4.801 30.660 7.840 1.00 28.57 351 LEU B CA 1
ATOM 2852 C C . LEU B 1 161 ? 3.399 31.243 7.922 1.00 34.91 351 LEU B C 1
ATOM 2853 O O . LEU B 1 161 ? 2.647 30.950 8.851 1.00 34.40 351 LEU B O 1
ATOM 2858 N N . VAL B 1 162 ? 3.059 32.084 6.953 1.00 26.41 352 VAL B N 1
ATOM 2859 C CA . VAL B 1 162 ? 1.769 32.759 6.948 1.00 27.15 352 VAL B CA 1
ATOM 2860 C C . VAL B 1 162 ? 0.973 32.398 5.698 1.00 31.83 352 VAL B C 1
ATOM 2861 O O . VAL B 1 162 ? 1.274 32.873 4.604 1.00 29.11 352 VAL B O 1
ATOM 2865 N N . THR B 1 163 ? -0.040 31.554 5.862 1.00 29.60 353 THR B N 1
ATOM 2866 C CA . THR B 1 163 ? -0.898 31.184 4.740 1.00 29.22 353 THR B CA 1
ATOM 2867 C C . THR B 1 163 ? -2.193 31.978 4.796 1.00 31.47 353 THR B C 1
ATOM 2868 O O . THR B 1 163 ? -2.777 32.155 5.866 1.00 35.01 353 THR B O 1
ATOM 2872 N N . PHE B 1 164 ? -2.641 32.456 3.641 1.00 29.50 354 PHE B N 1
ATOM 2873 C CA . PHE B 1 164 ? -3.857 33.254 3.577 1.00 35.38 354 PHE B CA 1
ATOM 2874 C C . PHE B 1 164 ? -4.454 33.249 2.178 1.00 37.08 354 PHE B C 1
ATOM 2875 O O . PHE B 1 164 ? -3.754 33.020 1.192 1.00 31.11 354 PHE B O 1
ATOM 2883 N N . SER B 1 165 ? -5.755 33.500 2.104 1.00 35.26 355 SER B N 1
ATOM 2884 C CA . SER B 1 165 ? -6.438 33.643 0.827 1.00 36.54 355 SER B CA 1
ATOM 2885 C C . SER B 1 165 ? -6.291 35.085 0.350 1.00 35.02 355 SER B C 1
ATOM 2886 O O . SER B 1 165 ? -6.178 35.998 1.168 1.00 34.08 355 SER B O 1
ATOM 2889 N N . PRO B 1 166 ? -6.280 35.296 -0.976 1.00 39.14 356 PRO B N 1
ATOM 2890 C CA . PRO B 1 166 ? -6.043 36.633 -1.536 1.00 41.34 356 PRO B CA 1
ATOM 2891 C C . PRO B 1 166 ? -7.103 37.674 -1.165 1.00 40.21 356 PRO B C 1
ATOM 2892 O O . PRO B 1 166 ? -6.875 38.864 -1.382 1.00 43.89 356 PRO B O 1
ATOM 2896 N N . ASP B 1 167 ? -8.232 37.242 -0.612 1.00 39.34 357 ASP B N 1
ATOM 2897 C CA . ASP B 1 167 ? -9.276 38.177 -0.203 1.00 40.61 357 ASP B CA 1
ATOM 2898 C C . ASP B 1 167 ? -9.022 38.730 1.199 1.00 40.07 357 ASP B C 1
ATOM 2899 O O . ASP B 1 167 ? -9.687 39.671 1.633 1.00 42.97 357 ASP B O 1
ATOM 2904 N N . ARG B 1 168 ? -8.063 38.139 1.904 1.00 38.60 358 ARG B N 1
ATOM 2905 C CA . ARG B 1 168 ? -7.768 38.532 3.279 1.00 42.84 358 ARG B CA 1
ATOM 2906 C C . ARG B 1 168 ? -7.009 39.854 3.351 1.00 41.31 358 ARG B C 1
ATOM 2907 O O . ARG B 1 168 ? -6.372 40.273 2.384 1.00 42.58 358 ARG B O 1
ATOM 2915 N N . ASP B 1 169 ? -7.082 40.500 4.510 1.00 41.85 359 ASP B N 1
ATOM 2916 C CA . ASP B 1 169 ? -6.321 41.715 4.773 1.00 40.63 359 ASP B CA 1
ATOM 2917 C C . ASP B 1 169 ? -5.028 41.318 5.476 1.00 32.65 359 ASP B C 1
ATOM 2918 O O . ASP B 1 169 ? -5.045 40.928 6.642 1.00 37.09 359 ASP B O 1
ATOM 2923 N N . LEU B 1 170 ? -3.914 41.410 4.755 1.00 31.55 360 LEU B N 1
ATOM 2924 C CA . LEU B 1 170 ? -2.610 41.013 5.279 1.00 31.60 360 LEU B CA 1
ATOM 2925 C C . LEU B 1 170 ? -2.229 41.786 6.541 1.00 34.24 360 LEU B C 1
ATOM 2926 O O . LEU B 1 170 ? -1.600 41.237 7.444 1.00 36.07 360 LEU B O 1
ATOM 2931 N N . ALA B 1 171 ? -2.606 43.060 6.596 1.00 34.53 361 ALA B N 1
ATOM 2932 C CA . ALA B 1 171 ? -2.323 43.888 7.764 1.00 38.64 361 ALA B CA 1
ATOM 2933 C C . ALA B 1 171 ? -3.008 43.331 9.010 1.00 42.14 361 ALA B C 1
ATOM 2934 O O . ALA B 1 171 ? -2.424 43.312 10.093 1.00 38.57 361 ALA B O 1
ATOM 2936 N N . ASP B 1 172 ? -4.245 42.870 8.845 1.00 39.18 362 ASP B N 1
ATOM 2937 C CA . ASP B 1 172 ? -4.988 42.254 9.940 1.00 46.31 362 ASP B CA 1
ATOM 2938 C C . ASP B 1 172 ? -4.363 40.922 10.344 1.00 39.75 362 ASP B C 1
ATOM 2939 O O . ASP B 1 172 ? -4.227 40.625 11.532 1.00 40.70 362 ASP B O 1
ATOM 2944 N N . VAL B 1 173 ? -3.995 40.126 9.346 1.00 34.82 363 VAL B N 1
ATOM 2945 C CA . VAL B 1 173 ? -3.364 38.830 9.572 1.00 40.52 363 VAL B CA 1
ATOM 2946 C C . VAL B 1 173 ? -2.042 38.990 10.315 1.00 38.10 363 VAL B C 1
ATOM 2947 O O . VAL B 1 173 ? -1.755 38.255 11.262 1.00 39.27 363 VAL B O 1
ATOM 2951 N N . MET B 1 174 ? -1.247 39.960 9.880 1.00 32.01 364 MET B N 1
ATOM 2952 C CA . MET B 1 174 ? 0.067 40.200 10.464 1.00 31.18 364 MET B CA 1
ATOM 2953 C C . MET B 1 174 ? -0.026 40.762 11.879 1.00 35.81 364 MET B C 1
ATOM 2954 O O . MET B 1 174 ? 0.723 40.352 12.760 1.00 32.67 364 MET B O 1
ATOM 2959 N N . LEU B 1 175 ? -0.944 41.701 12.091 1.00 32.88 365 LEU B N 1
ATOM 2960 C CA . LEU B 1 175 ? -1.152 42.280 13.415 1.00 35.71 365 LEU B CA 1
ATOM 2961 C C . LEU B 1 175 ? -1.457 41.193 14.442 1.00 37.94 365 LEU B C 1
ATOM 2962 O O . LEU B 1 175 ? -0.944 41.221 15.561 1.00 37.58 365 LEU B O 1
ATOM 2967 N N . ARG B 1 176 ? -2.271 40.223 14.037 1.00 40.62 366 ARG B N 1
ATOM 2968 C CA . ARG B 1 176 ? -2.662 39.112 14.895 1.00 42.81 366 ARG B CA 1
ATOM 2969 C C . ARG B 1 176 ? -1.448 38.250 15.255 1.00 39.04 366 ARG B C 1
ATOM 2970 O O . ARG B 1 176 ? -1.265 37.867 16.410 1.00 45.47 366 ARG B O 1
ATOM 2978 N N . LYS B 1 177 ? -0.609 37.969 14.261 1.00 36.86 367 LYS B N 1
ATOM 2979 C CA . LYS B 1 177 ? 0.566 37.128 14.460 1.00 36.14 367 LYS B CA 1
ATOM 2980 C C . LYS B 1 177 ? 1.675 37.842 15.228 1.00 35.38 367 LYS B C 1
ATOM 2981 O O . LYS B 1 177 ? 2.424 37.210 15.974 1.00 35.83 367 LYS B O 1
ATOM 2987 N N . LEU B 1 178 ? 1.776 39.154 15.051 1.00 34.31 368 LEU B N 1
ATOM 2988 C CA . LEU B 1 178 ? 2.787 39.933 15.760 1.00 34.84 368 LEU B CA 1
ATOM 2989 C C . LEU B 1 178 ? 2.482 40.005 17.253 1.00 38.67 368 LEU B C 1
ATOM 2990 O O . LEU B 1 178 ? 3.379 39.888 18.090 1.00 35.95 368 LEU B O 1
ATOM 2995 N N . LYS B 1 179 ? 1.209 40.192 17.583 1.00 37.69 369 LYS B N 1
ATOM 2996 C CA . LYS B 1 179 ? 0.781 40.231 18.974 1.00 40.04 369 LYS B CA 1
ATOM 2997 C C . LYS 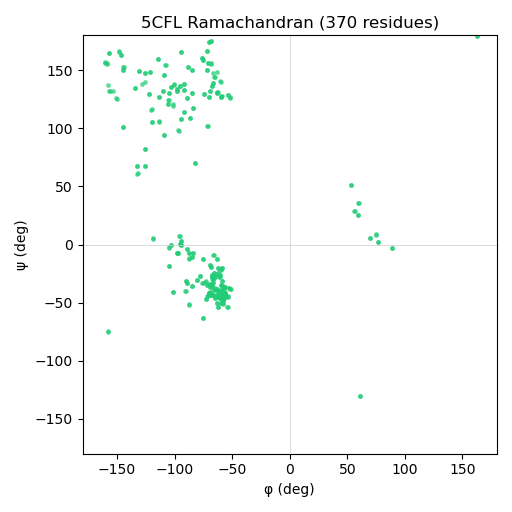B 1 179 ? 0.951 38.869 19.641 1.00 41.51 369 LYS B C 1
ATOM 2998 O O . LYS B 1 179 ? 1.233 38.786 20.836 1.00 45.24 369 LYS B O 1
ATOM 3004 N N . ASP B 1 180 ? 0.783 37.806 18.862 1.00 41.28 370 ASP B N 1
ATOM 3005 C CA . ASP B 1 180 ? 0.894 36.449 19.387 1.00 50.22 370 ASP B CA 1
ATOM 3006 C C . ASP B 1 180 ? 2.340 35.962 19.433 1.00 45.21 370 ASP B C 1
ATOM 3007 O O . ASP B 1 180 ? 2.622 34.892 19.971 1.00 44.56 370 ASP B O 1
ATOM 3012 N N . SER B 1 181 ? 3.253 36.749 18.871 1.00 39.38 371 SER B N 1
ATOM 3013 C CA . SER B 1 181 ? 4.670 36.403 18.900 1.00 37.73 371 SER B CA 1
ATOM 3014 C C . SER B 1 181 ? 5.212 36.488 20.325 1.00 39.17 371 SER B C 1
ATOM 3015 O O . SER B 1 181 ? 4.671 37.211 21.161 1.00 42.82 371 SER B O 1
ATOM 3018 N N . GLU B 1 182 ? 6.281 35.745 20.590 1.00 38.82 372 GLU B N 1
ATOM 3019 C CA . GLU B 1 182 ? 6.847 35.647 21.932 1.00 47.53 372 GLU B CA 1
ATOM 3020 C C . GLU B 1 182 ? 7.464 36.956 22.420 1.00 43.59 372 GLU B C 1
ATOM 3021 O O . GLU B 1 182 ? 7.500 37.218 23.623 1.00 50.29 372 GLU B O 1
ATOM 3027 N N . LEU B 1 183 ? 7.958 37.759 21.482 1.00 40.18 373 LEU B N 1
ATOM 3028 C CA . LEU B 1 183 ? 8.653 39.005 21.802 1.00 41.53 373 LEU B CA 1
ATOM 3029 C C . LEU B 1 183 ? 7.878 39.923 22.742 1.00 47.96 373 LEU B C 1
ATOM 3030 O O . LEU B 1 183 ? 6.724 40.267 22.486 1.00 44.91 373 LEU B O 1
ATOM 3035 N N . GLU B 1 184 ? 8.534 40.320 23.826 1.00 46.77 374 GLU B N 1
ATOM 3036 C CA . GLU B 1 184 ? 7.975 41.284 24.762 1.00 53.12 374 GLU B CA 1
ATOM 3037 C C . GLU B 1 184 ? 8.811 42.558 24.731 1.00 48.38 374 GLU B C 1
ATOM 3038 O O . GLU B 1 184 ? 9.956 42.541 24.274 1.00 46.16 374 GLU B O 1
ATOM 3044 N N . ILE B 1 185 ? 8.229 43.664 25.187 1.00 49.86 375 ILE B N 1
ATOM 3045 C CA . ILE B 1 185 ? 8.933 44.943 25.236 1.00 47.91 375 ILE B CA 1
ATOM 3046 C C . ILE B 1 185 ? 10.251 44.823 25.997 1.00 48.27 375 ILE B C 1
ATOM 3047 O O . ILE B 1 185 ? 10.289 44.310 27.115 1.00 48.80 375 ILE B O 1
ATOM 3052 N N . GLY B 1 186 ? 11.331 45.290 25.377 1.00 47.05 376 GLY B N 1
ATOM 3053 C CA . GLY B 1 186 ? 12.651 45.198 25.969 1.00 51.02 376 GLY B CA 1
ATOM 3054 C C . GLY B 1 186 ? 13.340 43.895 25.615 1.00 51.80 376 GLY B C 1
ATOM 3055 O O . GLY B 1 186 ? 14.492 43.668 25.987 1.00 53.04 376 GLY B O 1
ATOM 3056 N N . GLY B 1 187 ? 12.628 43.036 24.893 1.00 48.04 377 GLY B N 1
ATOM 3057 C CA . GLY B 1 187 ? 13.168 41.755 24.474 1.00 50.41 377 GLY B CA 1
ATOM 3058 C C . GLY B 1 187 ? 13.986 41.858 23.202 1.00 59.14 377 GLY B C 1
ATOM 3059 O O . GLY B 1 187 ? 14.030 42.907 22.557 1.00 48.20 377 GLY B O 1
#

InterPro domains:
  IPR029158 Stimulator of interferon genes protein [PTHR34339] (6-375)
  IPR038623 Stimulator of interferon genes protein, C-terminal domain superfamily [G3DSA:3.40.50.12100] (231-377)
  IPR047191 Stimulator of interferon genes protein, C-terminal [cd22658] (193-372)
  IPR055432 STING, ligand-binding domain [PF15009] (193-371)
  IPR055434 STING, transmembrane domain [PF23417] (58-191)

Solvent-accessible surface area: 17284 Å² total; per-residue (Å²): 80,86,53,3,0,4,0,2,0,13,27,10,2,9,16,38,0,72,33,2,1,45,65,2,80,126,9,0,67,94,40,66,103,7,128,89,35,78,40,1,3,33,37,0,0,0,0,1,0,50,26,1,93,10,61,96,141,8,18,38,11,120,12,0,83,114,105,41,5,62,96,54,16,63,3,85,72,47,115,90,74,34,16,34,36,59,90,30,93,7,108,10,21,0,21,31,0,91,20,71,187,99,86,26,20,8,0,0,2,12,4,0,25,16,0,27,6,0,66,44,4,17,98,47,44,85,81,90,4,38,130,122,89,12,56,54,17,11,79,44,0,18,131,38,0,47,92,7,1,126,62,23,174,52,0,108,54,69,36,42,25,0,73,14,50,55,126,104,20,0,0,53,10,0,16,138,59,1,110,106,15,162,47,139,147,62,84,77,86,57,2,0,3,0,2,0,17,29,10,2,9,16,38,0,73,35,3,0,43,68,2,89,123,8,0,66,94,40,65,104,6,130,87,36,78,38,0,3,32,38,0,0,0,0,1,0,50,25,1,93,9,61,96,139,6,20,41,11,120,13,0,84,112,106,40,5,64,96,56,16,63,3,87,72,44,116,89,68,34,17,34,36,58,92,29,94,7,108,10,23,0,20,30,0,93,21,74,187,100,87,26,22,9,0,0,1,14,4,0,23,15,0,26,7,0,65,45,5,16,100,47,45,86,82,86,4,38,130,122,90,12,54,54,17,10,61,45,0,31,153,39,0,62,92,7,1,127,61,23,173,51,0,104,53,62,37,42,27,0,74,13,49,53,125,100,21,0,0,54,7,0,17,128,58,1,125,106,14,163,50,136,144,61,84